Protein AF-A0A2T4WYD7-F1 (afdb_monomer_lite)

Foldseek 3Di:
DDPPPPPDPPVVLVVVLVVVVVPDPDPPPPQPFWFFPFKAAPNHTDQWFFKWKDAFLDDIDTDIDGHDRPDGGGAQIKIAGARMWTWTAAPNKIKIAHHGWIWHWHDDPPGIDTDTQAAKMKIQDADPPDLQQWDQQFDPFKTKRDDHFIWMWGDHHPDRKIKIATAAAKIKMKGKEFEEELDAFPDDDFLDPVDDTQIAIDIDMDHHPDMDMNVPPHDYHYDHHLVVVLVVLVVVLVVCVVVVNDRLQRLLSSLLSNLVSCVSHLNLVVSQVSLVSNLVSVCVNPVPDLVSLVSLLSNLRSQCSDPDVVSVVVSLVSLVVNLVVLVVVLVVLVVVLVVSVVSVVLVVNLVSLVVLLVSLSSQLRSCVSVVNNVRSVVSNVSSVVSVVSD

pLDDT: mean 79.81, std 18.14, range [24.78, 97.5]

Secondary structure (DSSP, 8-state):
--SS----SHHHHHHHHHHHHTS--------PPB-EEEEEETTEE-SEEEEEEE-TTS--EEEEEEP-TT--B-TT-EEEESSSEEEEEETTEEEEE-TT-EEEEEEETTEEEEEEEEEEEEEE-----STT-EE--SSSSEEEEESS-EEEEEE-TT-S-EEEEE-SSEEEEEEEEEEEESS--SS--TT--TTPPPEEEEEEEEETT-EEEGGGS-PPEEESSHHHHHHHHHHHHHHHHHHT-S-HHHHHHHHHHHHHHHHHTT-HHHHHHHHHHHHHHHHHH-TT-TTHHHHHHHHHHHHHTSS-HHHHHHHHHHHHHHHHHHHHHHHHHHHHHHHHHHTT-HHHHHHHHHHHHHHHHHHHHHHHHTT-HHHHHHHHHHHHHHHTT-

Structure (mmCIF, N/CA/C/O backbone):
data_AF-A0A2T4WYD7-F1
#
_entry.id   AF-A0A2T4WYD7-F1
#
loop_
_atom_site.group_PDB
_atom_site.id
_atom_site.type_symbol
_atom_site.label_atom_id
_atom_site.label_alt_id
_atom_site.label_comp_id
_atom_site.label_asym_id
_atom_site.label_entity_id
_atom_site.label_seq_id
_atom_site.pdbx_PDB_ins_code
_atom_site.Cartn_x
_atom_site.Cartn_y
_atom_site.Cartn_z
_atom_site.occupancy
_atom_site.B_iso_or_equiv
_atom_site.auth_seq_id
_atom_site.auth_comp_id
_atom_site.auth_asym_id
_atom_site.auth_atom_id
_atom_site.pdbx_PDB_model_num
ATOM 1 N N . MET A 1 1 ? -11.708 13.599 31.851 1.00 35.06 1 MET A N 1
ATOM 2 C CA . MET A 1 1 ? -10.814 14.604 31.240 1.00 35.06 1 MET A CA 1
ATOM 3 C C . MET A 1 1 ? -11.685 15.697 30.650 1.00 35.06 1 MET A C 1
ATOM 5 O O . MET A 1 1 ? -12.683 15.379 30.022 1.00 35.06 1 MET A O 1
ATOM 9 N N . THR A 1 2 ? -11.395 16.962 30.942 1.00 24.78 2 THR A N 1
ATOM 10 C CA . THR A 1 2 ? -12.148 18.116 30.429 1.00 24.78 2 THR A CA 1
ATOM 11 C C . THR A 1 2 ? -11.813 18.347 28.956 1.00 24.78 2 THR A C 1
ATOM 13 O O . THR A 1 2 ? -10.643 18.497 28.618 1.00 24.78 2 THR A O 1
ATOM 16 N N . THR A 1 3 ? -12.841 18.417 28.112 1.00 31.62 3 THR A N 1
ATOM 17 C CA . THR A 1 3 ? -12.883 18.520 26.635 1.00 31.62 3 THR A CA 1
ATOM 18 C C . THR A 1 3 ? -12.175 19.731 25.996 1.00 31.62 3 THR A C 1
ATOM 20 O O . THR A 1 3 ? -12.328 19.977 24.807 1.00 31.62 3 THR A O 1
ATOM 23 N N . ASN A 1 4 ? -11.354 20.478 26.738 1.00 29.77 4 ASN A N 1
ATOM 24 C CA . ASN A 1 4 ? -10.758 21.748 26.297 1.00 29.77 4 ASN A CA 1
ATOM 25 C C . ASN A 1 4 ? -9.264 21.673 25.922 1.00 29.77 4 ASN A C 1
ATOM 27 O O . ASN A 1 4 ? -8.609 22.710 25.849 1.00 29.77 4 ASN A O 1
ATOM 31 N N . GLN A 1 5 ? -8.704 20.482 25.685 1.00 30.00 5 GLN A N 1
ATOM 32 C CA . GLN A 1 5 ? -7.306 20.328 25.237 1.00 30.00 5 GLN A CA 1
ATOM 33 C C . GLN A 1 5 ? -7.130 19.570 23.919 1.00 30.00 5 GLN A C 1
ATOM 35 O O . GLN A 1 5 ? -5.998 19.333 23.505 1.00 30.00 5 GLN A O 1
ATOM 40 N N . ILE A 1 6 ? -8.216 19.277 23.204 1.00 39.59 6 ILE A N 1
ATOM 41 C CA . ILE A 1 6 ? -8.113 18.816 21.820 1.00 39.59 6 ILE A CA 1
ATOM 42 C C . ILE A 1 6 ? -7.904 20.064 20.957 1.00 39.59 6 ILE A C 1
ATOM 44 O O . ILE A 1 6 ? -8.835 20.628 20.381 1.00 39.59 6 ILE A O 1
ATOM 48 N N . ASN A 1 7 ? -6.657 20.551 20.922 1.00 34.44 7 ASN A N 1
ATOM 49 C CA . ASN A 1 7 ? -6.187 21.333 19.782 1.00 34.44 7 ASN A CA 1
ATOM 50 C C . ASN A 1 7 ? -6.609 20.558 18.530 1.00 34.44 7 ASN A C 1
ATOM 52 O O . ASN A 1 7 ? -6.462 19.345 18.513 1.00 34.44 7 ASN A O 1
ATOM 56 N N . LYS A 1 8 ? -7.205 21.234 17.546 1.00 41.12 8 LYS A N 1
ATOM 57 C CA . LYS A 1 8 ? -7.775 20.631 16.334 1.00 41.12 8 LYS A CA 1
ATOM 58 C C . LYS A 1 8 ? -6.714 20.557 15.215 1.00 41.12 8 LYS A C 1
ATOM 60 O O . LYS A 1 8 ? -6.640 21.514 14.443 1.00 41.12 8 LYS A O 1
ATOM 65 N N . PRO A 1 9 ? -5.888 19.497 15.087 1.00 41.06 9 PRO A N 1
ATOM 66 C CA . PRO A 1 9 ? -5.064 19.292 13.895 1.00 41.06 9 PRO A CA 1
ATOM 67 C C . PRO A 1 9 ? -5.911 18.793 12.711 1.00 41.06 9 PRO A C 1
ATOM 69 O O . PRO A 1 9 ? -5.714 19.245 11.586 1.00 41.06 9 PRO A O 1
ATOM 72 N N . TYR A 1 10 ? -6.950 17.989 12.968 1.00 41.88 10 TYR A N 1
ATOM 73 C CA . TYR A 1 10 ? -7.740 17.307 11.931 1.00 41.88 10 TYR A CA 1
ATOM 74 C C . TYR A 1 10 ? -8.531 18.238 10.997 1.00 41.88 10 TYR A C 1
ATOM 76 O O . TYR A 1 10 ? -8.686 17.947 9.816 1.00 41.88 10 TYR A O 1
ATOM 84 N N . SER A 1 11 ? -8.981 19.411 11.468 1.00 39.94 11 SER A N 1
ATOM 85 C CA . SER A 1 11 ? -9.705 20.355 10.595 1.00 39.94 11 SER A CA 1
ATOM 86 C C . SER A 1 11 ? -8.786 21.140 9.651 1.00 39.94 11 SER A C 1
ATOM 88 O O . SER A 1 11 ? -9.276 21.748 8.702 1.00 39.94 11 SER A O 1
ATOM 90 N N . LYS A 1 12 ? -7.474 21.186 9.923 1.00 43.38 12 LYS A N 1
ATOM 91 C CA . LYS A 1 12 ? -6.492 21.827 9.035 1.00 43.38 12 LYS A CA 1
ATOM 92 C C . LYS A 1 12 ? -6.005 20.876 7.945 1.00 43.38 12 LYS A C 1
ATOM 94 O O . LYS A 1 12 ? -5.726 21.353 6.850 1.00 43.38 12 LYS A O 1
ATOM 99 N N . PHE A 1 13 ? -5.962 19.576 8.244 1.00 48.19 13 PHE A N 1
ATOM 100 C CA . PHE A 1 13 ? -5.669 18.498 7.299 1.00 48.19 13 PHE A CA 1
ATOM 101 C C . PHE A 1 13 ? -6.647 18.520 6.115 1.00 48.19 13 PHE A C 1
ATOM 103 O O . PHE A 1 13 ? -6.228 18.736 4.984 1.00 48.19 13 PHE A O 1
ATOM 110 N N . LEU A 1 14 ? -7.956 18.485 6.384 1.00 48.06 14 LEU A N 1
ATOM 111 C CA . LEU A 1 14 ? -8.991 18.530 5.343 1.00 48.06 14 LEU A CA 1
ATOM 112 C C . LEU A 1 14 ? -9.033 19.850 4.565 1.00 48.06 14 LEU A C 1
ATOM 114 O O . LEU A 1 14 ? -9.235 19.855 3.356 1.00 48.06 14 LEU A O 1
ATOM 118 N N . GLN A 1 15 ? -8.770 20.984 5.224 1.00 45.50 15 GLN A N 1
ATOM 119 C CA . GLN A 1 15 ? -8.662 22.268 4.523 1.00 45.50 15 GLN A CA 1
ATOM 120 C C . GLN A 1 15 ? -7.433 22.353 3.605 1.00 45.50 15 GLN A C 1
ATOM 122 O O . GLN A 1 15 ? -7.495 23.082 2.620 1.00 45.50 15 GLN A O 1
ATOM 127 N N . HIS A 1 16 ? -6.338 21.640 3.904 1.00 45.00 16 HIS A N 1
ATOM 128 C CA . HIS A 1 16 ? -5.180 21.526 3.007 1.00 45.00 16 HIS A CA 1
ATOM 129 C C . HIS A 1 16 ? -5.425 20.513 1.882 1.00 45.00 16 HIS A C 1
ATOM 131 O O . HIS A 1 16 ? -5.149 20.836 0.730 1.00 45.00 16 HIS A O 1
ATOM 137 N N . TYR A 1 17 ? -6.021 19.356 2.185 1.00 47.31 17 TYR A N 1
ATOM 138 C CA . TYR A 1 17 ? -6.368 18.323 1.200 1.00 47.31 17 TYR A CA 1
ATOM 139 C C . TYR A 1 17 ? -7.349 18.863 0.138 1.00 47.31 17 TYR A C 1
ATOM 141 O O . TYR A 1 17 ? -7.132 18.721 -1.065 1.00 47.31 17 TYR A O 1
ATOM 149 N N . PHE A 1 18 ? -8.359 19.631 0.566 1.00 44.94 18 PHE A N 1
ATOM 150 C CA . PHE A 1 18 ? -9.321 20.290 -0.327 1.00 44.94 18 PHE A CA 1
ATOM 151 C C . PHE A 1 18 ? -8.700 21.427 -1.162 1.00 44.94 18 PHE A C 1
ATOM 153 O O . PHE A 1 18 ? -9.163 21.715 -2.265 1.00 44.94 18 PHE A O 1
ATOM 160 N N . PHE A 1 19 ? -7.648 22.090 -0.663 1.00 38.50 19 PHE A N 1
ATOM 161 C CA . PHE A 1 19 ? -6.956 23.149 -1.410 1.00 38.50 19 PHE A CA 1
ATOM 162 C C . PHE A 1 19 ? -6.007 22.601 -2.483 1.00 38.50 19 PHE A C 1
ATOM 164 O O . PHE A 1 19 ? -5.831 23.268 -3.502 1.00 38.50 19 PHE A O 1
ATOM 171 N N . CYS A 1 20 ? -5.443 21.404 -2.289 1.00 40.16 20 CYS A N 1
ATOM 172 C CA . CYS A 1 20 ? -4.647 20.728 -3.316 1.00 40.16 20 CYS A CA 1
ATOM 173 C C . CYS A 1 20 ? -5.525 20.205 -4.465 1.00 40.16 20 CYS A C 1
ATOM 175 O O . CYS A 1 20 ? -5.182 20.412 -5.624 1.00 40.16 20 CYS A O 1
ATOM 177 N N . PHE A 1 21 ? -6.717 19.670 -4.173 1.00 42.28 21 PHE A N 1
ATOM 178 C CA . PHE A 1 21 ? -7.639 19.183 -5.212 1.00 42.28 21 PHE A CA 1
ATOM 179 C C . PHE A 1 21 ? -8.283 20.291 -6.069 1.00 42.28 21 PHE A C 1
ATOM 181 O O . PHE A 1 21 ? -8.697 20.045 -7.202 1.00 42.28 21 PHE A O 1
ATOM 188 N N . LEU A 1 22 ? -8.366 21.537 -5.578 1.00 34.12 22 LEU A N 1
ATOM 189 C CA . LEU A 1 22 ? -9.031 22.625 -6.315 1.00 34.12 22 LEU A CA 1
ATOM 190 C C . LEU A 1 22 ? -8.178 23.244 -7.440 1.00 34.12 22 LEU A C 1
ATOM 192 O O . LEU A 1 22 ? -8.671 24.070 -8.212 1.00 34.12 22 LEU A O 1
ATOM 196 N N . PHE A 1 23 ? -6.910 22.856 -7.557 1.00 37.31 23 PHE A N 1
ATOM 197 C CA . PHE A 1 23 ? -6.020 23.279 -8.630 1.00 37.31 23 PHE A CA 1
ATOM 198 C C . PHE A 1 23 ? -5.421 22.041 -9.276 1.00 37.31 23 PHE A C 1
ATOM 200 O O . PHE A 1 23 ? -4.379 21.614 -8.818 1.00 37.31 23 PHE A O 1
ATOM 207 N N . LEU A 1 24 ? -6.053 21.500 -10.326 1.00 39.12 24 LEU A N 1
ATOM 208 C CA . LEU A 1 24 ? -5.391 20.851 -11.477 1.00 39.12 24 LEU A CA 1
ATOM 209 C C . LEU A 1 24 ? -6.410 20.337 -12.522 1.00 39.12 24 LEU A C 1
ATOM 211 O O . LEU A 1 24 ? -6.278 19.258 -13.080 1.00 39.12 24 LEU A O 1
ATOM 215 N N . PHE A 1 25 ? -7.398 21.155 -12.905 1.00 37.50 25 PHE A N 1
ATOM 216 C CA . PHE A 1 25 ? -8.106 20.939 -14.179 1.00 37.50 25 PHE A CA 1
ATOM 217 C C . PHE A 1 25 ? -7.337 21.592 -15.330 1.00 37.50 25 PHE A C 1
ATOM 219 O O . PHE A 1 25 ? -7.762 22.586 -15.917 1.00 37.50 25 PHE A O 1
ATOM 226 N N . PHE A 1 26 ? -6.188 21.010 -15.660 1.00 31.66 26 PHE A N 1
ATOM 227 C CA . PHE A 1 26 ? -5.626 21.102 -17.001 1.00 31.66 26 PHE A CA 1
ATOM 228 C C . PHE A 1 26 ? -5.263 19.692 -17.444 1.00 31.66 26 PHE A C 1
ATOM 230 O O . PHE A 1 26 ? -4.178 19.197 -17.160 1.00 31.66 26 PHE A O 1
ATOM 237 N N . SER A 1 27 ? -6.167 19.063 -18.194 1.00 33.62 27 SER A N 1
ATOM 238 C CA . SER A 1 27 ? -5.876 17.881 -19.000 1.00 33.62 27 SER A CA 1
ATOM 239 C C . SER A 1 27 ? -4.940 18.275 -20.152 1.00 33.62 27 SER A C 1
ATOM 241 O O . SER A 1 27 ? -5.323 18.305 -21.323 1.00 33.62 27 SER A O 1
ATOM 243 N N . SER A 1 28 ? -3.700 18.640 -19.839 1.00 31.83 28 SER A N 1
ATOM 244 C CA . SER A 1 28 ? -2.623 18.414 -20.784 1.00 31.83 28 SER A CA 1
ATOM 245 C C . SER A 1 28 ? -2.354 16.922 -20.734 1.00 31.83 28 SER A C 1
ATOM 247 O O . SER A 1 28 ? -1.935 16.417 -19.696 1.00 31.83 28 SER A O 1
ATOM 249 N N . ILE A 1 29 ? -2.606 16.223 -21.841 1.00 38.25 29 ILE A N 1
ATOM 250 C CA . ILE A 1 29 ? -2.041 14.896 -22.091 1.00 38.25 29 ILE A CA 1
ATOM 251 C C . ILE A 1 29 ? -0.523 15.094 -22.104 1.00 38.25 29 ILE A C 1
ATOM 253 O O . ILE A 1 29 ? 0.097 15.342 -23.140 1.00 38.25 29 ILE A O 1
ATOM 257 N N . SER A 1 30 ? 0.068 15.109 -20.917 1.00 38.62 30 SER A N 1
ATOM 258 C CA . SER A 1 30 ? 1.500 15.108 -20.730 1.00 38.62 30 SER A CA 1
ATOM 259 C C . SER A 1 30 ? 1.920 13.687 -21.039 1.00 38.62 30 SER A C 1
ATOM 261 O O . SER A 1 30 ? 1.856 12.804 -20.191 1.00 38.62 30 SER A O 1
ATOM 263 N N . TYR A 1 31 ? 2.305 13.447 -22.290 1.00 42.88 31 TYR A N 1
ATOM 264 C CA . TYR A 1 31 ? 3.100 12.278 -22.627 1.00 42.88 31 TYR A CA 1
ATOM 265 C C . TYR A 1 31 ? 4.393 12.403 -21.820 1.00 42.88 31 TYR A C 1
ATOM 267 O O . TYR A 1 31 ? 5.325 13.086 -22.246 1.00 42.88 31 TYR A O 1
ATOM 275 N N . ALA A 1 32 ? 4.448 11.827 -20.622 1.00 47.44 32 ALA A N 1
ATOM 276 C CA . ALA A 1 32 ? 5.722 11.651 -19.958 1.00 47.44 32 ALA A CA 1
ATOM 277 C C . ALA A 1 32 ? 6.476 10.594 -20.773 1.00 47.44 32 ALA A C 1
ATOM 279 O O . ALA A 1 32 ? 6.005 9.478 -20.978 1.00 47.44 32 ALA A O 1
ATOM 280 N N . GLN A 1 33 ? 7.597 11.005 -21.357 1.00 60.31 33 GLN A N 1
ATOM 281 C CA . GLN A 1 33 ? 8.353 10.208 -22.314 1.00 60.31 33 GLN A CA 1
ATOM 282 C C . GLN A 1 33 ? 9.563 9.610 -21.609 1.00 60.31 33 GLN A C 1
ATOM 284 O O . GLN A 1 33 ? 10.421 10.331 -21.096 1.00 60.31 33 GLN A O 1
ATOM 289 N N . PHE A 1 34 ? 9.645 8.284 -21.598 1.00 70.81 34 PHE A N 1
ATOM 290 C CA . PHE A 1 34 ? 10.849 7.581 -21.187 1.00 70.81 34 PHE A CA 1
ATOM 291 C C . PHE A 1 34 ? 11.908 7.677 -22.285 1.00 70.81 34 PHE A C 1
ATOM 293 O O . PHE A 1 34 ? 11.610 7.455 -23.458 1.00 70.81 34 PHE A O 1
ATOM 300 N N . ASN A 1 35 ? 13.152 7.959 -21.892 1.00 80.56 35 ASN A N 1
ATOM 301 C CA . ASN A 1 35 ? 14.286 8.036 -22.805 1.00 80.56 35 ASN A CA 1
ATOM 302 C C . ASN A 1 35 ? 15.418 7.118 -22.341 1.00 80.56 35 ASN A C 1
ATOM 304 O O . ASN A 1 35 ? 15.822 7.130 -21.174 1.00 80.56 35 ASN A O 1
ATOM 308 N N . ILE A 1 36 ? 16.000 6.390 -23.293 1.00 87.75 36 ILE A N 1
ATOM 309 C CA . ILE A 1 36 ? 17.295 5.740 -23.096 1.00 87.75 36 ILE A CA 1
ATOM 310 C C . ILE A 1 36 ? 18.360 6.839 -23.123 1.00 87.75 36 ILE A C 1
ATOM 312 O O . ILE A 1 36 ? 18.511 7.547 -24.118 1.00 87.75 36 ILE A O 1
ATOM 316 N N . VAL A 1 37 ? 19.110 6.985 -22.032 1.00 89.38 37 VAL A N 1
ATOM 317 C CA . VAL A 1 37 ? 20.160 8.010 -21.883 1.00 89.38 37 VAL A CA 1
ATOM 318 C C . VAL A 1 37 ? 21.572 7.464 -22.077 1.00 89.38 37 VAL A C 1
ATOM 320 O O . VAL A 1 37 ? 22.526 8.235 -22.145 1.00 89.38 37 VAL A O 1
ATOM 323 N N . GLY A 1 38 ? 21.720 6.145 -22.201 1.00 92.88 38 GLY A N 1
ATOM 324 C CA . GLY A 1 38 ? 22.988 5.517 -22.554 1.00 92.88 38 GLY A CA 1
ATOM 325 C C . GLY A 1 38 ? 22.830 4.047 -22.921 1.00 92.88 38 GLY A C 1
ATOM 326 O O . GLY A 1 38 ? 21.839 3.415 -22.567 1.00 92.88 38 GLY A O 1
ATOM 327 N N . MET A 1 39 ? 23.821 3.506 -23.623 1.00 95.25 39 MET A N 1
ATOM 328 C CA . MET A 1 39 ? 23.920 2.087 -23.967 1.00 95.25 39 MET A CA 1
ATOM 329 C C . MET A 1 39 ? 25.365 1.631 -23.763 1.00 95.25 39 MET A C 1
ATOM 331 O O . MET A 1 39 ? 26.302 2.373 -24.077 1.00 95.25 39 MET A O 1
ATOM 335 N N . GLN A 1 40 ? 25.557 0.438 -23.204 1.00 93.69 40 GLN A N 1
ATOM 336 C CA . GLN A 1 40 ? 26.876 -0.110 -22.899 1.00 93.69 40 GLN A CA 1
ATOM 337 C C . GLN A 1 40 ? 26.949 -1.609 -23.191 1.00 93.69 40 GLN A C 1
ATOM 339 O O . GLN A 1 40 ? 26.076 -2.360 -22.777 1.00 93.69 40 GLN A O 1
ATOM 344 N N . ASN A 1 41 ? 28.024 -2.069 -23.828 1.00 93.25 41 ASN A N 1
ATOM 345 C CA . ASN A 1 41 ? 28.333 -3.491 -23.984 1.00 93.25 41 ASN A CA 1
ATOM 346 C C . ASN A 1 41 ? 29.700 -3.761 -23.344 1.00 93.25 41 ASN A C 1
ATOM 348 O O . ASN A 1 41 ? 30.686 -3.109 -23.689 1.00 93.25 41 ASN A O 1
ATOM 352 N N . ASN A 1 42 ? 29.754 -4.669 -22.364 1.00 87.56 42 ASN A N 1
ATOM 353 C CA . ASN A 1 42 ? 30.959 -4.952 -21.571 1.00 87.56 42 ASN A CA 1
ATOM 354 C C . ASN A 1 42 ? 31.622 -3.681 -20.992 1.00 87.56 42 ASN A C 1
ATOM 356 O O . ASN A 1 42 ? 32.842 -3.518 -21.031 1.00 87.56 42 ASN A O 1
ATOM 360 N N . GLY A 1 43 ? 30.805 -2.740 -20.506 1.00 83.56 43 GLY A N 1
ATOM 361 C CA . GLY A 1 43 ? 31.254 -1.462 -19.937 1.00 83.56 43 GLY A CA 1
ATOM 362 C C . GLY A 1 43 ? 31.709 -0.407 -20.955 1.00 83.56 43 GLY A C 1
ATOM 363 O O . GLY A 1 43 ? 31.987 0.725 -20.564 1.00 83.56 43 GLY A O 1
ATOM 364 N N . GLN A 1 44 ? 31.761 -0.728 -22.251 1.00 91.88 44 GLN A N 1
ATOM 365 C CA . GLN A 1 44 ? 32.077 0.230 -23.314 1.00 91.88 44 GLN A CA 1
ATOM 366 C C . GLN A 1 44 ? 30.803 0.876 -23.852 1.00 91.88 44 GLN A C 1
ATOM 368 O O . GLN A 1 44 ? 29.809 0.187 -24.071 1.00 91.88 44 GLN A O 1
ATOM 373 N N . VAL A 1 45 ? 30.833 2.190 -24.089 1.00 94.00 45 VAL A N 1
ATOM 374 C CA . VAL A 1 45 ? 29.708 2.907 -24.708 1.00 94.00 45 VAL A CA 1
ATOM 375 C C . VAL A 1 45 ? 29.488 2.380 -26.123 1.00 94.00 45 VAL A C 1
ATOM 377 O O . VAL A 1 45 ? 30.425 2.321 -26.919 1.00 94.00 45 VAL A O 1
ATOM 380 N N . VAL A 1 46 ? 28.243 2.034 -26.436 1.00 95.31 46 VAL A N 1
ATOM 381 C CA . VAL A 1 46 ? 27.812 1.637 -27.780 1.00 95.31 46 VAL A CA 1
ATOM 382 C C . VAL A 1 46 ? 26.708 2.567 -28.273 1.00 95.31 46 VAL A C 1
ATOM 384 O O . VAL A 1 46 ? 26.030 3.219 -27.482 1.00 95.31 46 VAL A O 1
ATOM 387 N N . TYR A 1 47 ? 26.541 2.645 -29.591 1.00 94.88 47 TYR A N 1
ATOM 388 C CA . TYR A 1 47 ? 25.528 3.492 -30.235 1.00 94.88 47 TYR A CA 1
ATOM 389 C C . TYR A 1 47 ? 24.358 2.691 -30.804 1.00 94.88 47 TYR A C 1
ATOM 391 O O . TYR A 1 47 ? 23.488 3.260 -31.454 1.00 94.88 47 TYR A O 1
ATOM 399 N N . GLU A 1 48 ? 24.335 1.385 -30.561 1.00 95.31 48 GLU A N 1
ATOM 400 C CA . GLU A 1 48 ? 23.241 0.489 -30.901 1.00 95.31 48 GLU A CA 1
ATOM 401 C C . GLU A 1 48 ? 23.136 -0.613 -29.846 1.00 95.31 48 GLU A C 1
ATOM 403 O O . GLU A 1 48 ? 24.147 -1.045 -29.290 1.00 95.31 48 GLU A O 1
ATOM 408 N N . ALA A 1 49 ? 21.913 -1.053 -29.567 1.00 94.12 49 ALA A N 1
ATOM 409 C CA . ALA A 1 49 ? 21.633 -2.153 -28.655 1.00 94.12 49 ALA A CA 1
ATOM 410 C C . ALA A 1 49 ? 20.612 -3.091 -29.293 1.00 94.12 49 ALA A C 1
ATOM 412 O O . ALA A 1 49 ? 19.596 -2.635 -29.823 1.00 94.12 49 ALA A O 1
ATOM 413 N N . LYS A 1 50 ? 20.842 -4.404 -29.218 1.00 95.19 50 LYS A N 1
ATOM 414 C CA . LYS A 1 50 ? 19.796 -5.373 -29.548 1.00 95.19 50 LYS A CA 1
ATOM 415 C C . LYS A 1 50 ? 18.788 -5.392 -28.404 1.00 95.19 50 LYS A C 1
ATOM 417 O O . LYS A 1 50 ? 19.150 -5.752 -27.286 1.00 95.19 50 LYS A O 1
ATOM 422 N N . LEU A 1 51 ? 17.546 -5.011 -28.690 1.00 94.56 51 LEU A N 1
ATOM 423 C CA . LEU A 1 51 ? 16.461 -4.909 -27.713 1.00 94.56 51 LEU A CA 1
ATOM 424 C C . LEU A 1 51 ? 15.220 -5.638 -28.231 1.00 94.56 51 LEU A C 1
ATOM 426 O O . LEU A 1 51 ? 14.970 -5.643 -29.439 1.00 94.56 51 LEU A O 1
ATOM 430 N N . THR A 1 52 ? 14.436 -6.218 -27.323 1.00 94.81 52 THR A N 1
ATOM 431 C CA . THR A 1 52 ? 13.030 -6.548 -27.588 1.00 94.81 52 THR A CA 1
ATOM 432 C C . THR A 1 52 ? 12.176 -5.434 -27.009 1.00 94.81 52 THR A C 1
ATOM 434 O O . THR A 1 52 ? 12.296 -5.133 -25.822 1.00 94.81 52 THR A O 1
ATOM 437 N N . ILE A 1 53 ? 11.334 -4.833 -27.842 1.00 92.25 53 ILE A N 1
ATOM 438 C CA . ILE A 1 53 ? 10.371 -3.812 -27.438 1.00 92.25 53 ILE A CA 1
ATOM 439 C C . ILE A 1 53 ? 8.979 -4.414 -27.582 1.00 92.25 53 ILE A C 1
ATOM 441 O O . ILE A 1 53 ? 8.628 -4.900 -28.658 1.00 92.25 53 ILE A O 1
ATOM 445 N N . SER A 1 54 ? 8.215 -4.385 -26.497 1.00 89.81 54 SER A N 1
ATOM 446 C CA . SER A 1 54 ? 6.795 -4.730 -26.475 1.00 89.81 54 SER A CA 1
ATOM 447 C C . SER A 1 54 ? 6.024 -3.466 -26.128 1.00 89.81 54 SER A C 1
ATOM 449 O O . SER A 1 54 ? 6.047 -3.053 -24.973 1.00 89.81 54 SER A O 1
ATOM 451 N N . GLU A 1 55 ? 5.438 -2.807 -27.128 1.00 87.75 55 GLU A N 1
ATOM 452 C CA . GLU A 1 55 ? 4.573 -1.636 -26.921 1.00 87.75 55 GLU A CA 1
ATOM 453 C C . GLU A 1 55 ? 3.111 -2.095 -26.806 1.00 87.75 55 GLU A C 1
ATOM 455 O O . GLU A 1 55 ? 2.748 -3.064 -27.482 1.00 87.75 55 GLU A O 1
ATOM 460 N N . PRO A 1 56 ? 2.252 -1.391 -26.046 1.00 76.12 56 PRO A N 1
ATOM 461 C CA . PRO A 1 56 ? 0.836 -1.743 -25.953 1.00 76.12 56 PRO A CA 1
ATOM 462 C C . PRO A 1 56 ? 0.154 -1.807 -27.319 1.00 76.12 56 PRO A C 1
ATOM 464 O O . PRO A 1 56 ? 0.350 -0.930 -28.172 1.00 76.12 56 PRO A O 1
ATOM 467 N N . GLY A 1 57 ? -0.640 -2.856 -27.538 1.00 77.62 57 GLY A N 1
ATOM 468 C CA . GLY A 1 57 ? -1.376 -3.075 -28.784 1.00 77.62 57 GLY A CA 1
ATOM 469 C C . GLY A 1 57 ? -0.521 -3.328 -30.021 1.00 77.62 57 GLY A C 1
ATOM 470 O O . GLY A 1 57 ? -1.021 -3.220 -31.145 1.00 77.62 57 GLY A O 1
ATOM 471 N N . LYS A 1 58 ? 0.770 -3.644 -29.858 1.00 82.75 58 LYS A N 1
ATOM 472 C CA . LYS A 1 58 ? 1.657 -3.996 -30.970 1.00 82.75 58 LYS A CA 1
ATOM 473 C C . LYS A 1 58 ? 2.388 -5.307 -30.696 1.00 82.75 58 LYS A C 1
ATOM 475 O O . LYS A 1 58 ? 2.839 -5.535 -29.578 1.00 82.75 58 LYS A O 1
ATOM 480 N N . PRO A 1 59 ? 2.606 -6.146 -31.725 1.00 84.75 59 PRO A N 1
ATOM 481 C CA . PRO A 1 59 ? 3.460 -7.314 -31.581 1.00 84.75 59 PRO A CA 1
ATOM 482 C C . PRO A 1 59 ? 4.862 -6.912 -31.126 1.00 84.75 59 PRO A C 1
ATOM 484 O O . PRO A 1 59 ? 5.479 -6.014 -31.712 1.00 84.75 59 PRO A O 1
ATOM 487 N N . ALA A 1 60 ? 5.381 -7.616 -30.121 1.00 90.62 60 ALA A N 1
ATOM 488 C CA . ALA A 1 60 ? 6.751 -7.430 -29.682 1.00 90.62 60 ALA A CA 1
ATOM 489 C C . ALA A 1 60 ? 7.723 -7.659 -30.849 1.00 90.62 60 ALA A C 1
ATOM 491 O O . ALA A 1 60 ? 7.607 -8.628 -31.606 1.00 90.62 60 ALA A O 1
ATOM 492 N N . TYR A 1 61 ? 8.717 -6.786 -30.983 1.00 93.12 61 TYR A N 1
ATOM 493 C CA . TYR A 1 61 ? 9.740 -6.903 -32.019 1.00 93.12 61 TYR A CA 1
ATOM 494 C C . TYR A 1 61 ? 11.135 -6.874 -31.410 1.00 93.12 61 TYR A C 1
ATOM 496 O O . TYR A 1 61 ? 11.380 -6.230 -30.394 1.00 93.12 61 TYR A O 1
ATOM 504 N N . THR A 1 62 ? 12.070 -7.584 -32.043 1.00 95.88 62 THR A N 1
ATOM 505 C CA . THR A 1 62 ? 13.471 -7.648 -31.609 1.00 95.88 62 THR A CA 1
ATOM 506 C C . THR A 1 62 ? 14.383 -7.144 -32.713 1.00 95.88 62 THR A C 1
ATOM 508 O O . THR A 1 62 ? 14.435 -7.746 -33.784 1.00 95.88 62 THR A O 1
ATOM 511 N N . GLN A 1 63 ? 15.123 -6.066 -32.457 1.00 94.94 63 GLN A N 1
ATOM 512 C CA . GLN A 1 63 ? 16.039 -5.478 -33.438 1.00 94.94 63 GLN A CA 1
ATOM 513 C C . GLN A 1 63 ? 17.185 -4.705 -32.777 1.00 94.94 63 GLN A C 1
ATOM 515 O O . GLN A 1 63 ? 17.140 -4.414 -31.582 1.00 94.94 63 GLN A O 1
ATOM 520 N N . SER A 1 64 ? 18.205 -4.358 -33.565 1.00 94.75 64 SER A N 1
ATOM 521 C CA . SER A 1 64 ? 19.220 -3.382 -33.155 1.00 94.75 64 SER A CA 1
ATOM 522 C C . SER A 1 64 ? 18.625 -1.979 -33.221 1.00 94.75 64 SER A C 1
ATOM 524 O O . SER A 1 64 ? 18.250 -1.509 -34.294 1.00 94.75 64 SER A O 1
ATOM 526 N N . ILE A 1 65 ? 18.514 -1.324 -32.069 1.00 92.12 65 ILE A N 1
ATOM 527 C CA . ILE A 1 65 ? 17.975 0.028 -31.935 1.00 92.12 65 ILE A CA 1
ATOM 528 C C . ILE A 1 65 ? 19.148 0.998 -31.763 1.00 92.12 65 ILE A C 1
ATOM 530 O O . ILE A 1 65 ? 19.923 0.829 -30.816 1.00 92.12 65 ILE A O 1
ATOM 534 N N . PRO A 1 66 ? 19.303 2.004 -32.644 1.00 94.12 66 PRO A N 1
ATOM 535 C CA . PRO A 1 66 ? 20.333 3.017 -32.482 1.00 94.12 66 PRO A CA 1
ATOM 536 C C . PRO A 1 66 ? 20.034 3.899 -31.267 1.00 94.12 66 PRO A C 1
ATOM 538 O O . PRO A 1 66 ? 18.878 4.183 -30.946 1.00 94.12 66 PRO A O 1
ATOM 541 N N . PHE A 1 67 ? 21.084 4.377 -30.608 1.00 92.75 67 PHE A N 1
ATOM 542 C CA . PHE A 1 67 ? 20.961 5.303 -29.497 1.00 92.75 67 PHE A CA 1
ATOM 543 C C . PHE A 1 67 ? 20.288 6.602 -29.951 1.00 92.75 67 PHE A C 1
ATOM 545 O O . PHE A 1 67 ? 20.815 7.343 -30.783 1.00 92.75 67 PHE A O 1
ATOM 552 N N . ASN A 1 68 ? 19.129 6.892 -29.365 1.00 89.06 68 ASN A N 1
ATOM 553 C CA . ASN A 1 68 ? 18.400 8.131 -29.574 1.00 89.06 68 ASN A CA 1
ATOM 554 C C . ASN A 1 68 ? 17.764 8.569 -28.251 1.00 89.06 68 ASN A C 1
ATOM 556 O O . ASN A 1 68 ? 16.715 8.065 -27.858 1.00 89.06 68 ASN A O 1
ATOM 560 N N . ASN A 1 69 ? 18.382 9.544 -27.586 1.00 83.94 69 ASN A N 1
ATOM 561 C CA . ASN A 1 69 ? 17.883 10.103 -26.326 1.00 83.94 69 ASN A CA 1
ATOM 562 C C . ASN A 1 69 ? 16.637 10.993 -26.481 1.00 83.94 69 ASN A C 1
ATOM 564 O O . ASN A 1 69 ? 16.182 11.570 -25.497 1.00 83.94 69 ASN A O 1
ATOM 568 N N . LYS A 1 70 ? 16.128 11.140 -27.709 1.00 84.31 70 LYS A N 1
ATOM 569 C CA . LYS A 1 70 ? 14.880 11.837 -28.031 1.00 84.31 70 LYS A CA 1
ATOM 570 C C . LYS A 1 70 ? 13.788 10.886 -28.512 1.00 84.31 70 LYS A C 1
ATOM 572 O O . LYS A 1 70 ? 12.747 11.375 -28.930 1.00 84.31 70 LYS A O 1
ATOM 577 N N . GLN A 1 71 ? 14.042 9.575 -28.561 1.00 85.75 71 GLN A N 1
ATOM 578 C CA . GLN A 1 71 ? 13.034 8.590 -28.945 1.00 85.75 71 GLN A CA 1
ATOM 579 C C . GLN A 1 71 ? 12.116 8.347 -27.744 1.00 85.75 71 GLN A C 1
ATOM 581 O O . GLN A 1 71 ? 12.566 7.714 -26.787 1.00 85.75 71 GLN A O 1
ATOM 586 N N . PRO A 1 72 ? 10.851 8.794 -27.790 1.00 81.31 72 PRO A N 1
ATOM 587 C CA . PRO A 1 72 ? 9.915 8.466 -26.737 1.00 81.31 72 PRO A CA 1
ATOM 588 C C . PRO A 1 72 ? 9.436 7.024 -26.890 1.00 81.31 72 PRO A C 1
ATOM 590 O O . PRO A 1 72 ? 9.219 6.551 -28.009 1.00 81.31 72 PRO A O 1
ATOM 593 N N . TYR A 1 73 ? 9.212 6.363 -25.761 1.00 83.06 73 TYR A N 1
ATOM 594 C CA . TYR A 1 73 ? 8.476 5.103 -25.696 1.00 83.06 73 TYR A CA 1
ATOM 595 C C . TYR A 1 73 ? 7.140 5.346 -24.986 1.00 83.06 73 TYR A C 1
ATOM 597 O O . TYR A 1 73 ? 7.128 6.085 -23.993 1.00 83.06 73 TYR A O 1
ATOM 605 N N . PRO A 1 74 ? 6.022 4.790 -25.489 1.00 79.38 74 PRO A N 1
ATOM 606 C CA . PRO A 1 74 ? 4.732 4.931 -24.827 1.00 79.38 74 PRO A CA 1
ATOM 607 C C . PRO A 1 74 ? 4.735 4.217 -23.468 1.00 79.38 74 PRO A C 1
ATOM 609 O O . PRO A 1 74 ? 5.501 3.275 -23.246 1.00 79.38 74 PRO A O 1
ATOM 612 N N . PHE A 1 75 ? 3.856 4.642 -22.563 1.00 77.25 75 PHE A N 1
ATOM 613 C CA . PHE A 1 75 ? 3.547 3.874 -21.355 1.00 77.25 75 PHE A CA 1
ATOM 614 C C . PHE A 1 75 ? 3.073 2.461 -21.704 1.00 77.25 75 PHE A C 1
ATOM 616 O O . PHE A 1 75 ? 2.655 2.225 -22.831 1.00 77.25 75 PHE A O 1
ATOM 623 N N . GLY A 1 76 ? 3.224 1.521 -20.775 1.00 75.25 76 GLY A N 1
ATOM 624 C CA . GLY A 1 76 ? 3.042 0.082 -20.980 1.00 75.25 76 GLY A CA 1
ATOM 625 C C . GLY A 1 76 ? 4.209 -0.597 -21.710 1.00 75.25 76 GLY A C 1
ATOM 626 O O . GLY A 1 76 ? 4.311 -1.822 -21.709 1.00 75.25 76 GLY A O 1
ATOM 627 N N . THR A 1 77 ? 5.148 0.166 -22.292 1.00 86.00 77 THR A N 1
ATOM 628 C CA . THR A 1 77 ? 6.271 -0.431 -23.027 1.00 86.00 77 THR A CA 1
ATOM 629 C C . THR A 1 77 ? 7.174 -1.248 -22.109 1.00 86.00 77 THR A C 1
ATOM 631 O O . THR A 1 77 ? 7.727 -0.731 -21.135 1.00 86.00 77 THR A O 1
ATOM 634 N N . THR A 1 78 ? 7.408 -2.503 -22.487 1.00 88.12 78 THR A N 1
ATOM 635 C CA . THR A 1 78 ? 8.444 -3.352 -21.895 1.00 88.12 78 THR A CA 1
ATOM 636 C C . THR A 1 78 ? 9.673 -3.387 -22.795 1.00 88.12 78 THR A C 1
ATOM 638 O O . THR A 1 78 ? 9.589 -3.724 -23.979 1.00 88.12 78 THR A O 1
ATOM 641 N N . ILE A 1 79 ? 10.836 -3.073 -22.223 1.00 90.88 79 ILE A N 1
ATOM 642 C CA . ILE A 1 79 ? 12.138 -3.117 -22.896 1.00 90.88 79 ILE A CA 1
ATOM 643 C C . ILE A 1 79 ? 12.953 -4.260 -22.306 1.00 90.88 79 ILE A C 1
ATOM 645 O O . ILE A 1 79 ? 13.320 -4.222 -21.133 1.00 90.88 79 ILE A O 1
ATOM 649 N N . THR A 1 80 ? 13.262 -5.265 -23.127 1.00 92.50 80 THR A N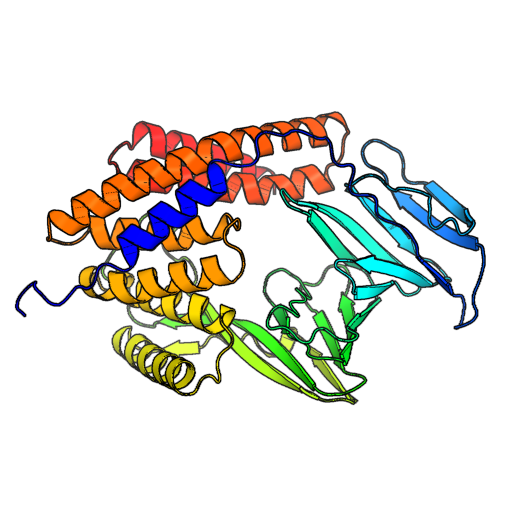 1
ATOM 650 C CA . THR A 1 80 ? 14.151 -6.377 -22.761 1.00 92.50 80 THR A CA 1
ATOM 651 C C . THR A 1 80 ? 15.507 -6.225 -23.438 1.00 92.50 80 THR A C 1
ATOM 653 O O . THR A 1 80 ? 15.599 -6.081 -24.660 1.00 92.50 80 THR A O 1
ATOM 656 N N . THR A 1 81 ? 16.568 -6.283 -22.642 1.00 93.81 81 THR A N 1
ATOM 657 C CA . THR A 1 81 ? 17.961 -6.247 -23.091 1.00 93.81 81 THR A CA 1
ATOM 658 C C . THR A 1 81 ? 18.491 -7.653 -23.378 1.00 93.81 81 THR A C 1
ATOM 660 O O . THR A 1 81 ? 18.008 -8.646 -22.834 1.00 93.81 81 THR A O 1
ATOM 663 N N . PHE A 1 82 ? 19.526 -7.743 -24.218 1.00 91.69 82 PHE A N 1
ATOM 664 C CA . PHE A 1 82 ? 20.232 -8.996 -24.506 1.00 91.69 82 PHE A CA 1
ATOM 665 C C . PHE A 1 82 ? 21.668 -8.943 -23.999 1.00 91.69 82 PHE A C 1
ATOM 667 O O . PHE A 1 82 ? 21.902 -9.249 -22.843 1.00 91.69 82 PHE A O 1
ATOM 674 N N . ASP A 1 83 ? 22.616 -8.538 -24.839 1.00 92.19 83 ASP A N 1
ATOM 675 C CA . ASP A 1 83 ? 24.054 -8.444 -24.555 1.00 92.19 83 ASP A CA 1
ATOM 676 C C . ASP A 1 83 ? 24.500 -7.034 -24.139 1.00 92.19 83 ASP A C 1
ATOM 678 O O . ASP A 1 83 ? 25.630 -6.826 -23.702 1.00 92.19 83 ASP A O 1
ATOM 682 N N . THR A 1 84 ? 23.602 -6.063 -24.277 1.00 92.19 84 THR A N 1
ATOM 683 C CA . THR A 1 84 ? 23.865 -4.643 -24.072 1.00 92.19 84 THR A CA 1
ATOM 684 C C . THR A 1 84 ? 23.063 -4.153 -22.873 1.00 92.19 84 THR A C 1
ATOM 686 O O . THR A 1 84 ? 21.854 -4.367 -22.806 1.00 92.19 84 THR A O 1
ATOM 689 N N . ALA A 1 85 ? 23.723 -3.479 -21.937 1.00 93.38 85 ALA A N 1
ATOM 690 C CA . ALA A 1 85 ? 23.066 -2.722 -20.885 1.00 93.38 85 ALA A CA 1
ATOM 691 C C . ALA A 1 85 ? 22.520 -1.405 -21.445 1.00 93.38 85 ALA A C 1
ATOM 693 O O . ALA A 1 85 ? 23.174 -0.749 -22.260 1.00 93.38 85 ALA A O 1
ATOM 694 N N . ILE A 1 86 ? 21.363 -0.966 -20.963 1.00 93.44 86 ILE A N 1
ATOM 695 C CA . ILE A 1 86 ? 20.835 0.366 -21.273 1.00 93.44 86 ILE A CA 1
ATOM 696 C C . ILE A 1 86 ? 20.709 1.182 -19.994 1.00 93.44 86 ILE A C 1
ATOM 698 O O . ILE A 1 86 ? 20.450 0.649 -18.921 1.00 93.44 86 ILE A O 1
ATOM 702 N N . SER A 1 87 ? 20.928 2.486 -20.094 1.00 90.50 87 SER A N 1
ATOM 703 C CA . SER A 1 87 ? 20.739 3.422 -18.992 1.00 90.50 87 SER A CA 1
ATOM 704 C C . SER A 1 87 ? 19.513 4.284 -19.222 1.00 90.50 87 SER A C 1
ATOM 706 O O . SER A 1 87 ? 19.286 4.760 -20.335 1.00 90.50 87 SER A O 1
ATOM 708 N N . THR A 1 88 ? 18.772 4.538 -18.156 1.00 84.62 88 THR A N 1
ATOM 709 C CA . THR A 1 88 ? 17.549 5.341 -18.144 1.00 84.62 88 THR A CA 1
ATOM 710 C C . THR A 1 88 ? 17.678 6.415 -17.065 1.00 84.62 88 THR A C 1
ATOM 712 O O . THR A 1 88 ? 18.501 6.285 -16.153 1.00 84.62 88 THR A O 1
ATOM 715 N N . MET A 1 89 ? 16.910 7.498 -17.188 1.00 76.00 89 MET A N 1
ATOM 716 C CA . MET A 1 89 ? 16.753 8.482 -16.114 1.00 76.00 89 MET A CA 1
ATOM 717 C C . MET A 1 89 ? 15.323 8.424 -15.597 1.00 76.00 89 MET A C 1
ATOM 719 O O . MET A 1 89 ? 14.383 8.563 -16.377 1.00 76.00 89 MET A O 1
ATOM 723 N N . TYR A 1 90 ? 15.173 8.263 -14.288 1.00 70.06 90 TYR A N 1
ATOM 724 C CA . TYR A 1 90 ? 13.893 8.178 -13.600 1.00 70.06 90 TYR A CA 1
ATOM 725 C C . TYR A 1 90 ? 13.926 9.031 -12.328 1.00 70.06 90 TYR A C 1
ATOM 727 O O . TYR A 1 90 ? 14.808 8.838 -11.500 1.00 70.06 90 TYR A O 1
ATOM 735 N N . LYS A 1 91 ? 13.018 10.011 -12.187 1.00 66.19 91 LYS A N 1
ATOM 736 C CA . LYS A 1 91 ? 12.974 10.961 -11.047 1.00 66.19 91 LYS A CA 1
ATOM 737 C C . LYS A 1 91 ? 14.361 11.538 -10.669 1.00 66.19 91 LYS A C 1
ATOM 739 O O . LYS A 1 91 ? 14.711 11.664 -9.503 1.00 66.19 91 LYS A O 1
ATOM 744 N N . GLY A 1 92 ? 15.186 11.860 -11.674 1.00 66.12 92 GLY A N 1
ATOM 745 C CA . GLY A 1 92 ? 16.551 12.382 -11.484 1.00 66.12 92 GLY A CA 1
ATOM 746 C C . GLY A 1 92 ? 17.621 11.332 -11.144 1.00 66.12 92 GLY A C 1
ATOM 747 O O . GLY A 1 92 ? 18.803 11.662 -11.101 1.00 66.12 92 GLY A O 1
ATOM 748 N N . GLN A 1 93 ? 17.236 10.069 -10.978 1.00 72.38 93 GLN A N 1
ATOM 749 C CA . GLN A 1 93 ? 18.111 8.934 -10.701 1.00 72.38 93 GLN A CA 1
ATOM 750 C C . GLN A 1 93 ? 18.456 8.197 -11.995 1.00 72.38 93 GLN A C 1
ATOM 752 O O . GLN A 1 93 ? 17.629 8.095 -12.904 1.00 72.38 93 GLN A O 1
ATOM 757 N N . ARG A 1 94 ? 19.672 7.654 -12.085 1.00 81.00 94 ARG A N 1
ATOM 758 C CA . ARG A 1 94 ? 20.074 6.828 -13.228 1.00 81.00 94 ARG A CA 1
ATOM 759 C C . ARG A 1 94 ? 19.841 5.361 -12.892 1.00 81.00 94 ARG A C 1
ATOM 761 O O . ARG A 1 94 ? 20.343 4.888 -11.878 1.00 81.00 94 ARG A O 1
ATOM 768 N N . GLN A 1 95 ? 19.155 4.642 -13.772 1.00 83.94 95 GLN A N 1
ATOM 769 C CA . GLN A 1 95 ? 19.031 3.188 -13.686 1.00 83.94 95 GLN A CA 1
ATOM 770 C C . GLN A 1 95 ? 19.814 2.542 -14.828 1.00 83.94 95 GLN A C 1
ATOM 772 O O . GLN A 1 95 ? 19.801 3.053 -15.950 1.00 83.94 95 GLN A O 1
ATOM 777 N N . VAL A 1 96 ? 20.515 1.444 -14.561 1.00 89.25 96 VAL A N 1
ATOM 778 C CA . VAL A 1 96 ? 21.248 0.665 -15.566 1.00 89.25 96 VAL A CA 1
ATOM 779 C C . VAL A 1 96 ? 20.641 -0.725 -15.637 1.00 89.25 96 VAL A C 1
ATOM 781 O O . VAL A 1 96 ? 20.830 -1.545 -14.748 1.00 89.25 96 VAL A O 1
ATOM 784 N N . ILE A 1 97 ? 19.912 -0.986 -16.714 1.00 90.75 97 ILE A N 1
ATOM 785 C CA . ILE A 1 97 ? 19.289 -2.274 -16.996 1.00 90.75 97 ILE A CA 1
ATOM 786 C C . ILE A 1 97 ? 20.356 -3.161 -17.630 1.00 90.75 97 ILE A C 1
ATOM 788 O O . ILE A 1 97 ? 20.803 -2.885 -18.746 1.00 90.75 97 ILE A O 1
ATOM 792 N N . HIS A 1 98 ? 20.790 -4.201 -16.919 1.00 92.56 98 HIS A N 1
ATOM 793 C CA . HIS A 1 98 ? 21.855 -5.104 -17.366 1.00 92.56 98 HIS A CA 1
ATOM 794 C C . HIS A 1 98 ? 21.413 -6.018 -18.507 1.00 92.56 98 HIS A C 1
ATOM 796 O O . HIS A 1 98 ? 20.212 -6.176 -18.722 1.00 92.56 98 HIS A O 1
ATOM 802 N N . PRO A 1 99 ? 22.354 -6.667 -19.214 1.00 93.06 99 PRO A N 1
ATOM 803 C CA . PRO A 1 99 ? 22.078 -7.771 -20.132 1.00 93.06 99 PRO A CA 1
ATOM 804 C C . PRO A 1 99 ? 21.044 -8.777 -19.594 1.00 93.06 99 PRO A C 1
ATOM 806 O O . PRO A 1 99 ? 21.069 -9.127 -18.414 1.00 93.06 99 PRO A O 1
ATOM 809 N N . ASN A 1 100 ? 20.165 -9.272 -20.469 1.00 91.38 100 ASN A N 1
ATOM 810 C CA . ASN A 1 100 ? 19.097 -10.239 -20.168 1.00 91.38 100 ASN A CA 1
ATOM 811 C C . ASN A 1 100 ? 18.086 -9.789 -19.096 1.00 91.38 100 ASN A C 1
ATOM 813 O O . ASN A 1 100 ? 17.503 -10.624 -18.399 1.00 91.38 100 ASN A O 1
ATOM 817 N N . SER A 1 101 ? 17.857 -8.483 -18.979 1.00 90.56 101 SER A N 1
ATOM 818 C CA . SER A 1 101 ? 16.909 -7.896 -18.028 1.00 90.56 101 SER A CA 1
ATOM 819 C C . SER A 1 101 ? 15.734 -7.261 -18.764 1.00 90.56 101 SER A C 1
ATOM 821 O O . SER A 1 101 ? 15.834 -6.960 -19.952 1.00 90.56 101 SER A O 1
ATOM 823 N N . ALA A 1 102 ? 14.607 -7.077 -18.083 1.00 87.44 102 ALA A N 1
ATOM 824 C CA . ALA A 1 102 ? 13.448 -6.397 -18.648 1.00 87.44 102 ALA A CA 1
ATOM 825 C C . ALA A 1 102 ? 12.891 -5.351 -17.684 1.00 87.44 102 ALA A C 1
ATOM 827 O O . ALA A 1 102 ? 12.734 -5.625 -16.493 1.00 87.44 102 ALA A O 1
ATOM 828 N N . LEU A 1 103 ? 12.578 -4.177 -18.230 1.00 85.19 103 LEU A N 1
ATOM 829 C CA . LEU A 1 103 ? 11.941 -3.073 -17.522 1.00 85.19 103 LEU A CA 1
ATOM 830 C C . LEU A 1 103 ? 10.612 -2.733 -18.212 1.00 85.19 103 LEU A C 1
ATOM 832 O O . LEU A 1 103 ? 10.615 -2.466 -19.416 1.00 85.19 103 LEU A O 1
ATOM 836 N N . LYS A 1 104 ? 9.510 -2.736 -17.457 1.00 83.19 104 LYS A N 1
ATOM 837 C CA . LYS A 1 104 ? 8.189 -2.254 -17.886 1.00 83.19 104 LYS A CA 1
ATOM 838 C C . LYS A 1 104 ? 7.985 -0.831 -17.379 1.00 83.19 104 LYS A C 1
ATOM 840 O O . LYS A 1 104 ? 8.374 -0.497 -16.257 1.00 83.19 104 LYS A O 1
ATOM 845 N N . LEU A 1 105 ? 7.405 0.009 -18.226 1.00 76.31 105 LEU A N 1
ATOM 846 C CA . LEU A 1 105 ? 7.051 1.385 -17.901 1.00 76.31 105 LEU A CA 1
ATOM 847 C C . LEU A 1 105 ? 5.553 1.461 -17.678 1.00 76.31 105 LEU A C 1
ATOM 849 O O . LEU A 1 105 ? 4.791 1.147 -18.582 1.00 76.31 105 LEU A O 1
ATOM 853 N N . ILE A 1 106 ? 5.136 1.903 -16.507 1.00 70.69 106 ILE A N 1
ATOM 854 C CA . ILE A 1 106 ? 3.729 2.015 -16.134 1.00 70.69 106 ILE A CA 1
ATOM 855 C C . ILE A 1 106 ? 3.426 3.500 -15.933 1.00 70.69 106 ILE A C 1
ATOM 857 O O . ILE A 1 106 ? 4.273 4.247 -15.433 1.00 70.69 106 ILE A O 1
ATOM 861 N N . LYS A 1 107 ? 2.265 3.951 -16.408 1.00 66.88 107 LYS A N 1
ATOM 862 C CA . LYS A 1 107 ? 1.762 5.295 -16.117 1.00 66.88 107 LYS A CA 1
ATOM 863 C C . LYS A 1 107 ? 1.143 5.263 -14.725 1.00 66.88 107 LYS A C 1
ATOM 865 O O . LYS A 1 107 ? 0.387 4.351 -14.434 1.00 66.88 107 LYS A O 1
ATOM 870 N N . GLU A 1 108 ? 1.446 6.260 -13.911 1.00 60.69 108 GLU A N 1
ATOM 871 C CA . GLU A 1 108 ? 0.704 6.541 -12.678 1.00 60.69 108 GLU A CA 1
ATOM 872 C C . GLU A 1 108 ? 0.103 7.946 -12.800 1.00 60.69 108 GLU A C 1
ATOM 874 O O . GLU A 1 108 ? 0.603 8.759 -13.588 1.00 60.69 108 GLU A O 1
ATOM 879 N N . GLN A 1 109 ? -0.949 8.239 -12.031 1.00 46.59 109 GLN A N 1
ATOM 880 C CA . GLN A 1 109 ? -1.701 9.504 -12.067 1.00 46.59 109 GLN A CA 1
ATOM 881 C C . GLN A 1 109 ? -0.785 10.747 -12.063 1.00 46.59 109 GLN A C 1
ATOM 883 O O . GLN A 1 109 ? -1.012 11.700 -12.811 1.00 46.59 109 GLN A O 1
ATOM 888 N N . TYR A 1 110 ? 0.338 10.678 -11.338 1.00 50.91 110 TYR A N 1
ATOM 889 C CA . TYR A 1 110 ? 1.304 11.774 -11.193 1.00 50.91 110 TYR A CA 1
ATOM 890 C C . TYR A 1 110 ? 2.727 11.427 -11.650 1.00 50.91 110 TYR A C 1
ATOM 892 O O . TYR A 1 110 ? 3.691 12.131 -11.327 1.00 50.91 110 TYR A O 1
ATOM 900 N N . GLY A 1 111 ? 2.912 10.355 -12.430 1.00 58.50 111 GLY A N 1
ATOM 901 C CA . GLY A 1 111 ? 4.263 9.963 -12.810 1.00 58.50 111 GLY A CA 1
ATOM 902 C C . GLY A 1 111 ? 4.423 8.754 -13.719 1.00 58.50 111 GLY A C 1
ATOM 903 O O . GLY A 1 111 ? 3.576 8.389 -14.530 1.00 58.50 111 GLY A O 1
ATOM 904 N N . ILE A 1 112 ? 5.621 8.187 -13.624 1.00 64.94 112 ILE A N 1
ATOM 905 C CA . ILE A 1 112 ? 6.042 6.984 -14.333 1.00 64.94 112 ILE A CA 1
ATOM 906 C C . ILE A 1 112 ? 6.466 5.997 -13.252 1.00 64.94 112 ILE A C 1
ATOM 908 O O . ILE A 1 112 ? 7.215 6.381 -12.364 1.00 64.94 112 ILE A O 1
ATOM 912 N N . LYS A 1 113 ? 6.086 4.733 -13.355 1.00 72.00 113 LYS A N 1
ATOM 913 C CA . LYS A 1 113 ? 6.663 3.645 -12.568 1.00 72.00 113 LYS A CA 1
ATOM 914 C C . LYS A 1 113 ? 7.532 2.787 -13.470 1.00 72.00 113 LYS A C 1
ATOM 916 O O . LYS A 1 113 ? 7.120 2.359 -14.545 1.00 72.00 113 LYS A O 1
ATOM 921 N N . ALA A 1 114 ? 8.774 2.578 -13.050 1.00 73.31 114 ALA A N 1
ATOM 922 C CA . ALA A 1 114 ? 9.728 1.714 -13.732 1.00 73.31 114 ALA A CA 1
ATOM 923 C C . ALA A 1 114 ? 9.812 0.393 -12.962 1.00 73.31 114 ALA A C 1
ATOM 925 O O . ALA A 1 114 ? 10.374 0.347 -11.869 1.00 73.31 114 ALA A O 1
ATOM 926 N N . GLN A 1 115 ? 9.233 -0.667 -13.520 1.00 76.69 115 GLN A N 1
ATOM 927 C CA . GLN A 1 115 ? 9.162 -1.977 -12.883 1.00 76.69 115 GLN A CA 1
ATOM 928 C C . GLN A 1 115 ? 10.173 -2.934 -13.514 1.00 76.69 115 GLN A C 1
ATOM 930 O O . GLN A 1 115 ? 10.119 -3.224 -14.711 1.00 76.69 115 GLN A O 1
ATOM 935 N N . THR A 1 116 ? 11.084 -3.471 -12.705 1.00 77.44 116 THR A N 1
ATOM 936 C CA . THR A 1 116 ? 11.990 -4.544 -13.134 1.00 77.44 116 THR A CA 1
ATOM 937 C C . THR A 1 116 ? 11.226 -5.863 -13.187 1.00 77.44 116 THR A C 1
ATOM 939 O O . THR A 1 116 ? 10.968 -6.475 -12.155 1.00 77.44 116 THR A O 1
ATOM 942 N N . VAL A 1 117 ? 10.883 -6.318 -14.393 1.00 76.38 117 VAL A N 1
ATOM 943 C CA . VAL A 1 117 ? 10.125 -7.563 -14.621 1.00 76.38 117 VAL A CA 1
ATOM 944 C C . VAL A 1 117 ? 11.016 -8.793 -14.420 1.00 76.38 117 VAL A C 1
ATOM 946 O O . VAL A 1 117 ? 10.591 -9.811 -13.878 1.00 76.38 117 VAL A O 1
ATOM 949 N N . LYS A 1 118 ? 12.278 -8.718 -14.861 1.00 80.25 118 LYS A N 1
ATOM 950 C CA . LYS A 1 118 ? 13.286 -9.771 -14.656 1.00 80.25 118 LYS A CA 1
ATOM 951 C C . LYS A 1 118 ? 14.703 -9.228 -14.787 1.00 80.25 118 LYS A C 1
ATOM 953 O O . LYS A 1 118 ? 14.932 -8.264 -15.516 1.00 80.25 118 LYS A O 1
ATOM 958 N N . GLY A 1 119 ? 15.655 -9.930 -14.181 1.00 84.56 119 GLY A N 1
ATOM 959 C CA . GLY A 1 119 ? 17.082 -9.679 -14.359 1.00 84.56 119 GLY A CA 1
ATOM 960 C C . GLY A 1 119 ? 17.636 -8.708 -13.323 1.00 84.56 119 GLY A C 1
ATOM 961 O O . GLY A 1 119 ? 17.229 -8.729 -12.162 1.00 84.56 119 GLY A O 1
ATOM 962 N N . THR A 1 120 ? 18.598 -7.894 -13.740 1.00 85.50 120 THR A N 1
ATOM 963 C CA . THR A 1 120 ? 19.401 -7.052 -12.855 1.00 85.50 120 THR A CA 1
ATOM 964 C C . THR A 1 120 ? 19.313 -5.597 -13.292 1.00 85.50 120 THR A C 1
ATOM 966 O O . THR A 1 120 ? 19.535 -5.270 -14.461 1.00 85.50 120 THR A O 1
ATOM 969 N N . VAL A 1 121 ? 19.033 -4.711 -12.342 1.00 84.06 121 VAL A N 1
ATOM 970 C CA . VAL A 1 121 ? 19.046 -3.264 -12.559 1.00 84.06 121 VAL A CA 1
ATOM 971 C C . VAL A 1 121 ? 19.901 -2.611 -11.478 1.00 84.06 121 VAL A C 1
ATOM 973 O O . VAL A 1 121 ? 19.697 -2.852 -10.288 1.00 84.06 121 VAL A O 1
ATOM 976 N N . ASP A 1 122 ? 20.870 -1.794 -11.892 1.00 84.75 122 ASP A N 1
ATOM 977 C CA . ASP A 1 122 ? 21.627 -0.951 -10.963 1.00 84.75 122 ASP A CA 1
ATOM 978 C C . ASP A 1 122 ? 20.920 0.385 -10.808 1.00 84.75 122 ASP A C 1
ATOM 980 O O . ASP A 1 122 ? 20.547 1.025 -11.794 1.00 84.75 122 ASP A O 1
ATOM 984 N N . HIS A 1 123 ? 20.780 0.822 -9.566 1.00 77.12 123 HIS A N 1
ATOM 985 C CA . HIS A 1 123 ? 20.194 2.094 -9.188 1.00 77.12 123 HIS A CA 1
ATOM 986 C C . HIS A 1 123 ? 21.310 2.989 -8.669 1.00 77.12 123 HIS A C 1
ATOM 988 O O . HIS A 1 123 ? 21.930 2.726 -7.638 1.00 77.12 123 HIS A O 1
ATOM 994 N N . ILE A 1 124 ? 21.577 4.054 -9.419 1.00 75.81 124 ILE A N 1
ATOM 995 C CA . ILE A 1 124 ? 22.637 5.010 -9.125 1.00 75.81 124 ILE A CA 1
ATOM 996 C C . ILE A 1 124 ? 21.974 6.265 -8.558 1.00 75.81 124 ILE A C 1
ATOM 998 O O . ILE A 1 124 ? 21.473 7.119 -9.301 1.00 75.81 124 ILE A O 1
ATOM 1002 N N . LEU A 1 125 ? 21.974 6.369 -7.229 1.00 69.12 125 LEU A N 1
ATOM 1003 C CA . LEU A 1 125 ? 21.331 7.444 -6.477 1.00 69.12 125 LEU A CA 1
ATOM 1004 C C . LEU A 1 125 ? 22.377 8.504 -6.113 1.00 69.12 125 LEU A C 1
ATOM 1006 O O . LEU A 1 125 ? 22.978 8.470 -5.041 1.00 69.12 125 LEU A O 1
ATOM 1010 N N . LYS A 1 126 ? 22.643 9.444 -7.027 1.00 55.47 126 LYS A N 1
ATOM 1011 C CA . LYS A 1 126 ? 23.565 10.562 -6.764 1.00 55.47 126 LYS A CA 1
ATOM 1012 C C . LYS A 1 126 ? 22.804 11.764 -6.202 1.00 55.47 126 LYS A C 1
ATOM 1014 O O . LYS A 1 126 ? 21.853 12.223 -6.821 1.00 55.47 126 LYS A O 1
ATOM 1019 N N . ASP A 1 127 ? 23.266 12.284 -5.063 1.00 48.72 127 ASP A N 1
ATOM 1020 C CA . ASP A 1 127 ? 22.862 13.577 -4.483 1.00 48.72 127 ASP A CA 1
ATOM 1021 C C . ASP A 1 127 ? 21.370 13.763 -4.132 1.00 48.72 127 ASP A C 1
ATOM 1023 O O . ASP A 1 127 ? 20.830 14.866 -4.253 1.00 48.72 127 ASP A O 1
ATOM 1027 N N . VAL A 1 128 ? 20.693 12.744 -3.593 1.00 48.94 128 VAL A N 1
ATOM 1028 C CA . VAL A 1 128 ? 19.381 12.965 -2.957 1.00 48.94 128 VAL A CA 1
ATOM 1029 C C . VAL A 1 128 ? 19.603 13.497 -1.535 1.00 48.94 128 VAL A C 1
ATOM 1031 O O . VAL A 1 128 ? 19.607 12.757 -0.563 1.00 48.94 128 VAL A O 1
ATOM 1034 N N . LYS A 1 129 ? 19.856 14.807 -1.408 1.00 41.00 129 LYS A N 1
ATOM 1035 C CA . LYS A 1 129 ? 20.039 15.516 -0.120 1.00 41.00 129 LYS A CA 1
ATOM 1036 C C . LYS A 1 129 ? 18.737 15.733 0.671 1.00 41.00 129 LYS A C 1
ATOM 1038 O O . LYS A 1 129 ? 18.699 16.587 1.555 1.00 41.00 129 LYS A O 1
ATOM 1043 N N . GLN A 1 130 ? 17.656 15.049 0.322 1.00 37.50 130 GLN A N 1
ATOM 1044 C CA . GLN A 1 130 ? 16.343 15.270 0.919 1.00 37.50 130 GLN A CA 1
ATOM 1045 C C . GLN A 1 130 ? 15.686 13.943 1.272 1.00 37.50 130 GLN A C 1
ATOM 1047 O O . GLN A 1 130 ? 15.934 12.941 0.608 1.00 37.50 130 GLN A O 1
ATOM 1052 N N . ASN A 1 131 ? 14.849 13.998 2.307 1.00 40.12 131 ASN A N 1
ATOM 1053 C CA . ASN A 1 131 ? 14.047 12.947 2.943 1.00 40.12 131 ASN A CA 1
ATOM 1054 C C . ASN A 1 131 ? 13.045 12.233 2.000 1.00 40.12 131 ASN A C 1
ATOM 1056 O O . ASN A 1 131 ? 11.918 11.971 2.391 1.00 40.12 131 ASN A O 1
ATOM 1060 N N . VAL A 1 132 ? 13.408 11.986 0.741 1.00 40.66 132 VAL A N 1
ATOM 1061 C CA . VAL A 1 132 ? 12.537 11.444 -0.316 1.00 40.66 132 VAL A CA 1
ATOM 1062 C C . VAL A 1 132 ? 13.317 10.526 -1.275 1.00 40.66 132 VAL A C 1
ATOM 1064 O O . VAL A 1 132 ? 12.926 10.302 -2.420 1.00 40.66 132 VAL A O 1
ATOM 1067 N N . GLY A 1 133 ? 14.453 9.979 -0.820 1.00 43.50 133 GLY A N 1
ATOM 1068 C CA . GLY A 1 133 ? 15.244 8.958 -1.520 1.00 43.50 133 GLY A CA 1
ATOM 1069 C C . GLY A 1 133 ? 14.582 7.580 -1.485 1.00 43.50 133 GLY A C 1
ATOM 1070 O O . GLY A 1 133 ? 15.194 6.606 -1.055 1.00 43.50 133 GLY A O 1
ATOM 1071 N N . PHE A 1 134 ? 13.318 7.506 -1.896 1.00 52.84 134 PHE A N 1
ATOM 1072 C CA . PHE A 1 134 ? 12.541 6.277 -1.899 1.00 52.84 134 PHE A CA 1
ATOM 1073 C C . PHE A 1 134 ? 12.858 5.448 -3.146 1.00 52.84 134 PHE A C 1
ATOM 1075 O O . PHE A 1 134 ? 12.745 5.928 -4.280 1.00 52.84 134 PHE A O 1
ATOM 1082 N N . TYR A 1 135 ? 13.240 4.187 -2.943 1.00 56.00 135 TYR A N 1
ATOM 1083 C CA . TYR A 1 135 ? 13.294 3.197 -4.007 1.00 56.00 135 TYR A CA 1
ATOM 1084 C C . TYR A 1 135 ? 12.525 1.932 -3.594 1.00 56.00 135 TYR A C 1
ATOM 1086 O O . TYR A 1 135 ? 12.970 1.139 -2.758 1.00 56.00 135 TYR A O 1
ATOM 1094 N N . LYS A 1 136 ? 11.350 1.726 -4.207 1.00 54.16 136 LYS A N 1
ATOM 1095 C CA . LYS A 1 136 ? 10.567 0.493 -4.048 1.00 54.16 136 LYS A CA 1
ATOM 1096 C C . LYS A 1 136 ? 11.232 -0.619 -4.856 1.00 54.16 136 LYS A C 1
ATOM 1098 O O . LYS A 1 136 ? 11.110 -0.689 -6.077 1.00 54.16 136 LYS A O 1
ATOM 1103 N N . ALA A 1 137 ? 11.972 -1.467 -4.156 1.00 50.53 137 ALA A N 1
ATOM 1104 C CA . ALA A 1 137 ? 12.755 -2.556 -4.713 1.00 50.53 137 ALA A CA 1
ATOM 1105 C C . ALA A 1 137 ? 12.059 -3.904 -4.487 1.00 50.53 137 ALA A C 1
ATOM 1107 O O . ALA A 1 137 ? 12.537 -4.693 -3.677 1.00 50.53 137 ALA A O 1
ATOM 1108 N N . GLY A 1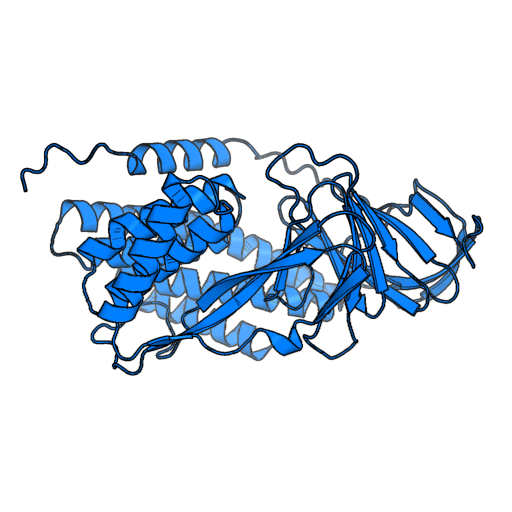 138 ? 10.959 -4.210 -5.181 1.00 46.31 138 GLY A N 1
ATOM 1109 C CA . GLY A 1 138 ? 10.429 -5.575 -5.119 1.00 46.31 138 GLY A CA 1
ATOM 1110 C C . GLY A 1 138 ? 8.935 -5.788 -5.250 1.00 46.31 138 GLY A C 1
ATOM 1111 O O . GLY A 1 138 ? 8.163 -4.874 -5.509 1.00 46.31 138 GLY A O 1
ATOM 1112 N N . ASN A 1 139 ? 8.601 -7.063 -5.050 1.00 51.59 139 ASN A N 1
ATOM 1113 C CA . ASN A 1 139 ? 7.328 -7.800 -5.012 1.00 51.59 139 ASN A CA 1
ATOM 1114 C C . ASN A 1 139 ? 6.110 -7.180 -4.278 1.00 51.59 139 ASN A C 1
ATOM 1116 O O . ASN A 1 139 ? 5.171 -7.923 -4.000 1.00 51.59 139 ASN A O 1
ATOM 1120 N N . GLY A 1 140 ? 6.149 -5.901 -3.902 1.00 54.19 140 GLY A N 1
ATOM 1121 C CA . GLY A 1 140 ? 5.159 -5.230 -3.054 1.00 54.19 140 GLY A CA 1
ATOM 1122 C C . GLY A 1 140 ? 5.587 -5.057 -1.590 1.00 54.19 140 GLY A C 1
ATOM 1123 O O . GLY A 1 140 ? 5.235 -4.042 -1.000 1.00 54.19 140 GLY A O 1
ATOM 1124 N N . TYR A 1 141 ? 6.432 -5.944 -1.045 1.00 56.69 141 TYR A N 1
ATOM 1125 C CA . TYR A 1 141 ? 6.630 -6.129 0.408 1.00 56.69 141 TYR A CA 1
ATOM 1126 C C . TYR A 1 141 ? 8.026 -5.760 0.954 1.00 56.69 141 TYR A C 1
ATOM 1128 O O . TYR A 1 141 ? 8.210 -5.715 2.167 1.00 56.69 141 TYR A O 1
ATOM 1136 N N . THR A 1 142 ? 9.020 -5.521 0.089 1.00 59.28 142 THR A N 1
ATOM 1137 C CA . THR A 1 142 ? 10.379 -5.095 0.487 1.00 59.28 142 THR A CA 1
ATOM 1138 C C . THR A 1 142 ? 10.761 -3.813 -0.240 1.00 59.28 142 THR A C 1
ATOM 1140 O O . THR A 1 142 ? 10.616 -3.716 -1.464 1.00 59.28 142 THR A O 1
ATOM 1143 N N . TRP A 1 143 ? 11.294 -2.837 0.495 1.00 68.75 143 TRP A N 1
ATOM 1144 C CA . TRP A 1 143 ? 11.708 -1.540 -0.041 1.00 68.75 143 TRP A CA 1
ATOM 1145 C C . TRP A 1 143 ? 13.094 -1.156 0.485 1.00 68.75 143 TRP A C 1
ATOM 1147 O O . TRP A 1 143 ? 13.533 -1.631 1.530 1.00 68.75 143 TRP A O 1
ATOM 1157 N N . ALA A 1 144 ? 13.819 -0.309 -0.245 1.00 59.91 144 ALA A N 1
ATOM 1158 C CA . ALA A 1 144 ? 15.136 0.156 0.174 1.00 59.91 144 ALA A CA 1
ATOM 1159 C C . ALA A 1 144 ? 15.179 1.683 0.186 1.00 59.91 144 ALA A C 1
ATOM 1161 O O . ALA A 1 144 ? 14.973 2.337 -0.836 1.00 59.91 144 ALA A O 1
ATOM 1162 N N . HIS A 1 145 ? 15.493 2.242 1.350 1.00 63.59 145 HIS A N 1
ATOM 1163 C CA . HIS A 1 145 ? 15.832 3.644 1.510 1.00 63.59 145 HIS A CA 1
ATOM 1164 C C . HIS A 1 145 ? 17.350 3.794 1.412 1.00 63.59 145 HIS A C 1
ATOM 1166 O O . HIS A 1 145 ? 18.106 3.168 2.162 1.00 63.59 145 HIS A O 1
ATOM 1172 N N . ALA A 1 146 ? 17.810 4.607 0.468 1.00 57.59 146 ALA A N 1
ATOM 1173 C CA . ALA A 1 146 ? 19.227 4.745 0.179 1.00 57.59 146 ALA A CA 1
ATOM 1174 C C . ALA A 1 146 ? 19.615 6.219 0.073 1.00 57.59 146 ALA A C 1
ATOM 1176 O O . ALA A 1 146 ? 19.111 6.961 -0.768 1.00 57.59 146 ALA A O 1
ATOM 1177 N N . GLU A 1 147 ? 20.563 6.627 0.913 1.00 53.69 147 GLU A N 1
ATOM 1178 C CA . GLU A 1 147 ? 21.140 7.966 0.890 1.00 53.69 147 GLU A CA 1
ATOM 1179 C C . GLU A 1 147 ? 22.488 7.914 0.156 1.00 53.69 147 GLU A C 1
ATOM 1181 O O . GLU A 1 147 ? 23.428 7.251 0.596 1.00 53.69 147 GLU A O 1
ATOM 1186 N N . GLY A 1 148 ? 22.582 8.587 -0.998 1.00 50.56 148 GLY A N 1
ATOM 1187 C CA . GLY A 1 148 ? 23.848 8.823 -1.710 1.00 50.56 148 GLY A CA 1
ATOM 1188 C C . GLY A 1 148 ? 24.664 7.568 -2.047 1.00 50.56 148 GLY A C 1
ATOM 1189 O O . GLY A 1 148 ? 25.859 7.535 -1.768 1.00 50.56 148 GLY A O 1
ATOM 1190 N N . THR A 1 149 ? 24.028 6.540 -2.613 1.00 62.72 149 THR A N 1
ATOM 1191 C CA . THR A 1 149 ? 24.598 5.189 -2.733 1.00 62.72 149 THR A CA 1
ATOM 1192 C C . THR A 1 149 ? 24.293 4.552 -4.100 1.00 62.72 149 THR A C 1
ATOM 1194 O O . THR A 1 149 ? 23.247 4.800 -4.700 1.00 62.72 149 THR A O 1
ATOM 1197 N N . GLU A 1 150 ? 25.209 3.719 -4.604 1.00 70.25 150 GLU A N 1
ATOM 1198 C CA . GLU A 1 150 ? 24.958 2.792 -5.714 1.00 70.25 150 GLU A CA 1
ATOM 1199 C C . GLU A 1 150 ? 24.533 1.424 -5.162 1.00 70.25 150 GLU A C 1
ATOM 1201 O O . GLU A 1 150 ? 25.252 0.809 -4.367 1.00 70.25 150 GLU A O 1
ATOM 1206 N N . LEU A 1 151 ? 23.360 0.951 -5.588 1.00 73.69 151 LEU A N 1
ATOM 1207 C CA . LEU A 1 151 ? 22.832 -0.360 -5.217 1.00 73.69 151 LEU A CA 1
ATOM 1208 C C . LEU A 1 151 ? 22.413 -1.145 -6.457 1.00 73.69 151 LEU A C 1
ATOM 1210 O O . LEU A 1 151 ? 21.945 -0.576 -7.443 1.00 73.69 151 LEU A O 1
ATOM 1214 N N . ARG A 1 152 ? 22.549 -2.467 -6.396 1.00 78.31 152 ARG A N 1
ATOM 1215 C CA . ARG A 1 152 ? 22.056 -3.386 -7.421 1.00 78.31 152 ARG A CA 1
ATOM 1216 C C . ARG A 1 152 ? 20.879 -4.164 -6.898 1.00 78.31 152 ARG A C 1
ATOM 1218 O O . ARG A 1 152 ? 20.943 -4.768 -5.830 1.00 78.31 152 ARG A O 1
ATOM 1225 N N . VAL A 1 153 ? 19.827 -4.179 -7.702 1.00 73.38 153 VAL A N 1
ATOM 1226 C CA . VAL A 1 153 ? 18.621 -4.946 -7.432 1.00 73.38 153 VAL A CA 1
ATOM 1227 C C . VAL A 1 153 ? 18.521 -6.046 -8.461 1.00 73.38 153 VAL A C 1
ATOM 1229 O O . VAL A 1 153 ? 18.520 -5.805 -9.670 1.00 73.38 153 VAL A O 1
ATOM 1232 N N . GLN A 1 154 ? 18.448 -7.272 -7.966 1.00 74.56 154 GLN A N 1
ATOM 1233 C CA . GLN A 1 154 ? 18.248 -8.445 -8.792 1.00 74.56 154 GLN A CA 1
ATOM 1234 C C . GLN A 1 154 ? 16.880 -9.049 -8.489 1.00 74.56 154 GLN A C 1
ATOM 1236 O O . GLN A 1 154 ? 16.626 -9.512 -7.375 1.00 74.56 154 GLN A O 1
ATOM 1241 N N . ALA A 1 155 ? 16.025 -9.066 -9.511 1.00 67.06 155 ALA A N 1
ATOM 1242 C CA . ALA A 1 155 ? 14.737 -9.739 -9.488 1.00 67.06 155 ALA A CA 1
ATOM 1243 C C . ALA A 1 155 ? 14.872 -11.103 -10.176 1.00 67.06 155 ALA A C 1
ATOM 1245 O O . ALA A 1 155 ? 15.201 -11.208 -11.365 1.00 67.06 155 ALA A O 1
ATOM 1246 N N . THR A 1 156 ? 14.618 -12.174 -9.430 1.00 61.72 156 THR A N 1
ATOM 1247 C CA . THR A 1 156 ? 14.552 -13.524 -9.995 1.00 61.72 156 THR A CA 1
ATOM 1248 C C . THR A 1 156 ? 13.191 -13.721 -10.650 1.00 61.72 156 THR A C 1
ATOM 1250 O O . THR A 1 156 ? 12.177 -13.699 -9.958 1.00 61.72 156 THR A O 1
ATOM 1253 N N . GLY A 1 157 ? 13.153 -13.914 -11.972 1.00 49.72 157 GLY A N 1
ATOM 1254 C CA . GLY A 1 157 ? 11.890 -14.130 -12.683 1.00 49.72 157 GLY A CA 1
ATOM 1255 C C . GLY A 1 157 ? 11.097 -15.279 -12.054 1.00 49.72 157 GLY A C 1
ATOM 1256 O O . GLY A 1 157 ? 11.653 -16.362 -11.869 1.00 49.72 157 GLY A O 1
ATOM 1257 N N . HIS A 1 158 ? 9.812 -15.036 -11.772 1.00 52.84 158 HIS A N 1
ATOM 1258 C CA . HIS A 1 158 ? 8.846 -15.932 -11.103 1.00 52.84 158 HIS A CA 1
ATOM 1259 C C . HIS A 1 158 ? 8.957 -16.055 -9.573 1.00 52.84 158 HIS A C 1
ATOM 1261 O O . HIS A 1 158 ? 8.260 -16.876 -8.982 1.00 52.84 158 HIS A O 1
ATOM 1267 N N . SER A 1 159 ? 9.798 -15.264 -8.906 1.00 55.16 159 SER A N 1
ATOM 1268 C CA . SER A 1 159 ? 9.908 -15.281 -7.447 1.00 55.16 159 SER A CA 1
ATOM 1269 C C . SER A 1 159 ? 9.720 -13.879 -6.878 1.00 55.16 159 SER A C 1
ATOM 1271 O O . SER A 1 159 ? 10.283 -12.912 -7.384 1.00 55.16 159 SER A O 1
ATOM 1273 N N . LYS A 1 160 ? 8.959 -13.789 -5.780 1.00 60.47 160 LYS A N 1
ATOM 1274 C CA . LYS A 1 160 ? 8.820 -12.576 -4.963 1.00 60.47 160 LYS A CA 1
ATOM 1275 C C . LYS A 1 160 ? 10.144 -12.198 -4.257 1.00 60.47 160 LYS A C 1
ATOM 1277 O O . LYS A 1 160 ? 10.202 -11.179 -3.582 1.00 60.47 160 LYS A O 1
ATOM 1282 N N . ALA A 1 161 ? 11.203 -12.996 -4.388 1.00 67.31 161 ALA A N 1
ATOM 1283 C CA . ALA A 1 161 ? 12.511 -12.716 -3.810 1.00 67.31 161 ALA A CA 1
ATOM 1284 C C . ALA A 1 161 ? 13.232 -11.570 -4.525 1.00 67.31 161 ALA A C 1
ATOM 1286 O O . ALA A 1 161 ? 13.321 -11.545 -5.756 1.00 67.31 161 ALA A O 1
ATOM 1287 N N . VAL A 1 162 ? 13.843 -10.695 -3.736 1.00 72.44 162 VAL A N 1
ATOM 1288 C CA . VAL A 1 162 ? 14.728 -9.637 -4.212 1.00 72.44 162 VAL A CA 1
ATOM 1289 C C . VAL A 1 162 ? 16.062 -9.766 -3.506 1.00 72.44 162 VAL A C 1
ATOM 1291 O O . VAL A 1 162 ? 16.111 -9.928 -2.285 1.00 72.44 162 VAL A O 1
ATOM 1294 N N . ASN A 1 163 ? 17.139 -9.683 -4.287 1.00 79.44 163 ASN A N 1
ATOM 1295 C CA . ASN A 1 163 ? 18.478 -9.505 -3.748 1.00 79.44 163 ASN A CA 1
ATOM 1296 C C . ASN A 1 163 ? 18.907 -8.056 -3.942 1.00 79.44 163 ASN A C 1
ATOM 1298 O O . ASN A 1 163 ? 18.830 -7.533 -5.058 1.00 79.44 163 ASN A O 1
ATOM 1302 N N . ILE A 1 164 ? 19.365 -7.435 -2.859 1.00 80.62 164 ILE A N 1
ATOM 1303 C CA . ILE A 1 164 ? 19.858 -6.061 -2.854 1.00 80.62 164 ILE A CA 1
ATOM 1304 C C . ILE A 1 164 ? 21.324 -6.085 -2.435 1.00 80.62 164 ILE A C 1
ATOM 1306 O O . ILE A 1 164 ? 21.657 -6.431 -1.301 1.00 80.62 164 ILE A O 1
ATOM 1310 N N . GLU A 1 165 ? 22.203 -5.737 -3.366 1.00 84.44 165 GLU A N 1
ATOM 1311 C CA . GLU A 1 165 ? 23.640 -5.604 -3.134 1.00 84.44 165 GLU A CA 1
ATOM 1312 C C . GLU A 1 165 ? 23.998 -4.121 -3.008 1.00 84.44 165 GLU A C 1
ATOM 1314 O O . GLU A 1 165 ? 23.658 -3.315 -3.878 1.00 84.44 165 GLU A O 1
ATOM 1319 N N . THR A 1 166 ? 24.686 -3.765 -1.924 1.00 82.25 166 THR A N 1
ATOM 1320 C CA . THR A 1 166 ? 25.155 -2.396 -1.677 1.00 82.25 166 THR A CA 1
ATOM 1321 C C . THR A 1 166 ? 26.625 -2.301 -2.069 1.00 82.25 166 THR A C 1
ATOM 1323 O O . THR A 1 166 ? 27.461 -2.967 -1.456 1.00 82.25 166 THR A O 1
ATOM 1326 N N . PHE A 1 167 ? 26.974 -1.476 -3.060 1.00 77.31 167 PHE A N 1
ATOM 1327 C CA . PHE A 1 167 ? 28.376 -1.341 -3.489 1.00 77.31 167 PHE A CA 1
ATOM 1328 C C . PHE A 1 167 ? 29.147 -0.293 -2.692 1.00 77.31 167 PHE A C 1
ATOM 1330 O O . PHE A 1 167 ? 30.319 -0.496 -2.381 1.00 77.31 167 PHE A O 1
ATOM 1337 N N . GLU A 1 168 ? 28.489 0.807 -2.334 1.00 74.19 168 GLU A N 1
ATOM 1338 C CA . GLU A 1 168 ? 29.083 1.918 -1.590 1.00 74.19 168 GLU A CA 1
ATOM 1339 C C . GLU A 1 168 ? 28.158 2.349 -0.448 1.00 74.19 168 GLU A C 1
ATOM 1341 O O . GLU A 1 168 ? 26.963 2.092 -0.485 1.00 74.19 168 GLU A O 1
ATOM 1346 N N . GLY A 1 169 ? 28.696 2.985 0.592 1.00 76.31 169 GLY A N 1
ATOM 1347 C CA . GLY A 1 169 ? 27.875 3.544 1.669 1.00 76.31 169 GLY A CA 1
ATOM 1348 C C . GLY A 1 169 ? 27.038 2.518 2.447 1.00 76.31 169 GLY A C 1
ATOM 1349 O O . GLY A 1 169 ? 27.499 1.426 2.799 1.00 76.31 169 GLY A O 1
ATOM 1350 N N . GLN A 1 170 ? 25.816 2.927 2.779 1.00 75.69 170 GLN A N 1
ATOM 1351 C CA . GLN A 1 170 ? 24.848 2.172 3.563 1.00 75.69 170 GLN A CA 1
ATOM 1352 C C . GLN A 1 170 ? 23.447 2.443 3.015 1.00 75.69 170 GLN A C 1
ATOM 1354 O O . GLN A 1 170 ? 23.105 3.583 2.707 1.00 75.69 170 GLN A O 1
ATOM 1359 N N . ILE A 1 171 ? 22.622 1.402 2.969 1.00 76.25 171 ILE A N 1
ATOM 1360 C CA . ILE A 1 171 ? 21.185 1.506 2.714 1.00 76.25 171 ILE A CA 1
ATOM 1361 C C . ILE A 1 171 ? 20.418 0.934 3.906 1.00 76.25 171 ILE A C 1
ATOM 1363 O O . ILE A 1 171 ? 20.911 0.054 4.617 1.00 76.25 171 ILE A O 1
ATOM 1367 N N . ASN A 1 172 ? 19.205 1.422 4.123 1.00 77.38 172 ASN A N 1
ATOM 1368 C CA . ASN A 1 172 ? 18.272 0.856 5.084 1.00 77.38 172 ASN A CA 1
ATOM 1369 C C . ASN A 1 172 ? 17.153 0.168 4.304 1.00 77.38 172 ASN A C 1
ATOM 1371 O O . ASN A 1 172 ? 16.439 0.793 3.528 1.00 77.38 172 ASN A O 1
ATOM 1375 N N . ILE A 1 173 ? 17.040 -1.137 4.486 1.00 78.06 173 ILE A N 1
ATOM 1376 C CA . ILE A 1 173 ? 16.031 -1.982 3.858 1.00 78.06 173 ILE A CA 1
ATOM 1377 C C . ILE A 1 173 ? 14.862 -2.081 4.823 1.00 78.06 173 ILE A C 1
ATOM 1379 O O . ILE A 1 173 ? 15.074 -2.266 6.017 1.00 78.06 173 ILE A O 1
ATOM 1383 N N . ILE A 1 174 ? 13.652 -1.914 4.318 1.00 77.50 174 ILE A N 1
ATOM 1384 C CA . ILE A 1 174 ? 12.417 -1.947 5.084 1.00 77.50 174 ILE A CA 1
ATOM 1385 C C . ILE A 1 174 ? 11.595 -3.113 4.542 1.00 77.50 174 ILE A C 1
ATOM 1387 O O . ILE A 1 174 ? 11.284 -3.150 3.352 1.00 77.50 174 ILE A O 1
ATOM 1391 N N . ASP A 1 175 ? 11.286 -4.072 5.407 1.00 78.62 175 ASP A N 1
ATOM 1392 C CA . ASP A 1 175 ? 10.447 -5.219 5.073 1.00 78.62 175 ASP A CA 1
ATOM 1393 C C . ASP A 1 175 ? 9.130 -5.152 5.810 1.00 78.62 175 ASP A C 1
ATOM 1395 O O . ASP A 1 175 ? 9.121 -4.996 7.031 1.00 78.62 175 ASP A O 1
ATOM 1399 N N . GLN A 1 176 ? 8.041 -5.378 5.088 1.00 79.62 176 GLN A N 1
ATOM 1400 C CA . GLN A 1 176 ? 6.751 -5.640 5.696 1.00 79.62 176 GLN A CA 1
ATOM 1401 C C . GLN A 1 176 ? 6.740 -7.066 6.263 1.00 79.62 176 GLN A C 1
ATOM 1403 O O . GLN A 1 176 ? 6.969 -8.047 5.548 1.00 79.62 176 GLN A O 1
ATOM 1408 N N . VAL A 1 177 ? 6.477 -7.194 7.561 1.00 85.06 177 VAL A N 1
ATOM 1409 C CA . VAL A 1 177 ? 6.409 -8.473 8.272 1.00 85.06 177 VAL A CA 1
ATOM 1410 C C . VAL A 1 177 ? 5.031 -8.669 8.905 1.00 85.06 177 VAL A C 1
ATOM 1412 O O . VAL A 1 177 ? 4.462 -7.715 9.441 1.00 85.06 177 VAL A O 1
ATOM 1415 N N . PRO A 1 178 ? 4.484 -9.899 8.901 1.00 88.44 178 PRO A N 1
ATOM 1416 C CA . PRO A 1 178 ? 3.220 -10.174 9.572 1.00 88.44 178 PRO A CA 1
ATOM 1417 C C . PRO A 1 178 ? 3.324 -10.008 11.091 1.00 88.44 178 PRO A C 1
ATOM 1419 O O . PRO A 1 178 ? 4.305 -10.425 11.712 1.00 88.44 178 PRO A O 1
ATOM 1422 N N . VAL A 1 179 ? 2.266 -9.493 11.704 1.00 90.94 179 VAL A N 1
ATOM 1423 C CA . VAL A 1 179 ? 2.068 -9.424 13.151 1.00 90.94 179 VAL A CA 1
ATOM 1424 C C . VAL A 1 179 ? 0.951 -10.393 13.519 1.00 90.94 179 VAL A C 1
ATOM 1426 O O . VAL A 1 179 ? -0.174 -10.284 13.046 1.00 90.94 179 VAL A O 1
ATOM 1429 N N . LYS A 1 180 ? 1.256 -11.381 14.363 1.00 91.94 180 LYS A N 1
ATOM 1430 C CA . LYS A 1 180 ? 0.294 -12.398 14.803 1.00 91.94 180 LYS A CA 1
ATOM 1431 C C . LYS A 1 180 ? -0.023 -12.233 16.275 1.00 91.94 180 LYS A C 1
ATOM 1433 O O . LYS A 1 180 ? 0.878 -12.238 17.114 1.00 91.94 180 LYS A O 1
ATOM 1438 N N . ILE A 1 181 ? -1.312 -12.165 16.583 1.00 92.69 181 ILE A N 1
ATOM 1439 C CA . ILE A 1 181 ? -1.819 -12.090 17.949 1.00 92.69 181 ILE A CA 1
ATOM 1440 C C . ILE A 1 181 ? -2.524 -13.411 18.275 1.00 92.69 181 ILE A C 1
ATOM 1442 O O . ILE A 1 181 ? -3.473 -13.795 17.600 1.00 92.69 181 ILE A O 1
ATOM 1446 N N . ASN A 1 182 ? -2.080 -14.126 19.313 1.00 93.12 182 ASN A N 1
ATOM 1447 C CA . ASN A 1 182 ? -2.697 -15.400 19.730 1.00 93.12 182 ASN A CA 1
ATOM 1448 C C . ASN A 1 182 ? -3.979 -15.224 20.574 1.00 93.12 182 ASN A C 1
ATOM 1450 O O . ASN A 1 182 ? -4.442 -16.166 21.220 1.00 93.12 182 ASN A O 1
ATOM 1454 N N . GLN A 1 183 ? -4.548 -14.023 20.576 1.00 91.81 183 GLN A N 1
ATOM 1455 C CA . GLN A 1 183 ? -5.820 -13.675 21.193 1.00 91.81 183 GLN A CA 1
ATOM 1456 C C . GLN A 1 183 ? -6.820 -13.401 20.074 1.00 91.81 183 GLN A C 1
ATOM 1458 O O . GLN A 1 183 ? -6.485 -12.739 19.099 1.00 91.81 183 GLN A O 1
ATOM 1463 N N . ALA A 1 184 ? -8.044 -13.905 20.212 1.00 89.19 184 ALA A N 1
ATOM 1464 C CA . ALA A 1 184 ? -9.101 -13.595 19.260 1.00 89.19 184 ALA A CA 1
ATOM 1465 C C . ALA A 1 184 ? -9.512 -12.121 19.378 1.00 89.19 184 ALA A C 1
ATOM 1467 O O . ALA A 1 184 ? -9.661 -11.614 20.496 1.00 89.19 184 ALA A O 1
ATOM 1468 N N . ALA A 1 185 ? -9.732 -11.476 18.234 1.00 89.00 185 ALA A N 1
ATOM 1469 C CA . ALA A 1 185 ? -10.366 -10.169 18.152 1.00 89.00 185 ALA A CA 1
ATOM 1470 C C . ALA A 1 185 ? -11.724 -10.175 18.869 1.00 89.00 185 ALA A C 1
ATOM 1472 O O . ALA A 1 185 ? -12.431 -11.190 18.890 1.00 89.00 185 ALA A O 1
ATOM 1473 N N . THR A 1 186 ? -12.097 -9.042 19.460 1.00 89.50 186 THR A N 1
ATOM 1474 C CA . THR A 1 186 ? -13.400 -8.871 20.123 1.00 89.50 186 THR A CA 1
ATOM 1475 C C . THR A 1 186 ? -14.344 -7.954 19.359 1.00 89.50 186 THR A C 1
ATOM 1477 O O . THR A 1 186 ? -15.523 -7.893 19.704 1.00 89.50 186 THR A O 1
ATOM 1480 N N . ALA A 1 187 ? -13.843 -7.242 18.352 1.00 86.00 187 ALA A N 1
ATOM 1481 C CA . ALA A 1 187 ? -14.631 -6.419 17.450 1.00 86.00 187 ALA A CA 1
ATOM 1482 C C . ALA A 1 187 ? -14.512 -6.937 16.012 1.00 86.00 187 ALA A C 1
ATOM 1484 O O . ALA A 1 187 ? -13.504 -7.534 15.641 1.00 86.00 187 ALA A O 1
ATOM 1485 N N . SER A 1 188 ? -15.559 -6.706 15.223 1.00 80.06 188 SER A N 1
ATOM 1486 C CA . SER A 1 188 ? -15.478 -6.788 13.767 1.00 80.06 188 SER A CA 1
ATOM 1487 C C . SER A 1 188 ? -15.152 -5.394 13.264 1.00 80.06 188 SER A C 1
ATOM 1489 O O . SER A 1 188 ? -15.777 -4.443 13.728 1.00 80.06 188 SER A O 1
ATOM 1491 N N . ILE A 1 189 ? -14.192 -5.300 12.353 1.00 81.19 189 ILE A N 1
ATOM 1492 C CA . ILE A 1 189 ? -13.846 -4.059 11.667 1.00 81.19 189 ILE A CA 1
ATOM 1493 C C . ILE A 1 189 ? -14.389 -4.177 10.239 1.00 81.19 189 ILE A C 1
ATOM 1495 O O . ILE A 1 189 ? -14.234 -5.240 9.631 1.00 81.19 189 ILE A O 1
ATOM 1499 N N . GLY A 1 190 ? -15.077 -3.148 9.749 1.00 68.25 190 GLY A N 1
ATOM 1500 C CA . GLY A 1 190 ? -15.608 -3.072 8.388 1.00 68.25 190 GLY A CA 1
ATOM 1501 C C . GLY A 1 190 ? -14.498 -3.147 7.339 1.00 68.25 190 GLY A C 1
ATOM 1502 O O . GLY A 1 190 ? -13.324 -2.932 7.635 1.00 68.25 190 GLY A O 1
ATOM 1503 N N . GLY A 1 191 ? -14.843 -3.553 6.115 1.00 61.56 191 GLY A N 1
ATOM 1504 C CA . GLY A 1 191 ? -13.887 -3.683 5.001 1.00 61.56 191 GLY A CA 1
ATOM 1505 C C . GLY A 1 191 ? -12.871 -4.832 5.112 1.00 61.56 191 GLY A C 1
ATOM 1506 O O . GLY A 1 191 ? -12.389 -5.326 4.095 1.00 61.56 191 GLY A O 1
ATOM 1507 N N . LYS A 1 192 ? -12.586 -5.352 6.309 1.00 61.12 192 LYS A N 1
ATOM 1508 C CA . LYS A 1 192 ? -11.726 -6.527 6.482 1.00 61.12 192 LYS A CA 1
ATOM 1509 C C . LYS A 1 192 ? -12.505 -7.812 6.191 1.00 61.12 192 LYS A C 1
ATOM 1511 O O . LYS A 1 192 ? -13.424 -8.184 6.924 1.00 61.12 192 LYS A O 1
ATOM 1516 N N . LYS A 1 193 ? -12.055 -8.599 5.202 1.00 50.38 193 LYS A N 1
ATOM 1517 C CA . LYS A 1 193 ? -12.306 -10.053 5.215 1.00 50.38 193 LYS A CA 1
ATOM 1518 C C . LYS A 1 193 ? -11.827 -10.559 6.581 1.00 50.38 193 LYS A C 1
ATOM 1520 O O . LYS A 1 193 ? -10.682 -10.309 6.952 1.00 50.38 193 LYS A O 1
ATOM 1525 N N . VAL A 1 194 ? -12.689 -11.230 7.350 1.00 37.81 194 VAL A N 1
ATOM 1526 C CA . VAL A 1 194 ? -12.330 -11.822 8.653 1.00 37.81 194 VAL A CA 1
ATOM 1527 C C . VAL A 1 194 ? -10.986 -12.557 8.525 1.00 37.81 194 VAL A C 1
ATOM 1529 O O . VAL A 1 194 ? -10.913 -13.580 7.846 1.00 37.81 194 VAL A O 1
ATOM 1532 N N . GLY A 1 195 ? -9.932 -12.029 9.161 1.00 40.84 195 GLY A N 1
ATOM 1533 C CA . GLY A 1 195 ? -8.565 -12.554 9.052 1.00 40.84 195 GLY A CA 1
ATOM 1534 C C . GLY A 1 195 ? -7.583 -11.761 8.175 1.00 40.84 195 GLY A C 1
ATOM 1535 O O . GLY A 1 195 ? -6.568 -12.337 7.794 1.00 40.84 195 GLY A O 1
ATOM 1536 N N . SER A 1 196 ? -7.836 -10.485 7.861 1.00 55.53 196 SER A N 1
ATOM 1537 C CA . SER A 1 196 ? -6.827 -9.579 7.283 1.00 55.53 196 SER A CA 1
ATOM 1538 C C . SER A 1 196 ? -5.536 -9.591 8.115 1.00 55.53 196 SER A C 1
ATOM 1540 O O . SER A 1 196 ? -5.579 -9.400 9.336 1.00 55.53 196 SER A O 1
ATOM 1542 N N . ASP A 1 197 ? -4.397 -9.820 7.466 1.00 72.81 197 ASP A N 1
ATOM 1543 C CA . ASP A 1 197 ? -3.111 -9.932 8.148 1.00 72.81 197 ASP A CA 1
ATOM 1544 C C . ASP A 1 197 ? -2.656 -8.558 8.666 1.00 72.81 197 ASP A C 1
ATOM 1546 O O . ASP A 1 197 ? -2.371 -7.653 7.886 1.00 72.81 197 ASP A O 1
ATOM 1550 N N . LEU A 1 198 ? -2.530 -8.410 9.989 1.00 86.75 198 LEU A N 1
ATOM 1551 C CA . LEU A 1 198 ? -1.825 -7.271 10.576 1.00 86.75 198 LEU A CA 1
ATOM 1552 C C . LEU A 1 198 ? -0.362 -7.326 10.134 1.00 86.75 198 LEU A C 1
ATOM 1554 O O . LEU A 1 198 ? 0.263 -8.391 10.159 1.00 86.75 198 LEU A O 1
ATOM 1558 N N . THR A 1 199 ? 0.212 -6.186 9.773 1.00 87.25 199 THR A N 1
ATOM 1559 C CA . THR A 1 199 ? 1.618 -6.104 9.372 1.00 87.25 199 THR A CA 1
ATOM 1560 C C . THR A 1 199 ? 2.300 -4.898 10.002 1.00 87.25 199 THR A C 1
ATOM 1562 O O . THR A 1 199 ? 1.655 -3.954 10.441 1.00 87.25 199 THR A O 1
ATOM 1565 N N . THR A 1 200 ? 3.622 -4.957 10.091 1.00 87.50 200 THR A N 1
ATOM 1566 C CA . THR A 1 200 ? 4.486 -3.841 10.493 1.00 87.50 200 THR A CA 1
ATOM 1567 C C . THR A 1 200 ? 5.723 -3.853 9.616 1.00 87.50 200 THR A C 1
ATOM 1569 O O . THR A 1 200 ? 5.936 -4.807 8.865 1.00 87.50 200 THR A O 1
ATOM 1572 N N . THR A 1 201 ? 6.583 -2.854 9.760 1.00 82.69 201 THR A N 1
ATOM 1573 C CA . THR A 1 201 ? 7.869 -2.826 9.088 1.00 82.69 201 THR A CA 1
ATOM 1574 C C . THR A 1 201 ? 9.061 -3.057 9.989 1.00 82.69 201 THR A C 1
ATOM 1576 O O . THR A 1 201 ? 9.173 -2.559 11.108 1.00 82.69 201 THR A O 1
ATOM 1579 N N . VAL A 1 202 ? 10.013 -3.817 9.454 1.00 80.56 202 VAL A N 1
ATOM 1580 C CA . VAL A 1 202 ? 11.310 -4.070 10.071 1.00 80.56 202 VAL A CA 1
ATOM 1581 C C . VAL A 1 202 ? 12.393 -3.446 9.215 1.00 80.56 202 VAL A C 1
ATOM 1583 O O . VAL A 1 202 ? 12.540 -3.747 8.032 1.00 80.56 202 VAL A O 1
ATOM 1586 N N . ARG A 1 203 ? 13.194 -2.592 9.850 1.00 81.88 203 ARG A N 1
ATOM 1587 C CA . ARG A 1 203 ? 14.344 -1.949 9.225 1.00 81.88 203 ARG A CA 1
ATOM 1588 C C . ARG A 1 203 ? 15.611 -2.780 9.423 1.00 81.88 203 ARG A C 1
ATOM 1590 O O . ARG A 1 203 ? 16.030 -3.032 10.551 1.00 81.88 203 ARG A O 1
ATOM 1597 N N . THR A 1 204 ? 16.279 -3.106 8.324 1.00 82.38 204 THR A N 1
ATOM 1598 C CA . THR A 1 204 ? 17.590 -3.758 8.281 1.00 82.38 204 THR A CA 1
ATOM 1599 C C . THR A 1 204 ? 18.617 -2.843 7.623 1.00 82.38 204 THR A C 1
ATOM 1601 O O . THR A 1 204 ? 18.482 -2.452 6.468 1.00 82.38 204 THR A O 1
ATOM 1604 N N . THR A 1 205 ? 19.694 -2.525 8.333 1.00 83.69 205 THR A N 1
ATOM 1605 C CA . THR A 1 205 ? 20.840 -1.820 7.749 1.00 83.69 205 THR A CA 1
ATOM 1606 C C . THR A 1 205 ? 21.673 -2.764 6.879 1.00 83.69 205 THR A C 1
ATOM 1608 O O . THR A 1 205 ? 22.169 -3.777 7.370 1.00 83.69 205 THR A O 1
ATOM 1611 N N . ASN A 1 206 ? 21.897 -2.396 5.615 1.00 82.06 206 ASN A N 1
ATOM 1612 C CA . ASN A 1 206 ? 22.773 -3.110 4.691 1.00 82.06 206 ASN A CA 1
ATOM 1613 C C . ASN A 1 206 ? 23.936 -2.213 4.225 1.00 82.06 206 ASN A C 1
ATOM 1615 O O . ASN A 1 206 ? 23.728 -1.161 3.622 1.00 82.06 206 ASN A O 1
ATOM 1619 N N . THR A 1 207 ? 25.175 -2.610 4.516 1.00 84.50 207 THR A N 1
ATOM 1620 C CA . THR A 1 207 ? 26.392 -1.819 4.247 1.00 84.50 207 THR A CA 1
ATOM 1621 C C . THR A 1 207 ? 27.131 -2.290 2.998 1.00 84.50 207 THR A C 1
ATOM 1623 O O . THR A 1 207 ? 26.934 -3.414 2.547 1.00 84.50 207 THR A O 1
ATOM 1626 N N . ALA A 1 208 ? 28.028 -1.455 2.471 1.00 83.94 208 ALA A N 1
ATOM 1627 C CA . ALA A 1 208 ? 28.879 -1.788 1.331 1.00 83.94 208 ALA A CA 1
ATOM 1628 C C . ALA A 1 208 ? 29.521 -3.190 1.428 1.00 83.94 208 ALA A C 1
ATOM 1630 O O . ALA A 1 208 ? 30.114 -3.547 2.449 1.00 83.94 208 ALA A O 1
ATOM 1631 N N . GLY A 1 209 ? 29.413 -3.965 0.347 1.00 81.75 209 GLY A N 1
ATOM 1632 C CA . GLY A 1 209 ? 29.928 -5.332 0.233 1.00 81.75 209 GLY A CA 1
ATOM 1633 C C . GLY A 1 209 ? 28.992 -6.427 0.755 1.00 81.75 209 GLY A C 1
ATOM 1634 O O . GLY A 1 209 ? 29.318 -7.604 0.609 1.00 81.75 209 GLY A O 1
ATOM 1635 N N . ASN A 1 210 ? 27.841 -6.068 1.330 1.00 83.81 210 ASN A N 1
ATOM 1636 C CA . ASN A 1 210 ? 26.840 -7.028 1.783 1.00 83.81 210 ASN A CA 1
ATOM 1637 C C . ASN A 1 210 ? 25.705 -7.189 0.762 1.00 83.81 210 ASN A C 1
ATOM 1639 O O . ASN A 1 210 ? 25.313 -6.257 0.051 1.00 83.81 210 ASN A O 1
ATOM 1643 N N . THR A 1 211 ? 25.130 -8.389 0.745 1.00 84.06 211 THR A N 1
ATOM 1644 C CA . THR A 1 211 ? 23.920 -8.715 -0.009 1.00 84.06 211 THR A CA 1
ATOM 1645 C C . THR A 1 211 ? 22.800 -9.031 0.968 1.00 84.06 211 THR A C 1
ATOM 1647 O O . THR A 1 211 ? 22.956 -9.873 1.850 1.00 84.0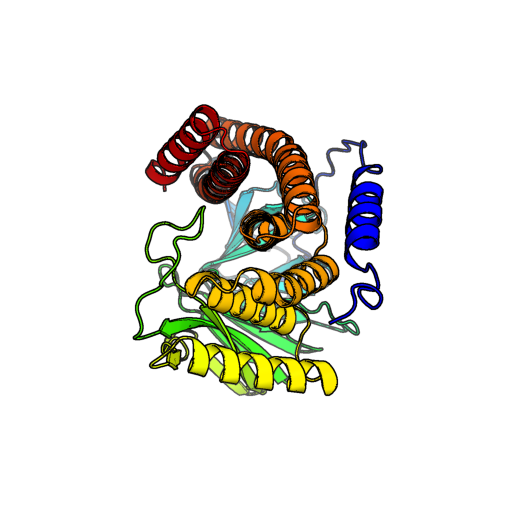6 211 THR A O 1
ATOM 1650 N N . TYR A 1 212 ? 21.667 -8.369 0.785 1.00 82.25 212 TYR A N 1
ATOM 1651 C CA . TYR A 1 212 ? 20.421 -8.670 1.467 1.00 82.25 212 TYR A CA 1
ATOM 1652 C C . TYR A 1 212 ? 19.520 -9.514 0.558 1.00 82.25 212 TYR A C 1
ATOM 1654 O O . TYR A 1 212 ? 19.475 -9.275 -0.649 1.00 82.25 212 TYR A O 1
ATOM 1662 N N . SER A 1 213 ? 18.773 -10.458 1.136 1.00 79.62 213 SER A N 1
ATOM 1663 C CA . SER A 1 213 ? 17.797 -11.290 0.423 1.00 79.62 213 SER A CA 1
ATOM 1664 C C . SER A 1 213 ? 16.460 -11.302 1.164 1.00 79.62 213 SER A C 1
ATOM 1666 O O . SER A 1 213 ? 16.401 -11.776 2.299 1.00 79.62 213 SER A O 1
ATOM 1668 N N . SER A 1 214 ? 15.375 -10.888 0.499 1.00 71.88 214 SER A N 1
ATOM 1669 C CA . SER A 1 214 ? 14.037 -10.778 1.121 1.00 71.88 214 SER A CA 1
ATOM 1670 C C . SER A 1 214 ? 13.430 -12.109 1.582 1.00 71.88 214 SER A C 1
ATOM 1672 O O . SER A 1 214 ? 12.517 -12.148 2.400 1.00 71.88 214 SER A O 1
ATOM 1674 N N . ASN A 1 215 ? 13.992 -13.236 1.140 1.00 62.38 215 ASN A N 1
ATOM 1675 C CA . ASN A 1 215 ? 13.592 -14.570 1.595 1.00 62.38 215 ASN A CA 1
ATOM 1676 C C . ASN A 1 215 ? 14.010 -14.886 3.044 1.00 62.38 215 ASN A C 1
ATOM 1678 O O . ASN A 1 215 ? 13.713 -15.981 3.522 1.00 62.38 215 ASN A O 1
ATOM 1682 N N . GLN A 1 216 ? 14.745 -13.996 3.722 1.00 53.94 216 GLN A N 1
ATOM 1683 C CA . GLN A 1 216 ? 15.282 -14.251 5.063 1.00 53.94 216 GLN A CA 1
ATOM 1684 C C . GLN A 1 216 ? 14.604 -13.467 6.199 1.00 53.94 216 GLN A C 1
ATOM 1686 O O . GLN A 1 216 ? 14.820 -13.836 7.352 1.00 53.94 216 GLN A O 1
ATOM 1691 N N . SER A 1 217 ? 13.776 -12.449 5.930 1.00 52.75 217 SER A N 1
ATOM 1692 C CA . SER A 1 217 ? 13.272 -11.539 6.980 1.00 52.75 217 SER A CA 1
ATOM 1693 C C . SER A 1 217 ? 11.803 -11.716 7.395 1.00 52.75 217 SER A C 1
ATOM 1695 O O . SER A 1 217 ? 11.390 -11.145 8.399 1.00 52.75 217 SER A O 1
ATOM 1697 N N . SER A 1 218 ? 11.007 -12.547 6.720 1.00 62.50 218 SER A N 1
ATOM 1698 C CA . SER A 1 218 ? 9.547 -12.598 6.917 1.00 62.50 218 SER A CA 1
ATOM 1699 C C . SER A 1 218 ? 9.064 -13.533 8.040 1.00 62.50 218 SER A C 1
ATOM 1701 O O . SER A 1 218 ? 8.041 -14.209 7.906 1.00 62.50 218 SER A O 1
ATOM 1703 N N . GLN A 1 219 ? 9.783 -13.605 9.167 1.00 73.94 219 GLN A N 1
ATOM 1704 C CA . GLN A 1 219 ? 9.236 -14.291 10.343 1.00 73.94 219 GLN A CA 1
ATOM 1705 C C . GLN A 1 219 ? 8.166 -13.411 10.997 1.00 73.94 219 GLN A C 1
ATOM 1707 O O . GLN A 1 219 ? 8.457 -12.258 11.312 1.00 73.94 219 GLN A O 1
ATOM 1712 N N . PRO A 1 220 ? 6.950 -13.936 11.238 1.00 86.06 220 PRO A N 1
ATOM 1713 C CA . PRO A 1 220 ? 5.924 -13.172 11.923 1.00 86.06 220 PRO A CA 1
ATOM 1714 C C . PRO A 1 220 ? 6.383 -12.733 13.314 1.00 86.06 220 PRO A C 1
ATOM 1716 O O . PRO A 1 220 ? 6.948 -13.536 14.065 1.00 86.06 220 PRO A O 1
ATOM 1719 N N . ILE A 1 221 ? 6.076 -11.495 13.689 1.00 90.56 221 ILE A N 1
ATOM 1720 C CA . ILE A 1 221 ? 6.206 -11.042 15.074 1.00 90.56 221 ILE A CA 1
ATOM 1721 C C . ILE A 1 221 ? 4.983 -11.553 15.833 1.00 90.56 221 ILE A C 1
ATOM 1723 O O . ILE A 1 221 ? 3.849 -11.252 15.467 1.00 90.56 221 ILE A O 1
ATOM 1727 N N . VAL A 1 222 ? 5.202 -12.362 16.871 1.00 93.50 222 VAL A N 1
ATOM 1728 C CA . VAL A 1 222 ? 4.118 -13.036 17.600 1.00 93.50 222 VAL A CA 1
ATOM 1729 C C . VAL A 1 222 ? 3.951 -12.444 18.994 1.00 93.50 222 VAL A C 1
ATOM 1731 O O . VAL A 1 222 ? 4.876 -12.488 19.805 1.00 93.50 222 VAL A O 1
ATOM 1734 N N . TYR A 1 223 ? 2.739 -11.990 19.301 1.00 95.44 223 TYR A N 1
ATOM 1735 C CA . TYR A 1 223 ? 2.317 -11.572 20.638 1.00 95.44 223 TYR A CA 1
ATOM 1736 C C . TYR A 1 223 ? 1.232 -12.509 21.172 1.00 95.44 223 TYR A C 1
ATOM 1738 O O . TYR A 1 223 ? 0.458 -13.090 20.409 1.00 95.44 223 TYR A O 1
ATOM 1746 N N . GLN A 1 224 ? 1.157 -12.679 22.496 1.00 96.00 224 GLN A N 1
ATOM 1747 C CA . GLN A 1 224 ? 0.106 -13.522 23.082 1.00 96.00 224 GLN A CA 1
ATOM 1748 C C . GLN A 1 224 ? -1.233 -12.792 23.186 1.00 96.00 224 GLN A C 1
ATOM 1750 O O . GLN A 1 224 ? -2.277 -13.431 23.115 1.00 96.00 224 GLN A O 1
ATOM 1755 N N . THR A 1 225 ? -1.197 -11.472 23.352 1.00 96.19 225 THR A N 1
ATOM 1756 C CA . THR A 1 225 ? -2.375 -10.624 23.578 1.00 96.19 225 THR A CA 1
ATOM 1757 C C . THR A 1 225 ? -2.237 -9.307 22.826 1.00 96.19 225 THR A C 1
ATOM 1759 O O . THR A 1 225 ? -1.109 -8.836 22.648 1.00 96.19 225 THR A O 1
ATOM 1762 N N . TYR A 1 226 ? -3.354 -8.672 22.481 1.00 95.12 226 TYR A N 1
ATOM 1763 C CA . TYR A 1 226 ? -3.365 -7.346 21.863 1.00 95.12 226 TYR A CA 1
ATOM 1764 C C . TYR A 1 226 ? -2.711 -6.298 22.763 1.00 95.12 226 TYR A C 1
ATOM 1766 O O . TYR A 1 226 ? -1.924 -5.500 22.272 1.00 95.12 226 TYR A O 1
ATOM 1774 N N . GLU A 1 227 ? -2.923 -6.343 24.081 1.00 96.62 227 GLU A N 1
ATOM 1775 C CA . GLU A 1 227 ? -2.310 -5.387 25.013 1.00 96.62 227 GLU A CA 1
ATOM 1776 C C . GLU A 1 227 ? -0.777 -5.445 24.976 1.00 96.62 227 GLU A C 1
ATOM 1778 O O . GLU A 1 227 ? -0.121 -4.411 24.954 1.00 96.62 227 GLU A O 1
ATOM 1783 N N . GLN A 1 228 ? -0.195 -6.646 24.893 1.00 97.38 228 GLN A N 1
ATOM 1784 C CA . GLN A 1 228 ? 1.256 -6.815 24.732 1.00 97.38 228 GLN A CA 1
ATOM 1785 C C . GLN A 1 228 ? 1.773 -6.215 23.421 1.00 97.38 228 GLN A C 1
ATOM 1787 O O . GLN A 1 228 ? 2.848 -5.616 23.416 1.00 97.38 228 GLN A O 1
ATOM 1792 N N . ALA A 1 229 ? 1.041 -6.404 22.320 1.00 96.25 229 ALA A N 1
ATOM 1793 C CA . ALA A 1 229 ? 1.412 -5.831 21.031 1.00 96.25 229 ALA A CA 1
ATOM 1794 C C . ALA A 1 229 ? 1.319 -4.302 21.074 1.00 96.25 229 ALA A C 1
ATOM 1796 O O . ALA A 1 229 ? 2.285 -3.623 20.739 1.00 96.25 229 ALA A O 1
ATOM 1797 N N . ILE A 1 230 ? 0.200 -3.768 21.569 1.00 97.50 230 ILE A N 1
ATOM 1798 C CA . ILE A 1 230 ? -0.034 -2.332 21.743 1.00 97.50 230 ILE A CA 1
ATOM 1799 C C . ILE A 1 230 ? 1.072 -1.713 22.598 1.00 97.50 230 ILE A C 1
ATOM 1801 O O . ILE A 1 230 ? 1.693 -0.745 22.170 1.00 97.50 230 ILE A O 1
ATOM 1805 N N . ASP A 1 231 ? 1.376 -2.284 23.766 1.00 97.06 231 ASP A N 1
ATOM 1806 C CA . ASP A 1 231 ? 2.426 -1.772 24.649 1.00 97.06 231 ASP A CA 1
ATOM 1807 C C . ASP A 1 231 ? 3.796 -1.769 23.955 1.00 97.06 231 ASP A C 1
ATOM 1809 O O . ASP A 1 231 ? 4.568 -0.820 24.110 1.00 97.06 231 ASP A O 1
ATOM 1813 N N . ALA A 1 232 ? 4.115 -2.808 23.180 1.00 95.94 232 ALA A N 1
ATOM 1814 C CA . ALA A 1 232 ? 5.371 -2.876 22.442 1.00 95.94 232 ALA A CA 1
ATOM 1815 C C . ALA A 1 232 ? 5.452 -1.792 21.355 1.00 95.94 232 ALA A C 1
ATOM 1817 O O . ALA A 1 232 ? 6.414 -1.021 21.340 1.00 95.94 232 ALA A O 1
ATOM 1818 N N . PHE A 1 233 ? 4.437 -1.695 20.491 1.00 95.94 233 PHE A N 1
ATOM 1819 C CA . PHE A 1 233 ? 4.434 -0.754 19.370 1.00 95.94 233 PHE A CA 1
ATOM 1820 C C . PHE A 1 233 ? 4.292 0.700 19.820 1.00 95.94 233 PHE A C 1
ATOM 1822 O O . PHE A 1 233 ? 5.012 1.553 19.309 1.00 95.94 233 PHE A O 1
ATOM 1829 N N . VAL A 1 234 ? 3.439 1.005 20.804 1.00 96.19 234 VAL A N 1
ATOM 1830 C CA . VAL A 1 234 ? 3.279 2.373 21.330 1.00 96.19 234 VAL A CA 1
ATOM 1831 C C . VAL A 1 234 ? 4.593 2.879 21.916 1.00 96.19 234 VAL A C 1
ATOM 1833 O O . VAL A 1 234 ? 5.023 3.986 21.591 1.00 96.19 234 VAL A O 1
ATOM 1836 N N . ASN A 1 235 ? 5.258 2.073 22.751 1.00 94.00 235 ASN A N 1
ATOM 1837 C CA . ASN A 1 235 ? 6.521 2.477 23.365 1.00 94.00 235 ASN A CA 1
ATOM 1838 C C . ASN A 1 235 ? 7.630 2.660 22.321 1.00 94.00 235 ASN A C 1
ATOM 1840 O O . ASN A 1 235 ? 8.360 3.650 22.372 1.00 94.00 235 ASN A O 1
ATOM 1844 N N . ASP A 1 236 ? 7.771 1.722 21.383 1.00 92.88 236 ASP A N 1
ATOM 1845 C CA . ASP A 1 236 ? 8.797 1.786 20.339 1.00 92.88 236 ASP A CA 1
ATOM 1846 C C . ASP A 1 236 ? 8.581 2.980 19.395 1.00 92.88 236 ASP A C 1
ATOM 1848 O O . ASP A 1 236 ? 9.475 3.815 19.234 1.00 92.88 236 ASP A O 1
ATOM 1852 N N . THR A 1 237 ? 7.367 3.130 18.860 1.00 93.81 237 THR A N 1
ATOM 1853 C CA . THR A 1 237 ? 7.008 4.195 17.908 1.00 93.81 237 THR A CA 1
ATOM 1854 C C . THR A 1 237 ? 7.162 5.576 18.528 1.00 93.81 237 THR A C 1
ATOM 1856 O O . THR A 1 237 ? 7.778 6.457 17.930 1.00 93.81 237 THR A O 1
ATOM 1859 N N . TYR A 1 238 ? 6.685 5.764 19.763 1.00 91.69 238 TYR A N 1
ATOM 1860 C CA . TYR A 1 238 ? 6.833 7.036 20.467 1.00 91.69 238 TYR A CA 1
ATOM 1861 C C . TYR A 1 238 ? 8.307 7.392 20.698 1.00 91.69 238 TYR A C 1
ATOM 1863 O O . TYR A 1 238 ? 8.726 8.524 20.450 1.00 91.69 238 TYR A O 1
ATOM 1871 N N . ASN A 1 239 ? 9.129 6.429 21.132 1.00 92.31 239 ASN A N 1
ATOM 1872 C CA . ASN A 1 239 ? 10.562 6.662 21.326 1.00 92.31 239 ASN A CA 1
ATOM 1873 C C . ASN A 1 239 ? 11.265 7.017 20.007 1.00 92.31 239 ASN A C 1
ATOM 1875 O O . ASN A 1 239 ? 12.118 7.911 19.982 1.00 92.31 239 ASN A O 1
ATOM 1879 N N . LYS A 1 240 ? 10.904 6.351 18.907 1.00 89.75 240 LYS A N 1
ATOM 1880 C CA . LYS A 1 240 ? 11.445 6.624 17.572 1.00 89.75 240 LYS A CA 1
ATOM 1881 C C . LYS A 1 240 ? 11.054 8.003 17.042 1.00 89.75 240 LYS A C 1
ATOM 1883 O O . LYS A 1 240 ? 11.922 8.714 16.534 1.00 89.75 240 LYS A O 1
ATOM 1888 N N . GLU A 1 241 ? 9.795 8.406 17.216 1.00 90.69 241 GLU A N 1
ATOM 1889 C CA . GLU A 1 241 ? 9.297 9.739 16.853 1.00 90.69 241 GLU A CA 1
ATOM 1890 C C . GLU A 1 241 ? 10.034 10.831 17.645 1.00 90.69 241 GLU A C 1
ATOM 1892 O O . GLU A 1 241 ? 10.599 11.750 17.055 1.00 90.69 241 GLU A O 1
ATOM 1897 N N . GLN A 1 242 ? 10.117 10.706 18.976 1.00 90.19 242 GLN A N 1
ATOM 1898 C CA . GLN A 1 242 ? 10.767 11.711 19.833 1.00 90.19 242 GLN A CA 1
ATOM 1899 C C . GLN A 1 242 ? 12.276 11.828 19.595 1.00 90.19 242 GLN A C 1
ATOM 1901 O O . GLN A 1 242 ? 12.851 12.908 19.733 1.00 90.19 242 GLN A O 1
ATOM 1906 N N . SER A 1 243 ? 12.934 10.717 19.264 1.00 89.38 243 SER A N 1
ATOM 1907 C CA . SER A 1 243 ? 14.368 10.704 18.964 1.00 89.38 243 SER A CA 1
ATOM 1908 C C . SER A 1 243 ? 14.697 11.112 17.525 1.00 89.38 243 SER A C 1
ATOM 1910 O O . SER A 1 243 ? 15.869 11.345 17.232 1.00 89.38 243 SER A O 1
ATOM 1912 N N . GLY A 1 244 ? 13.700 11.201 16.636 1.00 84.50 244 GLY A N 1
ATOM 1913 C CA . GLY A 1 244 ? 13.899 11.478 15.211 1.00 84.50 244 GLY A CA 1
ATOM 1914 C C . GLY A 1 244 ? 14.667 10.372 14.481 1.00 84.50 244 GLY A C 1
ATOM 1915 O O . GLY A 1 244 ? 15.423 10.660 13.557 1.00 84.50 244 GLY A O 1
ATOM 1916 N N . THR A 1 245 ? 14.542 9.120 14.936 1.00 82.12 245 THR A N 1
ATOM 1917 C CA . THR A 1 245 ? 15.290 7.973 14.384 1.00 82.12 245 THR A CA 1
ATOM 1918 C C . THR A 1 245 ? 14.483 7.139 13.387 1.00 82.12 245 THR A C 1
ATOM 1920 O O . THR A 1 245 ? 15.072 6.423 12.568 1.00 82.12 245 THR A O 1
ATOM 1923 N N . ALA A 1 246 ? 13.150 7.246 13.422 1.00 83.00 246 ALA A N 1
ATOM 1924 C CA . ALA A 1 246 ? 12.281 6.636 12.423 1.00 83.00 246 ALA A CA 1
ATOM 1925 C C . ALA A 1 246 ? 12.177 7.484 11.152 1.00 83.00 246 ALA A C 1
ATOM 1927 O O . ALA A 1 246 ? 12.310 8.707 11.169 1.00 83.00 246 ALA A O 1
ATOM 1928 N N . TYR A 1 247 ? 11.925 6.783 10.051 1.00 82.56 247 TYR A N 1
ATOM 1929 C CA . TYR A 1 247 ? 11.492 7.385 8.802 1.00 82.56 247 TYR A CA 1
ATOM 1930 C C . TYR A 1 247 ? 10.001 7.691 8.897 1.00 82.56 247 TYR A C 1
ATOM 1932 O O . TYR A 1 247 ? 9.298 7.087 9.709 1.00 82.56 247 TYR A O 1
ATOM 1940 N N . VAL A 1 248 ? 9.525 8.637 8.093 1.00 83.00 248 VAL A N 1
ATOM 1941 C CA . VAL A 1 248 ? 8.121 9.065 8.143 1.00 83.00 248 VAL A CA 1
ATOM 1942 C C . VAL A 1 248 ? 7.195 7.911 7.739 1.00 83.00 248 VAL A C 1
ATOM 1944 O O . VAL A 1 248 ? 6.166 7.723 8.372 1.00 83.00 248 VAL A O 1
ATOM 1947 N N . GLU A 1 249 ? 7.614 7.079 6.785 1.00 79.00 249 GLU A N 1
ATOM 1948 C CA . GLU A 1 249 ? 6.944 5.848 6.342 1.00 79.00 249 GLU A CA 1
ATOM 1949 C C . GLU A 1 249 ? 6.784 4.848 7.491 1.00 79.00 249 GLU A C 1
ATOM 1951 O O . GLU A 1 249 ? 5.700 4.333 7.744 1.00 79.00 249 GLU A O 1
ATOM 1956 N N . GLU A 1 250 ? 7.858 4.634 8.251 1.00 84.81 250 GLU A N 1
ATOM 1957 C CA . GLU A 1 250 ? 7.834 3.734 9.405 1.00 84.81 250 GLU A CA 1
ATOM 1958 C C . GLU A 1 250 ? 6.915 4.269 10.511 1.00 84.81 250 GLU A C 1
ATOM 1960 O O . GLU A 1 250 ? 6.238 3.496 11.186 1.00 84.81 250 GLU A O 1
ATOM 1965 N N . LEU A 1 251 ? 6.872 5.590 10.714 1.00 89.81 251 LEU A N 1
ATOM 1966 C CA . LEU A 1 251 ? 5.930 6.192 11.657 1.00 89.81 251 LEU A CA 1
ATOM 1967 C C . LEU A 1 251 ? 4.486 6.040 11.177 1.00 89.81 251 LEU A C 1
ATOM 1969 O O . LEU A 1 251 ? 3.639 5.672 11.985 1.00 89.81 251 LEU A O 1
ATOM 1973 N N . ALA A 1 252 ? 4.217 6.296 9.895 1.00 88.62 252 ALA A N 1
ATOM 1974 C CA . ALA A 1 252 ? 2.897 6.149 9.294 1.00 88.62 252 ALA A CA 1
ATOM 1975 C C . ALA A 1 252 ? 2.327 4.742 9.520 1.00 88.62 252 ALA A C 1
ATOM 1977 O O . ALA A 1 252 ? 1.255 4.597 10.105 1.00 88.62 252 ALA A O 1
ATOM 1978 N N . GLU A 1 253 ? 3.076 3.708 9.140 1.00 88.25 253 GLU A N 1
ATOM 1979 C CA . GLU A 1 253 ? 2.637 2.317 9.271 1.00 88.25 253 GLU A CA 1
ATOM 1980 C C . GLU A 1 253 ? 2.506 1.867 10.724 1.00 88.25 253 GLU A C 1
ATOM 1982 O O . GLU A 1 253 ? 1.518 1.234 11.090 1.00 88.25 253 GLU A O 1
ATOM 1987 N N . ASN A 1 254 ? 3.471 2.212 11.583 1.00 92.81 254 ASN A N 1
ATOM 1988 C CA . ASN A 1 254 ? 3.407 1.810 12.986 1.00 92.81 254 ASN A CA 1
ATOM 1989 C C . ASN A 1 254 ? 2.223 2.454 13.706 1.00 92.81 254 ASN A C 1
ATOM 1991 O O . ASN A 1 254 ? 1.558 1.799 14.509 1.00 92.81 254 ASN A O 1
ATOM 1995 N N . TYR A 1 255 ? 1.933 3.724 13.418 1.00 95.88 255 TYR A N 1
ATOM 1996 C CA . TYR A 1 255 ? 0.745 4.375 13.950 1.00 95.88 255 TYR A CA 1
ATOM 1997 C C . TYR A 1 255 ? -0.549 3.777 13.378 1.00 95.88 255 TYR A C 1
ATOM 1999 O O . TYR A 1 255 ? -1.498 3.602 14.144 1.00 95.88 255 TYR A O 1
ATOM 2007 N N . GLY A 1 256 ? -0.571 3.383 12.100 1.00 93.94 256 GLY A N 1
ATOM 2008 C CA . GLY A 1 256 ? -1.691 2.653 11.494 1.00 93.94 256 GLY A CA 1
ATOM 2009 C C . GLY A 1 256 ? -1.971 1.344 12.234 1.00 93.94 256 GLY A C 1
ATOM 2010 O O . GLY A 1 256 ? -3.062 1.155 12.774 1.00 93.94 256 GLY A O 1
ATOM 2011 N N . LEU A 1 257 ? -0.934 0.520 12.409 1.00 94.44 257 LEU A N 1
ATOM 2012 C CA . LEU A 1 257 ? -1.012 -0.746 13.137 1.00 94.44 257 LEU A CA 1
ATOM 2013 C C . LEU A 1 257 ? -1.468 -0.567 14.591 1.00 94.44 257 LEU A C 1
ATOM 2015 O O . LEU A 1 257 ? -2.286 -1.343 15.080 1.00 94.44 257 LEU A O 1
ATOM 2019 N N . ILE A 1 258 ? -0.950 0.433 15.314 1.00 96.81 258 ILE A N 1
ATOM 2020 C CA . ILE A 1 258 ? -1.399 0.718 16.688 1.00 96.81 258 ILE A CA 1
ATOM 2021 C C . ILE A 1 258 ? -2.905 1.013 16.700 1.00 96.81 258 ILE A C 1
ATOM 2023 O O . ILE A 1 258 ? -3.619 0.541 17.587 1.00 96.81 258 ILE A O 1
ATOM 2027 N N . GLY A 1 259 ? -3.378 1.786 15.722 1.00 95.69 259 GLY A N 1
ATOM 2028 C CA . GLY A 1 259 ? -4.790 2.065 15.501 1.00 95.69 259 GLY A CA 1
ATOM 2029 C C . GLY A 1 259 ? -5.624 0.804 15.324 1.00 95.69 259 GLY A C 1
ATOM 2030 O O . GLY A 1 259 ? -6.558 0.569 16.093 1.00 95.69 259 GLY A O 1
ATOM 2031 N N . GLU A 1 260 ? -5.240 -0.037 14.369 1.00 93.75 260 GLU A N 1
ATOM 2032 C CA . GLU A 1 260 ? -5.903 -1.312 14.100 1.00 93.75 260 GLU A CA 1
ATOM 2033 C C . GLU A 1 260 ? -5.913 -2.226 15.330 1.00 93.75 260 GLU A C 1
ATOM 2035 O O . GLU A 1 260 ? -6.962 -2.748 15.698 1.00 93.75 260 GLU A O 1
ATOM 2040 N N . LEU A 1 261 ? -4.786 -2.365 16.038 1.00 95.00 261 LEU A N 1
ATOM 2041 C CA . LEU A 1 261 ? -4.703 -3.177 17.256 1.00 95.00 261 LEU A CA 1
ATOM 2042 C C . LEU A 1 261 ? -5.703 -2.722 18.329 1.00 95.00 261 LEU A C 1
ATOM 2044 O O . LEU A 1 261 ? -6.269 -3.561 19.029 1.00 95.00 261 LEU A O 1
ATOM 2048 N N . TYR A 1 262 ? -5.936 -1.412 18.471 1.00 96.44 262 TYR A N 1
ATOM 2049 C CA . TYR A 1 262 ? -6.975 -0.900 19.366 1.00 96.44 262 TYR A CA 1
ATOM 2050 C C . TYR A 1 262 ? -8.386 -1.212 18.861 1.00 96.44 262 TYR A C 1
ATOM 2052 O O . TYR A 1 262 ? -9.247 -1.572 19.671 1.00 96.44 262 TYR A O 1
ATOM 2060 N N . MET A 1 263 ? -8.632 -1.089 17.555 1.00 94.31 263 MET A N 1
ATOM 2061 C CA . MET A 1 263 ? -9.930 -1.410 16.956 1.00 94.31 263 MET A CA 1
ATOM 2062 C C . MET A 1 263 ? -10.289 -2.887 17.132 1.00 94.31 263 MET A C 1
ATOM 2064 O O . MET A 1 263 ? -11.412 -3.185 17.523 1.00 94.31 263 MET A O 1
ATOM 2068 N N . GLU A 1 264 ? -9.330 -3.801 16.967 1.00 92.44 264 GLU A N 1
ATOM 2069 C CA . GLU A 1 264 ? -9.517 -5.256 17.105 1.00 92.44 264 GLU A CA 1
ATOM 2070 C C . GLU A 1 264 ? -10.042 -5.667 18.496 1.00 92.44 264 GLU A C 1
ATOM 2072 O O . GLU A 1 264 ? -10.755 -6.666 18.644 1.00 92.44 264 GLU A O 1
ATOM 2077 N N . ILE A 1 265 ? -9.743 -4.871 19.530 1.00 94.06 265 ILE A N 1
ATOM 2078 C CA . ILE A 1 265 ? -10.240 -5.062 20.903 1.00 94.06 265 ILE A CA 1
ATOM 2079 C C . ILE A 1 265 ? -11.365 -4.093 21.299 1.00 94.06 265 ILE A C 1
ATOM 2081 O O . ILE A 1 265 ? -11.654 -3.914 22.486 1.00 94.06 265 ILE A O 1
ATOM 2085 N N . GLY A 1 266 ? -12.001 -3.446 20.318 1.00 93.12 266 GLY A N 1
ATOM 2086 C CA . GLY A 1 266 ? -13.131 -2.533 20.510 1.00 93.12 266 GLY A CA 1
ATOM 2087 C C . GLY A 1 266 ? -12.786 -1.232 21.241 1.00 93.12 266 GLY A C 1
ATOM 2088 O O . GLY A 1 266 ? -13.676 -0.567 21.767 1.00 93.12 266 GLY A O 1
ATOM 2089 N N . GLN A 1 267 ? -11.505 -0.857 21.315 1.00 95.81 267 GLN A N 1
ATOM 2090 C CA . GLN A 1 267 ? -11.046 0.384 21.950 1.00 95.81 267 GLN A CA 1
ATOM 2091 C C . GLN A 1 267 ? -10.988 1.534 20.933 1.00 95.81 267 GLN A C 1
ATOM 2093 O O . GLN A 1 267 ? -9.959 2.194 20.782 1.00 95.81 267 GLN A O 1
ATOM 2098 N N . PHE A 1 268 ? -12.106 1.789 20.251 1.00 95.75 268 PHE A N 1
ATOM 2099 C CA . PHE A 1 268 ? -12.199 2.738 19.138 1.00 95.75 268 PHE A CA 1
ATOM 2100 C C . PHE A 1 268 ? -11.746 4.157 19.502 1.00 95.75 268 PHE A C 1
ATOM 2102 O O . PHE A 1 268 ? -10.980 4.764 18.760 1.00 95.75 268 PHE A O 1
ATOM 2109 N N . GLU A 1 269 ? -12.106 4.671 20.684 1.00 96.25 269 GLU A N 1
ATOM 2110 C CA . GLU A 1 269 ? -11.665 6.004 21.113 1.00 96.25 269 GLU A CA 1
ATOM 2111 C C . GLU A 1 269 ? -10.134 6.128 21.210 1.00 96.25 269 GLU A C 1
ATOM 2113 O O . GLU A 1 269 ? -9.594 7.212 20.993 1.00 96.25 269 GLU A O 1
ATOM 2118 N N . LYS A 1 270 ? -9.424 5.036 21.530 1.00 96.62 270 LYS A N 1
ATOM 2119 C CA . LYS A 1 270 ? -7.953 5.029 21.585 1.00 96.62 270 LYS A CA 1
ATOM 2120 C C . LYS A 1 270 ? -7.306 4.846 20.217 1.00 96.62 270 LYS A C 1
ATOM 2122 O O . LYS A 1 270 ? -6.144 5.209 20.075 1.00 96.62 270 LYS A O 1
ATOM 2127 N N . ALA A 1 271 ? -8.033 4.312 19.238 1.00 96.81 271 ALA A N 1
ATOM 2128 C CA . ALA A 1 271 ? -7.551 4.154 17.871 1.00 96.81 271 ALA A CA 1
ATOM 2129 C C . ALA A 1 271 ? -7.501 5.490 17.107 1.00 96.81 271 ALA A C 1
ATOM 2131 O O . ALA A 1 271 ? -6.665 5.658 16.227 1.00 96.81 271 ALA A O 1
ATOM 2132 N N . ILE A 1 272 ? -8.342 6.469 17.468 1.00 96.94 272 ILE A N 1
ATOM 2133 C CA . ILE A 1 272 ? -8.469 7.742 16.732 1.00 96.94 272 ILE A CA 1
ATOM 2134 C C . ILE A 1 272 ? -7.147 8.517 16.647 1.00 96.94 272 ILE A C 1
ATOM 2136 O O . ILE A 1 272 ? -6.787 8.992 15.576 1.00 96.94 272 ILE A O 1
ATOM 2140 N N . GLU A 1 273 ? -6.429 8.686 17.760 1.00 96.19 273 GLU A N 1
ATOM 2141 C CA . GLU A 1 273 ? -5.156 9.423 17.764 1.00 96.19 273 GLU A CA 1
ATOM 2142 C C . GLU A 1 273 ? -4.064 8.755 16.906 1.00 96.19 273 GLU A C 1
ATOM 2144 O O . GLU A 1 273 ? -3.509 9.441 16.047 1.00 96.19 273 GLU A O 1
ATOM 2149 N N . PRO A 1 274 ? -3.737 7.460 17.090 1.00 96.88 274 PRO A N 1
ATOM 2150 C CA . PRO A 1 274 ? -2.733 6.799 16.266 1.00 96.88 274 PRO A CA 1
ATOM 2151 C C . PRO A 1 274 ? -3.138 6.754 14.785 1.00 96.88 274 PRO A C 1
ATOM 2153 O O . PRO A 1 274 ? -2.332 7.147 13.950 1.00 96.88 274 PRO A O 1
ATOM 2156 N N . LEU A 1 275 ? -4.388 6.425 14.441 1.00 95.94 275 LEU A N 1
ATOM 2157 C CA . LEU A 1 275 ? -4.852 6.471 13.044 1.00 95.94 275 LEU A CA 1
ATOM 2158 C C . LEU A 1 275 ? -4.754 7.885 12.456 1.00 95.94 275 LEU A C 1
ATOM 2160 O O . LEU A 1 275 ? -4.312 8.074 11.328 1.00 95.94 275 LEU A O 1
ATOM 2164 N N . GLY A 1 276 ? -5.092 8.899 13.250 1.00 94.88 276 GLY A N 1
ATOM 2165 C CA . GLY A 1 276 ? -4.942 10.297 12.873 1.00 94.88 276 GLY A CA 1
ATOM 2166 C C . GLY A 1 276 ? -3.499 10.691 12.546 1.00 94.88 276 GLY A C 1
ATOM 2167 O O . GLY A 1 276 ? -3.259 11.369 11.548 1.00 94.88 276 GLY A O 1
ATOM 2168 N N . LYS A 1 277 ? -2.533 10.238 13.356 1.00 93.50 277 LYS A N 1
ATOM 2169 C CA . LYS A 1 277 ? -1.100 10.426 13.083 1.00 93.50 277 LYS A CA 1
ATOM 2170 C C . LYS A 1 277 ? -0.638 9.659 11.848 1.00 93.50 277 LYS A C 1
ATOM 2172 O O . LYS A 1 277 ? 0.174 10.182 11.091 1.00 93.50 277 LYS A O 1
ATOM 2177 N N . ALA A 1 278 ? -1.136 8.441 11.649 1.00 92.44 278 ALA A N 1
ATOM 2178 C CA . ALA A 1 278 ? -0.814 7.633 10.480 1.00 92.44 278 ALA A CA 1
ATOM 2179 C C . ALA A 1 278 ? -1.204 8.368 9.191 1.00 92.44 278 ALA A C 1
ATOM 2181 O O . ALA A 1 278 ? -0.344 8.611 8.349 1.00 92.44 278 ALA A O 1
ATOM 2182 N N . VAL A 1 279 ? -2.452 8.843 9.107 1.00 90.44 279 VAL A N 1
ATOM 2183 C CA . VAL A 1 279 ? -2.946 9.660 7.985 1.00 90.44 279 VAL A CA 1
ATOM 2184 C C . VAL A 1 279 ? -2.102 10.927 7.790 1.00 90.44 279 VAL A C 1
ATOM 2186 O O . VAL A 1 279 ? -1.746 11.265 6.661 1.00 90.44 279 VAL A O 1
ATOM 2189 N N . GLU A 1 280 ? -1.737 11.623 8.874 1.00 88.12 280 GLU A N 1
ATOM 2190 C CA . GLU A 1 280 ? -0.882 12.815 8.802 1.00 88.12 280 GLU A CA 1
ATOM 2191 C C . GLU A 1 280 ? 0.497 12.502 8.197 1.00 88.12 280 GLU A C 1
ATOM 2193 O O . GLU A 1 280 ? 0.942 13.218 7.299 1.00 88.12 280 GLU A O 1
ATOM 2198 N N . PHE A 1 281 ? 1.162 11.433 8.644 1.00 85.81 281 PHE A N 1
ATOM 2199 C CA . PHE A 1 281 ? 2.469 11.044 8.114 1.00 85.81 281 PHE A CA 1
ATOM 2200 C C . PHE A 1 281 ? 2.397 10.532 6.676 1.00 85.81 281 PHE A C 1
ATOM 2202 O O . PHE A 1 281 ? 3.259 10.895 5.878 1.00 85.81 281 PHE A O 1
ATOM 2209 N N . MET A 1 282 ? 1.369 9.759 6.311 1.00 83.31 282 MET A N 1
ATOM 2210 C CA . MET A 1 282 ? 1.199 9.319 4.923 1.00 83.31 282 MET A CA 1
ATOM 2211 C C . MET A 1 282 ? 1.005 10.508 3.980 1.00 83.31 282 MET A C 1
ATOM 2213 O O . MET A 1 282 ? 1.662 10.590 2.946 1.00 83.31 282 MET A O 1
ATOM 2217 N N . ALA A 1 283 ? 0.217 11.505 4.380 1.00 80.00 283 ALA A N 1
ATOM 2218 C CA . ALA A 1 283 ? 0.038 12.707 3.572 1.00 80.00 283 ALA A CA 1
ATOM 2219 C C . ALA A 1 283 ? 1.296 13.588 3.475 1.00 80.00 283 ALA A C 1
ATOM 2221 O O . ALA A 1 283 ? 1.423 14.376 2.539 1.00 80.00 283 ALA A O 1
ATOM 2222 N N . MET A 1 284 ? 2.234 13.489 4.427 1.00 79.44 284 MET A N 1
ATOM 2223 C CA . MET A 1 284 ? 3.548 14.132 4.293 1.00 79.44 284 MET A CA 1
ATOM 2224 C C . MET A 1 284 ? 4.429 13.445 3.245 1.00 79.44 284 MET A C 1
ATOM 2226 O O . MET A 1 284 ? 5.295 14.107 2.671 1.00 79.44 284 MET A O 1
ATOM 2230 N N . LEU A 1 285 ? 4.244 12.139 3.036 1.00 72.44 285 LEU A N 1
ATOM 2231 C CA . LEU A 1 285 ? 5.013 11.338 2.085 1.00 72.44 285 LEU A CA 1
ATOM 2232 C C . LEU A 1 285 ? 4.508 11.534 0.665 1.00 72.44 285 LEU A C 1
ATOM 2234 O O . LEU A 1 285 ? 5.283 11.907 -0.216 1.00 72.44 285 LEU A O 1
ATOM 2238 N N . ASP A 1 286 ? 3.215 11.300 0.475 1.00 70.00 286 ASP A N 1
ATOM 2239 C CA . ASP A 1 286 ? 2.549 11.439 -0.808 1.00 70.00 286 ASP A CA 1
ATOM 2240 C C . ASP A 1 286 ? 1.075 11.806 -0.581 1.00 70.00 286 ASP A C 1
ATOM 2242 O O . ASP A 1 286 ? 0.245 10.930 -0.358 1.00 70.00 286 ASP A O 1
ATOM 2246 N N . PRO A 1 287 ? 0.718 13.102 -0.586 1.00 70.38 287 PRO A N 1
ATOM 2247 C CA . PRO A 1 287 ? -0.645 13.535 -0.299 1.00 70.38 287 PRO A CA 1
ATOM 2248 C C . PRO A 1 287 ? -1.660 13.081 -1.349 1.00 70.38 287 PRO A C 1
ATOM 2250 O O . PRO A 1 287 ? -2.850 13.218 -1.095 1.00 70.38 287 PRO A O 1
ATOM 2253 N N . GLU A 1 288 ? -1.221 12.589 -2.506 1.00 67.44 288 GLU A N 1
ATOM 2254 C CA . GLU A 1 288 ? -2.092 12.132 -3.588 1.00 67.44 288 GLU A CA 1
ATOM 2255 C C . GLU A 1 288 ? -2.203 10.598 -3.630 1.00 67.44 288 GLU A C 1
ATOM 2257 O O . GLU A 1 288 ? -2.927 10.061 -4.464 1.00 67.44 288 GLU A O 1
ATOM 2262 N N . ASP A 1 289 ? -1.526 9.889 -2.719 1.00 73.00 289 ASP A N 1
ATOM 2263 C CA . ASP A 1 289 ? -1.590 8.434 -2.645 1.00 73.00 289 ASP A CA 1
ATOM 2264 C C . ASP A 1 289 ? -2.973 7.969 -2.163 1.00 73.00 289 ASP A C 1
ATOM 2266 O O . ASP A 1 289 ? -3.395 8.226 -1.029 1.00 73.00 289 ASP A O 1
ATOM 2270 N N . ILE A 1 290 ? -3.678 7.246 -3.033 1.00 75.25 290 ILE A N 1
ATOM 2271 C CA . ILE A 1 290 ? -4.993 6.675 -2.747 1.00 75.25 290 ILE A CA 1
ATOM 2272 C C . ILE A 1 290 ? -4.968 5.691 -1.573 1.00 75.25 290 ILE A C 1
ATOM 2274 O O . ILE A 1 290 ? -5.976 5.545 -0.881 1.00 75.25 290 ILE A O 1
ATOM 2278 N N . TYR A 1 291 ? -3.824 5.072 -1.273 1.00 75.94 291 TYR A N 1
ATOM 2279 C CA . TYR A 1 291 ? -3.689 4.161 -0.136 1.00 75.94 291 TYR A CA 1
ATOM 2280 C C . TYR A 1 291 ? -3.808 4.871 1.223 1.00 75.94 291 TYR A C 1
ATOM 2282 O O . TYR A 1 291 ? -4.088 4.228 2.234 1.00 75.94 291 TYR A O 1
ATOM 2290 N N . ILE A 1 292 ? -3.720 6.209 1.265 1.00 85.50 292 ILE A N 1
ATOM 2291 C CA . ILE A 1 292 ? -4.087 6.999 2.455 1.00 85.50 292 ILE A CA 1
ATOM 2292 C C . ILE A 1 292 ? -5.556 6.784 2.831 1.00 85.50 292 ILE A C 1
ATOM 2294 O O . ILE A 1 292 ? -5.921 6.874 4.011 1.00 85.50 292 ILE A O 1
ATOM 2298 N N . LEU A 1 293 ? -6.415 6.512 1.844 1.00 88.94 293 LEU A N 1
ATOM 2299 C CA . LEU A 1 293 ? -7.848 6.360 2.063 1.00 88.94 293 LEU A CA 1
ATOM 2300 C C . LEU A 1 293 ? -8.175 5.104 2.874 1.00 88.94 293 LEU A C 1
ATOM 2302 O O . LEU A 1 293 ? -9.096 5.171 3.680 1.00 88.94 293 LEU A O 1
ATOM 2306 N N . ASP A 1 294 ? -7.386 4.032 2.774 1.00 89.19 294 ASP A N 1
ATOM 2307 C CA . ASP A 1 294 ? -7.540 2.828 3.607 1.00 89.19 294 ASP A CA 1
ATOM 2308 C C . ASP A 1 294 ? -7.379 3.159 5.102 1.00 89.19 294 ASP A C 1
ATOM 2310 O O . ASP A 1 294 ? -8.288 2.991 5.917 1.00 89.19 294 ASP A O 1
ATOM 2314 N N . THR A 1 295 ? -6.260 3.797 5.462 1.00 90.50 295 THR A N 1
ATOM 2315 C CA . THR A 1 295 ? -6.025 4.257 6.845 1.00 90.50 295 THR A CA 1
ATOM 2316 C C . THR A 1 295 ? -7.069 5.291 7.286 1.00 90.50 295 THR A C 1
ATOM 2318 O O . THR A 1 295 ? -7.477 5.331 8.451 1.00 90.50 295 THR A O 1
ATOM 2321 N N . SER A 1 296 ? -7.553 6.114 6.352 1.00 94.00 296 SER A N 1
ATOM 2322 C CA . SER A 1 296 ? -8.623 7.078 6.617 1.00 94.00 296 SER A CA 1
ATOM 2323 C C . SER A 1 296 ? -9.977 6.404 6.864 1.00 94.00 296 SER A C 1
ATOM 2325 O O . SER A 1 296 ? -10.755 6.917 7.669 1.00 94.00 296 SER A O 1
ATOM 2327 N N . LEU A 1 297 ? -10.265 5.259 6.240 1.00 94.69 297 LEU A N 1
ATOM 2328 C CA . LEU A 1 297 ? -11.470 4.469 6.497 1.00 94.69 297 LEU A CA 1
ATOM 2329 C C . LEU A 1 297 ? -11.425 3.812 7.879 1.00 94.69 297 LEU A C 1
ATOM 2331 O O . LEU A 1 297 ? -12.402 3.944 8.619 1.00 94.69 297 LEU A O 1
ATOM 2335 N N . TYR A 1 298 ? -10.280 3.264 8.309 1.00 94.38 298 TYR A N 1
ATOM 2336 C CA . TYR A 1 298 ? -10.108 2.837 9.709 1.00 94.38 298 TYR A CA 1
ATOM 2337 C C . TYR A 1 298 ? -10.368 3.993 10.682 1.00 94.38 298 TYR A C 1
ATOM 2339 O O . TYR A 1 298 ? -11.043 3.821 11.700 1.00 94.38 298 TYR A O 1
ATOM 2347 N N . LEU A 1 299 ? -9.865 5.198 10.378 1.00 96.06 299 LEU A N 1
ATOM 2348 C CA . LEU A 1 299 ? -10.109 6.385 11.201 1.00 96.06 299 LEU A CA 1
ATOM 2349 C C . LEU A 1 299 ? -11.602 6.744 11.252 1.00 96.06 299 LEU A C 1
ATOM 2351 O O . LEU A 1 299 ? -12.121 7.029 12.335 1.00 96.06 299 LEU A O 1
ATOM 2355 N N . CYS A 1 300 ? -12.289 6.721 10.107 1.00 96.75 300 CYS A N 1
ATOM 2356 C CA . CYS A 1 300 ? -13.731 6.953 10.025 1.00 96.75 300 CYS A CA 1
ATOM 2357 C C . CYS A 1 300 ? -14.495 5.951 10.884 1.00 96.75 300 CYS A C 1
ATOM 2359 O O . CYS A 1 300 ? -15.314 6.350 11.712 1.00 96.75 300 CYS A O 1
ATOM 2361 N N . GLU A 1 301 ? -14.188 4.667 10.737 1.00 96.44 301 GLU A N 1
ATOM 2362 C CA . GLU A 1 301 ? -14.837 3.603 11.485 1.00 96.44 301 GLU A CA 1
ATOM 2363 C C . GLU A 1 301 ? -14.599 3.731 12.988 1.00 96.44 301 GLU A C 1
ATOM 2365 O O . GLU A 1 301 ? -15.548 3.643 13.771 1.00 96.44 301 GLU A O 1
ATOM 2370 N N . ALA A 1 302 ? -13.360 4.006 13.405 1.00 96.38 302 ALA A N 1
ATOM 2371 C CA . ALA A 1 302 ? -13.047 4.261 14.803 1.00 96.38 302 ALA A CA 1
ATOM 2372 C C . ALA A 1 302 ? -13.871 5.436 15.347 1.00 96.38 302 ALA A C 1
ATOM 2374 O O . ALA A 1 302 ? -14.432 5.337 16.435 1.00 96.38 302 ALA A O 1
ATOM 2375 N N . MET A 1 303 ? -14.003 6.531 14.591 1.00 97.38 303 MET A N 1
ATOM 2376 C CA . MET A 1 303 ? -14.806 7.693 14.985 1.00 97.38 303 MET A CA 1
ATOM 2377 C C . MET A 1 303 ? -16.312 7.387 15.081 1.00 97.38 303 MET A C 1
ATOM 2379 O O . MET A 1 303 ? -16.954 7.789 16.059 1.00 97.38 303 MET A O 1
ATOM 2383 N N . ILE A 1 304 ? -16.868 6.675 14.097 1.00 97.25 304 ILE A N 1
ATOM 2384 C CA . ILE A 1 304 ? -18.289 6.289 14.021 1.00 97.25 304 ILE A CA 1
ATOM 2385 C C . ILE A 1 304 ? -18.651 5.298 15.136 1.00 97.25 304 ILE A C 1
ATOM 2387 O O . ILE A 1 304 ? -19.709 5.418 15.758 1.00 97.25 304 ILE A O 1
ATOM 2391 N N . SER A 1 305 ? -17.737 4.383 15.457 1.00 95.50 305 SER A N 1
ATOM 2392 C CA . SER A 1 305 ? -17.927 3.340 16.471 1.00 95.50 305 SER A CA 1
ATOM 2393 C C . SER A 1 305 ? -17.782 3.837 17.915 1.00 95.50 305 SER A C 1
ATOM 2395 O O . SER A 1 305 ? -18.039 3.088 18.860 1.00 95.50 305 SER A O 1
ATOM 2397 N N . THR A 1 306 ? -17.394 5.101 18.124 1.00 93.81 306 THR A N 1
ATOM 2398 C CA . THR A 1 306 ? -17.380 5.703 19.467 1.00 93.81 306 THR A CA 1
ATOM 2399 C C . THR A 1 306 ? -18.784 6.011 19.983 1.00 93.81 306 THR 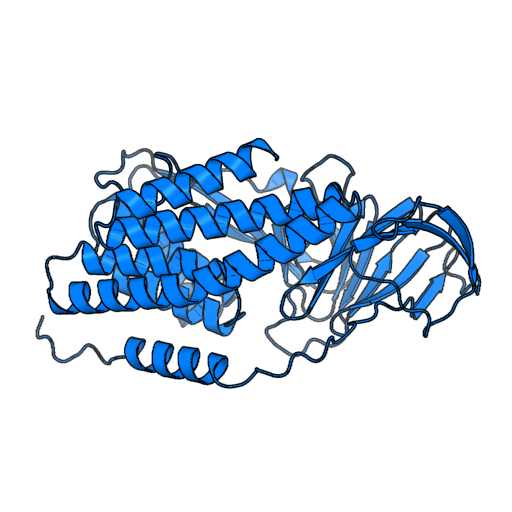A C 1
ATOM 2401 O O . THR A 1 306 ? -19.734 6.171 19.223 1.00 93.81 306 THR A O 1
ATOM 2404 N N . ASN A 1 307 ? -18.909 6.236 21.295 1.00 92.31 307 ASN A N 1
ATOM 2405 C CA . ASN A 1 307 ? -20.134 6.794 21.891 1.00 92.31 307 ASN A CA 1
ATOM 2406 C C . ASN A 1 307 ? -20.142 8.338 21.942 1.00 92.31 307 ASN A C 1
ATOM 2408 O O . ASN A 1 307 ? -20.861 8.932 22.752 1.00 92.31 307 ASN A O 1
ATOM 2412 N N . VAL A 1 308 ? -19.312 9.007 21.132 1.00 94.19 308 VAL A N 1
ATOM 2413 C CA . VAL A 1 308 ? -19.131 10.465 21.151 1.00 94.19 308 VAL A CA 1
ATOM 2414 C C . VAL A 1 308 ? -19.750 11.078 19.888 1.00 94.19 308 VAL A C 1
ATOM 2416 O O . VAL A 1 308 ? -19.133 11.018 18.826 1.00 94.19 308 VAL A O 1
ATOM 2419 N N . PRO A 1 309 ? -20.917 11.752 19.978 1.00 95.75 309 PRO A N 1
ATOM 2420 C CA . PRO A 1 309 ? -21.628 12.251 18.794 1.00 95.75 309 PRO A CA 1
ATOM 2421 C C . PRO A 1 309 ? -20.817 13.206 17.909 1.00 95.75 309 PRO A C 1
ATOM 2423 O O . PRO A 1 309 ? -21.037 13.282 16.705 1.00 95.75 309 PRO A O 1
ATOM 2426 N N . GLU A 1 310 ? -19.878 13.959 18.489 1.00 94.81 310 GLU A N 1
ATOM 2427 C CA . GLU A 1 310 ? -18.979 14.822 17.717 1.00 94.81 310 GLU A CA 1
ATOM 2428 C C . GLU A 1 310 ? -18.064 14.006 16.796 1.00 94.81 310 GLU A C 1
ATOM 2430 O O . GLU A 1 310 ? -17.957 14.339 15.618 1.00 94.81 310 GLU A O 1
ATOM 2435 N N . TYR A 1 311 ? -17.463 12.921 17.295 1.00 94.19 311 TYR A N 1
ATOM 2436 C CA . TYR A 1 311 ? -16.630 12.041 16.476 1.00 94.19 311 TYR A CA 1
ATOM 2437 C C . TYR A 1 311 ? -17.455 11.314 15.427 1.00 94.19 311 TYR A C 1
ATOM 2439 O O . TYR A 1 311 ? -17.063 11.320 14.268 1.00 94.19 311 TYR A O 1
ATOM 2447 N N . GLN A 1 312 ? -18.635 10.808 15.783 1.00 96.75 312 GLN A N 1
ATOM 2448 C CA . GLN A 1 312 ? -19.522 10.151 14.820 1.00 96.75 312 GLN A CA 1
ATOM 2449 C C . GLN A 1 312 ? -19.870 11.067 13.639 1.00 96.75 312 GLN A C 1
ATOM 2451 O O . GLN A 1 312 ? -19.784 10.662 12.484 1.00 96.75 312 GLN A O 1
ATOM 2456 N N . ASN A 1 313 ? -20.198 12.335 13.909 1.00 95.69 313 ASN A N 1
ATOM 2457 C CA . ASN A 1 313 ? -20.471 13.308 12.851 1.00 95.69 313 ASN A CA 1
ATOM 2458 C C . ASN A 1 313 ? -19.238 13.597 11.983 1.00 95.69 313 ASN A C 1
ATOM 2460 O O . ASN A 1 313 ? -19.375 13.758 10.773 1.00 95.69 313 ASN A O 1
ATOM 2464 N N . ILE A 1 314 ? -18.046 13.687 12.582 1.00 94.25 314 ILE A N 1
ATOM 2465 C CA . ILE A 1 314 ? -16.800 13.892 11.831 1.00 94.25 314 ILE A CA 1
ATOM 2466 C C . ILE A 1 314 ? -16.509 12.677 10.946 1.00 94.25 314 ILE A C 1
ATOM 2468 O O . ILE A 1 314 ? -16.278 12.863 9.756 1.00 94.25 314 ILE A O 1
ATOM 2472 N N . GLY A 1 315 ? -16.582 11.462 11.497 1.00 94.38 315 GLY A N 1
ATOM 2473 C CA . GLY A 1 315 ? -16.353 10.218 10.762 1.00 94.38 315 GLY A CA 1
ATOM 2474 C C . GLY A 1 315 ? -17.323 10.050 9.593 1.00 94.38 315 GLY A C 1
ATOM 2475 O O . GLY A 1 315 ? -16.888 9.790 8.477 1.00 94.38 315 GLY A O 1
ATOM 2476 N N . ASN A 1 316 ? -18.617 10.318 9.800 1.00 97.12 316 ASN A N 1
ATOM 2477 C CA . ASN A 1 316 ? -19.613 10.287 8.723 1.00 97.12 316 ASN A CA 1
ATOM 2478 C C . ASN A 1 316 ? -19.302 11.293 7.604 1.00 97.12 316 ASN A C 1
ATOM 2480 O O . ASN A 1 316 ? -19.369 10.952 6.425 1.00 97.12 316 ASN A O 1
ATOM 2484 N N . ASN A 1 317 ? -18.940 12.531 7.954 1.00 95.69 317 ASN A N 1
ATOM 2485 C CA . ASN A 1 317 ? -18.595 13.543 6.953 1.00 95.69 317 ASN A CA 1
ATOM 2486 C C . ASN A 1 317 ? -17.329 13.161 6.173 1.00 95.69 317 ASN A C 1
ATOM 2488 O O . ASN A 1 317 ? -17.321 13.278 4.951 1.00 95.69 317 ASN A O 1
ATOM 2492 N N . LEU A 1 318 ? -16.297 12.667 6.864 1.00 94.44 318 LEU A N 1
ATOM 2493 C CA . LEU A 1 318 ? -15.059 12.210 6.233 1.00 94.44 318 LEU A CA 1
ATOM 2494 C C . LEU A 1 318 ? -15.318 11.014 5.304 1.00 94.44 318 LEU A C 1
ATOM 2496 O O . LEU A 1 318 ? -14.801 10.976 4.196 1.00 94.44 318 LEU A O 1
ATOM 2500 N N . THR A 1 319 ? -16.194 10.091 5.699 1.00 97.00 319 THR A N 1
ATOM 2501 C CA . THR A 1 319 ? -16.592 8.949 4.860 1.00 97.00 319 THR A CA 1
ATOM 2502 C C . THR A 1 319 ? -17.243 9.412 3.552 1.00 97.00 319 THR A C 1
ATOM 2504 O O . THR A 1 319 ? -16.915 8.918 2.475 1.00 97.00 319 THR A O 1
ATOM 2507 N N . VAL A 1 320 ? -18.123 10.420 3.612 1.00 97.38 320 VAL A N 1
ATOM 2508 C CA . VAL A 1 320 ? -18.714 11.033 2.408 1.00 97.38 320 VAL A CA 1
ATOM 2509 C C . VAL A 1 320 ? -17.645 11.691 1.529 1.00 97.38 320 VAL A C 1
ATOM 2511 O O . VAL A 1 320 ? -17.724 11.615 0.304 1.00 97.38 320 VAL A O 1
ATOM 2514 N N . GLU A 1 321 ? -16.644 12.339 2.124 1.00 92.56 321 GLU A N 1
ATOM 2515 C CA . GLU A 1 321 ? -15.522 12.924 1.383 1.00 92.56 321 GLU A CA 1
ATOM 2516 C C . GLU A 1 321 ? -14.684 11.851 0.676 1.00 92.56 321 GLU A C 1
ATOM 2518 O O . GLU A 1 321 ? -14.396 12.014 -0.508 1.00 92.56 321 GLU A O 1
ATOM 2523 N N . ILE A 1 322 ? -14.388 10.729 1.342 1.00 93.62 322 ILE A N 1
ATOM 2524 C CA . ILE A 1 322 ? -13.689 9.579 0.746 1.00 93.62 322 ILE A CA 1
ATOM 2525 C C . ILE A 1 322 ? -14.464 9.042 -0.465 1.00 93.62 322 ILE A C 1
ATOM 2527 O O . ILE A 1 322 ? -13.885 8.878 -1.537 1.00 93.62 322 ILE A O 1
ATOM 2531 N N . ILE A 1 323 ? -15.787 8.864 -0.357 1.00 96.88 323 ILE A N 1
ATOM 2532 C CA . ILE A 1 323 ? -16.633 8.445 -1.493 1.00 96.88 323 ILE A CA 1
ATOM 2533 C C . ILE A 1 323 ? -16.524 9.431 -2.666 1.00 96.88 323 ILE A C 1
ATOM 2535 O O . ILE A 1 323 ? -16.436 9.019 -3.824 1.00 96.88 323 ILE A O 1
ATOM 2539 N N . ASN A 1 324 ? -16.515 10.737 -2.384 1.00 94.38 324 ASN A N 1
ATOM 2540 C CA . ASN A 1 324 ? -16.400 11.768 -3.417 1.00 94.38 324 ASN A CA 1
ATOM 2541 C C . ASN A 1 324 ? -15.025 11.793 -4.107 1.00 94.38 324 ASN A C 1
ATOM 2543 O O . ASN A 1 324 ? -14.940 12.315 -5.217 1.00 94.38 324 ASN A O 1
ATOM 2547 N N . ILE A 1 325 ? -13.981 11.246 -3.476 1.00 89.50 325 ILE A N 1
ATOM 2548 C CA . ILE A 1 325 ? -12.648 11.061 -4.069 1.00 89.50 325 ILE A CA 1
ATOM 2549 C C . ILE A 1 325 ? -12.610 9.766 -4.891 1.00 89.50 325 ILE A C 1
ATOM 2551 O O . ILE A 1 325 ? -12.211 9.784 -6.053 1.00 89.50 325 ILE A O 1
ATOM 2555 N N . LEU A 1 326 ? -13.086 8.659 -4.316 1.00 93.12 326 LEU A N 1
ATOM 2556 C CA . LEU A 1 326 ? -13.011 7.331 -4.927 1.00 93.12 326 LEU A CA 1
ATOM 2557 C C . LEU A 1 326 ? -13.882 7.188 -6.182 1.00 93.12 326 LEU A C 1
ATOM 2559 O O . LEU A 1 326 ? -13.490 6.506 -7.122 1.00 93.12 326 LEU A O 1
ATOM 2563 N N . LEU A 1 327 ? -15.063 7.814 -6.236 1.00 95.62 327 LEU A N 1
ATOM 2564 C CA . LEU A 1 327 ? -15.962 7.671 -7.389 1.00 95.62 327 LEU A CA 1
ATOM 2565 C C . LEU A 1 327 ? -15.371 8.232 -8.701 1.00 95.62 327 LEU A C 1
ATOM 2567 O O . LEU A 1 327 ? -15.454 7.548 -9.724 1.00 95.62 327 LEU A O 1
ATOM 2571 N N . PRO A 1 328 ? -14.811 9.457 -8.746 1.00 91.81 328 PRO A N 1
ATOM 2572 C CA . PRO A 1 328 ? -14.069 9.927 -9.914 1.00 91.81 328 PRO A CA 1
ATOM 2573 C C . PRO A 1 328 ? -12.902 9.012 -10.289 1.00 91.81 328 PRO A C 1
ATOM 2575 O O . PRO A 1 328 ? -12.782 8.671 -11.465 1.00 91.81 328 PRO A O 1
ATOM 2578 N N . GLU A 1 329 ? -12.112 8.579 -9.304 1.00 88.62 329 GLU A N 1
ATOM 2579 C CA . GLU A 1 329 ? -10.940 7.729 -9.529 1.00 88.62 329 GLU A CA 1
ATOM 2580 C C . GLU A 1 329 ? -11.335 6.383 -10.150 1.00 88.62 329 GLU A C 1
ATOM 2582 O O . GLU A 1 329 ? -10.799 5.984 -11.182 1.00 88.62 329 GLU A O 1
ATOM 2587 N N . LEU A 1 330 ? -12.380 5.739 -9.618 1.00 94.31 330 LEU A N 1
ATOM 2588 C CA . LEU A 1 330 ? -12.951 4.513 -10.175 1.00 94.31 330 LEU A CA 1
ATOM 2589 C C . LEU A 1 330 ? -13.292 4.672 -11.663 1.00 94.31 330 LEU A C 1
ATOM 2591 O O . LEU A 1 330 ? -13.012 3.787 -12.470 1.00 94.31 330 LEU A O 1
ATOM 2595 N N . ASN A 1 331 ? -13.897 5.798 -12.050 1.00 92.56 331 ASN A N 1
ATOM 2596 C CA . ASN A 1 331 ? -14.253 6.040 -13.448 1.00 92.56 331 ASN A CA 1
ATOM 2597 C C . ASN A 1 331 ? -13.015 6.193 -14.345 1.00 92.56 331 ASN A C 1
ATOM 2599 O O . ASN A 1 331 ? -13.050 5.762 -15.502 1.00 92.56 331 ASN A O 1
ATOM 2603 N N . GLU A 1 332 ? -11.936 6.791 -13.835 1.00 88.50 332 GLU A N 1
ATOM 2604 C CA . GLU A 1 332 ? -10.662 6.891 -14.549 1.00 88.50 332 GLU A CA 1
ATOM 2605 C C . GLU A 1 332 ? -10.031 5.506 -14.737 1.00 88.50 332 GLU A C 1
ATOM 2607 O O . GLU A 1 332 ? -9.781 5.117 -15.881 1.00 88.50 332 GLU A O 1
ATOM 2612 N N . TYR A 1 333 ? -9.906 4.707 -13.672 1.00 89.56 333 TYR A N 1
ATOM 2613 C CA . TYR A 1 333 ? -9.372 3.341 -13.754 1.00 89.56 333 TYR A CA 1
ATOM 2614 C C . TYR A 1 333 ? -10.209 2.427 -14.652 1.00 89.56 333 TYR A C 1
ATOM 2616 O O . TYR A 1 333 ? -9.653 1.671 -15.445 1.00 89.56 333 TYR A O 1
ATOM 2624 N N . ILE A 1 334 ? -11.544 2.528 -14.625 1.00 93.06 334 ILE A N 1
ATOM 2625 C CA . ILE A 1 334 ? -12.411 1.791 -15.559 1.00 93.06 334 ILE A CA 1
ATOM 2626 C C . ILE A 1 334 ? -12.128 2.213 -17.008 1.00 93.06 334 ILE A C 1
ATOM 2628 O O . ILE A 1 334 ? -12.120 1.376 -17.916 1.00 93.06 334 ILE A O 1
ATOM 2632 N N . SER A 1 335 ? -11.906 3.505 -17.262 1.00 89.00 335 SER A N 1
ATOM 2633 C CA . SER A 1 335 ? -11.560 3.991 -18.601 1.00 89.00 335 SER A CA 1
ATOM 2634 C C . SER A 1 335 ? -10.197 3.466 -19.057 1.00 89.00 335 SER A C 1
ATOM 2636 O O . SER A 1 335 ? -10.073 3.044 -20.210 1.00 89.00 335 SER A O 1
ATOM 2638 N N . GLU A 1 336 ? -9.186 3.475 -18.184 1.00 84.56 336 GLU A N 1
ATOM 2639 C CA . GLU A 1 336 ? -7.857 2.928 -18.487 1.00 84.56 336 GLU A CA 1
ATOM 2640 C C . GLU A 1 336 ? -7.908 1.410 -18.698 1.00 84.56 336 GLU A C 1
ATOM 2642 O O . GLU A 1 336 ? -7.332 0.906 -19.661 1.00 84.56 336 GLU A O 1
ATOM 2647 N N . TYR A 1 337 ? -8.688 0.688 -17.892 1.00 90.00 337 TYR A N 1
ATOM 2648 C CA . TYR A 1 337 ? -8.882 -0.755 -18.021 1.00 90.00 337 TYR A CA 1
ATOM 2649 C C . TYR A 1 337 ? -9.524 -1.120 -19.358 1.00 90.00 337 TYR A C 1
ATOM 2651 O O . TYR A 1 337 ? -9.020 -1.965 -20.097 1.00 90.00 337 TYR A O 1
ATOM 2659 N N . ASN A 1 338 ? -10.606 -0.431 -19.729 1.00 90.00 338 ASN A N 1
ATOM 2660 C CA . ASN A 1 338 ? -11.253 -0.640 -21.022 1.00 90.00 338 ASN A CA 1
ATOM 2661 C C . ASN A 1 338 ? -10.320 -0.309 -22.194 1.00 90.00 338 ASN A C 1
ATOM 2663 O O . ASN A 1 338 ? -10.369 -0.980 -23.226 1.00 90.00 338 ASN A O 1
ATOM 2667 N N . TYR A 1 339 ? -9.462 0.703 -22.037 1.00 82.88 339 TYR A N 1
ATOM 2668 C CA . TYR A 1 339 ? -8.427 1.011 -23.015 1.00 82.88 339 TYR A CA 1
ATOM 2669 C C . TYR A 1 339 ? -7.409 -0.135 -23.118 1.00 82.88 339 TYR A C 1
ATOM 2671 O O . TYR A 1 339 ? -7.168 -0.618 -24.220 1.00 82.88 339 TYR A O 1
ATOM 2679 N N . ALA A 1 340 ? -6.863 -0.630 -22.005 1.00 81.25 340 ALA A N 1
ATOM 2680 C CA . ALA A 1 340 ? -5.928 -1.758 -22.004 1.00 81.25 340 ALA A CA 1
ATOM 2681 C C . ALA A 1 340 ? -6.532 -2.996 -22.694 1.00 81.25 340 ALA A C 1
ATOM 2683 O O . ALA A 1 340 ? -5.926 -3.557 -23.609 1.00 81.25 340 ALA A O 1
ATOM 2684 N N . MET A 1 341 ? -7.783 -3.333 -22.361 1.00 87.69 341 MET A N 1
ATOM 2685 C CA . MET A 1 341 ? -8.530 -4.428 -22.989 1.00 87.69 341 MET A CA 1
ATOM 2686 C C . MET A 1 341 ? -8.746 -4.220 -24.496 1.00 87.69 341 MET A C 1
ATOM 2688 O O . MET A 1 341 ? -8.617 -5.162 -25.274 1.00 87.69 341 MET A O 1
ATOM 2692 N N . GLN A 1 342 ? -9.051 -2.994 -24.941 1.00 88.12 342 GLN A N 1
ATOM 2693 C CA . GLN A 1 342 ? -9.215 -2.673 -26.366 1.00 88.12 342 GLN A CA 1
ATOM 2694 C C . GLN A 1 342 ? -7.934 -2.936 -27.173 1.00 88.12 342 GLN A C 1
ATOM 2696 O O . GLN A 1 342 ? -8.011 -3.275 -28.357 1.00 88.12 342 GLN A O 1
ATOM 2701 N N . TYR A 1 343 ? -6.772 -2.740 -26.553 1.00 80.94 343 TYR A N 1
ATOM 2702 C CA . TYR A 1 343 ? -5.465 -2.929 -27.173 1.00 80.94 343 TYR A CA 1
ATOM 2703 C C . TYR A 1 343 ? -4.832 -4.287 -26.845 1.00 80.94 343 TYR A C 1
ATOM 2705 O O . TYR A 1 343 ? -3.661 -4.473 -27.165 1.00 80.94 343 TYR A O 1
ATOM 2713 N N . GLU A 1 344 ? -5.585 -5.229 -26.264 1.00 83.88 344 GLU A N 1
ATOM 2714 C CA . GLU A 1 344 ? -5.096 -6.571 -25.901 1.00 83.88 344 GLU A CA 1
ATOM 2715 C C . GLU A 1 344 ? -3.814 -6.511 -25.036 1.00 83.88 344 GLU A C 1
ATOM 2717 O O . GLU A 1 344 ? -2.907 -7.331 -25.175 1.00 83.88 344 GLU A O 1
ATOM 2722 N N . ASP A 1 345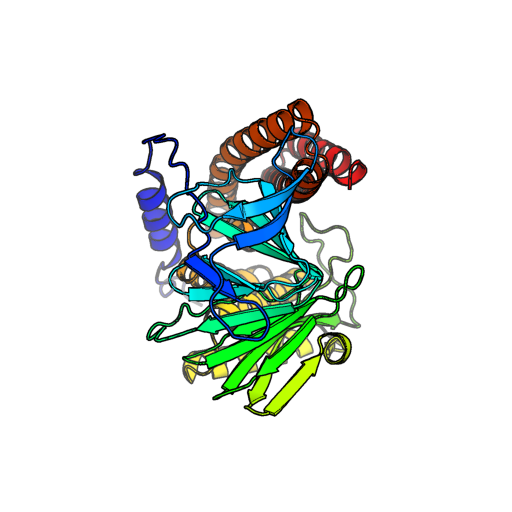 ? -3.706 -5.495 -24.169 1.00 76.81 345 ASP A N 1
ATOM 2723 C CA . ASP A 1 345 ? -2.618 -5.367 -23.195 1.00 76.81 345 ASP A CA 1
ATOM 2724 C C . ASP A 1 345 ? -3.019 -6.065 -21.890 1.00 76.81 345 ASP A C 1
ATOM 2726 O O . ASP A 1 345 ? -3.369 -5.421 -20.899 1.00 76.81 345 ASP A O 1
ATOM 2730 N N . ASP A 1 346 ? -3.019 -7.400 -21.927 1.00 80.25 346 ASP A N 1
ATOM 2731 C CA . ASP A 1 346 ? -3.459 -8.249 -20.812 1.00 80.25 346 ASP A CA 1
ATOM 2732 C C . ASP A 1 346 ? -2.650 -7.986 -19.531 1.00 80.25 346 ASP A C 1
ATOM 2734 O O . ASP A 1 346 ? -3.210 -8.000 -18.439 1.00 80.25 346 ASP A O 1
ATOM 2738 N N . ASP A 1 347 ? -1.349 -7.689 -19.651 1.00 73.94 347 ASP A N 1
ATOM 2739 C CA . ASP A 1 347 ? -0.490 -7.400 -18.499 1.00 73.94 347 ASP A CA 1
ATOM 2740 C C . ASP A 1 347 ? -0.893 -6.081 -17.821 1.00 73.94 347 ASP A C 1
ATOM 2742 O O . ASP A 1 347 ? -0.875 -5.983 -16.598 1.00 73.94 347 ASP A O 1
ATOM 2746 N N . TRP A 1 348 ? -1.204 -5.031 -18.591 1.00 78.44 348 TRP A N 1
ATOM 2747 C CA . TRP A 1 348 ? -1.678 -3.769 -18.015 1.00 78.44 348 TRP A CA 1
ATOM 2748 C C . TRP A 1 348 ? -3.111 -3.884 -17.491 1.00 78.44 348 TRP A C 1
ATOM 2750 O O . TRP A 1 348 ? -3.407 -3.368 -16.417 1.00 78.44 348 TRP A O 1
ATOM 2760 N N . ALA A 1 349 ? -3.985 -4.599 -18.200 1.00 81.12 349 ALA A N 1
ATOM 2761 C CA . ALA A 1 349 ? -5.339 -4.867 -17.729 1.00 81.12 349 ALA A CA 1
ATOM 2762 C C . ALA A 1 349 ? -5.333 -5.641 -16.399 1.00 81.12 349 ALA A C 1
ATOM 2764 O O . ALA A 1 349 ? -6.116 -5.318 -15.510 1.00 81.12 349 ALA A O 1
ATOM 2765 N N . TRP A 1 350 ? -4.431 -6.616 -16.247 1.00 84.06 350 TRP A N 1
A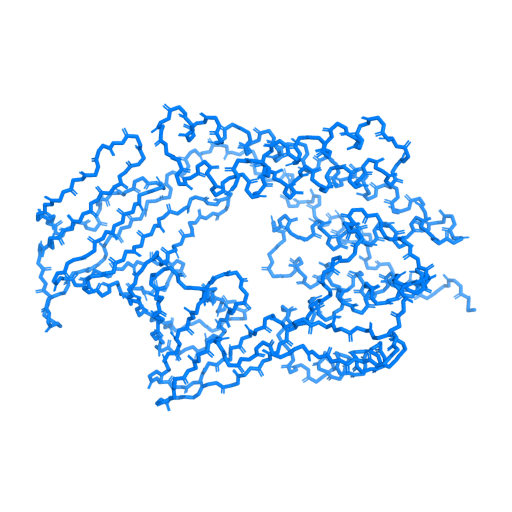TOM 2766 C CA . TRP A 1 350 ? -4.231 -7.358 -15.002 1.00 84.06 350 TRP A CA 1
ATOM 2767 C C . TRP A 1 350 ? -3.707 -6.463 -13.872 1.00 84.06 350 TRP A C 1
ATOM 2769 O O . TRP A 1 350 ? -4.247 -6.516 -12.771 1.00 84.06 350 TRP A O 1
ATOM 2779 N N . ASP A 1 351 ? -2.729 -5.588 -14.143 1.00 78.06 351 ASP A N 1
ATOM 2780 C CA . ASP A 1 351 ? -2.249 -4.610 -13.152 1.00 78.06 351 ASP A CA 1
ATOM 2781 C C . ASP A 1 351 ? -3.401 -3.699 -12.667 1.00 78.06 351 ASP A C 1
ATOM 2783 O O . ASP A 1 351 ? -3.588 -3.534 -11.465 1.00 78.06 351 ASP A O 1
ATOM 2787 N N . LEU A 1 352 ? -4.221 -3.177 -13.589 1.00 84.75 352 LEU A N 1
ATOM 2788 C CA . LEU A 1 352 ? -5.362 -2.303 -13.274 1.00 84.75 352 LEU A CA 1
ATOM 2789 C C . LEU A 1 352 ? -6.478 -3.012 -12.493 1.00 84.75 352 LEU A C 1
ATOM 2791 O O . LEU A 1 352 ? -7.234 -2.351 -11.782 1.00 84.75 352 LEU A O 1
ATOM 2795 N N . CYS A 1 353 ? -6.613 -4.338 -12.614 1.00 88.75 353 CYS A N 1
ATOM 2796 C CA . CYS A 1 353 ? -7.581 -5.089 -11.816 1.00 88.75 353 CYS A CA 1
ATOM 2797 C C . CYS A 1 353 ? -7.281 -4.989 -10.313 1.00 88.75 353 CYS A C 1
ATOM 2799 O O . CYS A 1 353 ? -8.235 -4.924 -9.549 1.00 88.75 353 CYS A O 1
ATOM 2801 N N . TYR A 1 354 ? -6.013 -4.922 -9.882 1.00 86.06 354 TYR A N 1
ATOM 2802 C CA . TYR A 1 354 ? -5.686 -4.731 -8.459 1.00 86.06 354 TYR A CA 1
ATOM 2803 C C . TYR A 1 354 ? -6.216 -3.399 -7.929 1.00 86.06 354 TYR A C 1
ATOM 2805 O O . TYR A 1 354 ? -6.936 -3.381 -6.936 1.00 86.06 354 TYR A O 1
ATOM 2813 N N . ASP A 1 355 ? -5.929 -2.303 -8.634 1.00 87.19 355 ASP A N 1
ATOM 2814 C CA . ASP A 1 355 ? -6.377 -0.969 -8.222 1.00 87.19 355 ASP A CA 1
ATOM 2815 C C . ASP A 1 355 ? -7.912 -0.877 -8.232 1.00 87.19 355 ASP A C 1
ATOM 2817 O O . ASP A 1 355 ? -8.526 -0.286 -7.344 1.00 87.19 355 ASP A O 1
ATOM 2821 N N . LEU A 1 356 ? -8.559 -1.517 -9.214 1.00 93.25 356 LEU A N 1
ATOM 2822 C CA . LEU A 1 356 ? -10.015 -1.607 -9.272 1.00 93.25 356 LEU A CA 1
ATOM 2823 C C . LEU A 1 356 ? -10.595 -2.422 -8.112 1.00 93.25 356 LEU A C 1
ATOM 2825 O O . LEU A 1 356 ? -11.634 -2.024 -7.591 1.00 93.25 356 LEU A O 1
ATOM 2829 N N . VAL A 1 357 ? -9.969 -3.526 -7.696 1.00 92.00 357 VAL A N 1
ATOM 2830 C CA . VAL A 1 357 ? -10.392 -4.274 -6.500 1.00 92.00 357 VAL A CA 1
ATOM 2831 C C . VAL A 1 357 ? -10.326 -3.364 -5.276 1.00 92.00 357 VAL A C 1
ATOM 2833 O O . VAL A 1 357 ? -11.360 -3.158 -4.642 1.00 92.00 357 VAL A O 1
ATOM 2836 N N . ASP A 1 358 ? -9.174 -2.743 -5.017 1.00 90.00 358 ASP A N 1
ATOM 2837 C CA . ASP A 1 358 ? -8.956 -1.894 -3.839 1.00 90.00 358 ASP A CA 1
ATOM 2838 C C . ASP A 1 358 ? -9.964 -0.731 -3.785 1.00 90.00 358 ASP A C 1
ATOM 2840 O O . ASP A 1 358 ? -10.651 -0.532 -2.782 1.00 90.00 358 ASP A O 1
ATOM 2844 N N . ILE A 1 359 ? -10.138 0.006 -4.891 1.00 93.25 359 ILE A N 1
ATOM 2845 C CA . ILE A 1 359 ? -11.087 1.132 -4.968 1.00 93.25 359 ILE A CA 1
ATOM 2846 C C . ILE A 1 359 ? -12.523 0.675 -4.683 1.00 93.25 359 ILE A C 1
ATOM 2848 O O . ILE A 1 359 ? -13.270 1.373 -3.988 1.00 93.25 359 ILE A O 1
ATOM 2852 N N . ASN A 1 360 ? -12.932 -0.477 -5.222 1.00 95.50 360 ASN A N 1
ATOM 2853 C CA . ASN A 1 360 ? -14.272 -1.012 -4.995 1.00 95.50 360 ASN A CA 1
ATOM 2854 C C . ASN A 1 360 ? -14.444 -1.533 -3.557 1.00 95.50 360 ASN A C 1
ATOM 2856 O O . ASN A 1 360 ? -15.487 -1.277 -2.960 1.00 95.50 360 ASN A O 1
ATOM 2860 N N . GLU A 1 361 ? -13.442 -2.182 -2.957 1.00 93.31 361 GLU A N 1
ATOM 2861 C CA . GLU A 1 361 ? -13.490 -2.587 -1.543 1.00 93.31 361 GLU A CA 1
ATOM 2862 C C . GLU A 1 361 ? -13.595 -1.362 -0.614 1.00 93.31 361 GLU A C 1
ATOM 2864 O O . GLU A 1 361 ? -14.437 -1.345 0.291 1.00 93.31 361 GLU A O 1
ATOM 2869 N N . TYR A 1 362 ? -12.838 -0.292 -0.887 1.00 94.44 362 TYR A N 1
ATOM 2870 C CA . TYR A 1 362 ? -12.913 0.968 -0.138 1.00 94.44 362 TYR A CA 1
ATOM 2871 C C . TYR A 1 362 ? -14.265 1.668 -0.292 1.00 94.44 362 TYR A C 1
ATOM 2873 O O . TYR A 1 362 ? -14.817 2.168 0.690 1.00 94.44 362 TYR A O 1
ATOM 2881 N N . LEU A 1 363 ? -14.837 1.694 -1.501 1.00 96.38 363 LEU A N 1
ATOM 2882 C CA . LEU A 1 363 ? -16.186 2.223 -1.722 1.00 96.38 363 LEU A CA 1
ATOM 2883 C C . LEU A 1 363 ? -17.236 1.387 -0.989 1.00 96.38 363 LEU A C 1
ATOM 2885 O O . LEU A 1 363 ? -18.115 1.960 -0.343 1.00 96.38 363 LEU A O 1
ATOM 2889 N N . GLY A 1 364 ? -17.127 0.058 -1.049 1.00 95.62 364 GLY A N 1
ATOM 2890 C CA . GLY A 1 364 ? -17.992 -0.861 -0.316 1.00 95.62 364 GLY A CA 1
ATOM 2891 C C . GLY A 1 364 ? -17.989 -0.555 1.180 1.00 95.62 364 GLY A C 1
ATOM 2892 O O . GLY A 1 364 ? -19.042 -0.297 1.766 1.00 95.62 364 GLY A O 1
ATOM 2893 N N . TRP A 1 365 ? -16.796 -0.454 1.768 1.00 94.88 365 TRP A N 1
ATOM 2894 C CA . TRP A 1 365 ? -16.616 -0.142 3.185 1.00 94.88 365 TRP A CA 1
ATOM 2895 C C . TRP A 1 365 ? -17.137 1.250 3.547 1.00 94.88 365 TRP A C 1
ATOM 2897 O O . TRP A 1 365 ? -17.869 1.407 4.523 1.00 94.88 365 TRP A O 1
ATOM 2907 N N . ALA A 1 366 ? -16.858 2.264 2.729 1.00 96.31 366 ALA A N 1
ATOM 2908 C CA . ALA A 1 366 ? -17.362 3.611 2.968 1.00 96.31 366 ALA A CA 1
ATOM 2909 C C . ALA A 1 366 ? -18.903 3.665 2.976 1.00 96.31 366 ALA A C 1
ATOM 2911 O O . ALA A 1 366 ? -19.501 4.335 3.819 1.00 96.31 366 ALA A O 1
ATOM 2912 N N . TYR A 1 367 ? -19.572 2.948 2.068 1.00 97.44 367 TYR A N 1
ATOM 2913 C CA . TYR A 1 367 ? -21.035 2.865 2.075 1.00 97.44 367 TYR A CA 1
ATOM 2914 C C . TYR A 1 367 ? -21.579 2.028 3.239 1.00 97.44 367 TYR A C 1
ATOM 2916 O O . TYR A 1 367 ? -22.635 2.378 3.770 1.00 97.44 367 TYR A O 1
ATOM 2924 N N . GLU A 1 368 ? -20.866 0.985 3.672 1.00 95.50 368 GLU A N 1
ATOM 2925 C CA . GLU A 1 368 ? -21.201 0.208 4.872 1.00 95.50 368 GLU A CA 1
ATOM 2926 C C . GLU A 1 368 ? -21.185 1.089 6.131 1.00 95.50 368 GLU A C 1
ATOM 2928 O O . GLU A 1 368 ? -22.144 1.072 6.905 1.00 95.50 368 GLU A O 1
ATOM 2933 N N . LEU A 1 369 ? -20.155 1.929 6.290 1.00 95.50 369 LEU A N 1
ATOM 2934 C CA . LEU A 1 369 ? -20.037 2.885 7.399 1.00 95.50 369 LEU A CA 1
ATOM 2935 C C . LEU A 1 369 ? -21.180 3.910 7.433 1.00 95.50 369 LEU A C 1
ATOM 2937 O O . LEU A 1 369 ? -21.551 4.389 8.504 1.00 95.50 369 LEU A O 1
ATOM 2941 N N . LEU A 1 370 ? -21.759 4.231 6.273 1.00 96.88 370 LEU A N 1
ATOM 2942 C CA . LEU A 1 370 ? -22.931 5.102 6.143 1.00 96.88 370 LEU A CA 1
ATOM 2943 C C . LEU A 1 370 ? -24.266 4.339 6.187 1.00 96.88 370 LEU A C 1
ATOM 2945 O O . LEU A 1 370 ? -25.307 4.920 5.870 1.00 96.88 370 LEU A O 1
ATOM 2949 N N . GLU A 1 371 ? -24.244 3.053 6.549 1.00 96.00 371 GLU A N 1
ATOM 2950 C CA . GLU A 1 371 ? -25.403 2.154 6.614 1.00 96.00 371 GLU A CA 1
ATOM 2951 C C . GLU A 1 371 ? -26.169 2.028 5.277 1.00 96.00 371 GLU A C 1
ATOM 2953 O O . GLU A 1 371 ? -27.366 1.729 5.242 1.00 96.00 371 GLU A O 1
ATOM 2958 N N . ASN A 1 372 ? -25.489 2.243 4.146 1.00 97.44 372 ASN A N 1
ATOM 2959 C CA . ASN A 1 372 ? -26.042 2.083 2.802 1.00 97.44 372 ASN A CA 1
ATOM 2960 C C . ASN A 1 372 ? -25.623 0.734 2.201 1.00 97.44 372 ASN A C 1
ATOM 2962 O O . ASN A 1 372 ? -24.872 0.667 1.225 1.00 97.44 372 ASN A O 1
ATOM 2966 N N . TYR A 1 373 ? -26.120 -0.344 2.807 1.00 95.38 373 TYR A N 1
ATOM 2967 C CA . TYR A 1 373 ? -25.723 -1.716 2.482 1.00 95.38 373 TYR A CA 1
ATOM 2968 C C . TYR A 1 373 ? -26.003 -2.111 1.027 1.00 95.38 373 TYR A C 1
ATOM 2970 O O . TYR A 1 373 ? -25.180 -2.783 0.423 1.00 95.38 373 TYR A O 1
ATOM 2978 N N . ASP A 1 374 ? -27.092 -1.622 0.422 1.00 97.44 374 ASP A N 1
ATOM 2979 C CA . ASP A 1 374 ? -27.393 -1.897 -0.992 1.00 97.44 374 ASP A CA 1
ATOM 2980 C C . ASP A 1 374 ? -26.266 -1.403 -1.916 1.00 97.44 374 ASP A C 1
ATOM 2982 O O . ASP A 1 374 ? -25.917 -2.065 -2.893 1.00 97.44 374 ASP A O 1
ATOM 2986 N N . LYS A 1 375 ? -25.689 -0.229 -1.613 1.00 97.44 375 LYS A N 1
ATOM 2987 C CA . LYS A 1 375 ? -24.538 0.293 -2.356 1.00 97.44 375 LYS A CA 1
ATOM 2988 C C . LYS A 1 375 ? -23.242 -0.397 -1.969 1.00 97.44 375 LYS A C 1
ATOM 2990 O O . LYS A 1 375 ? -22.434 -0.640 -2.857 1.00 97.44 375 LYS A O 1
ATOM 2995 N N . ALA A 1 376 ? -23.052 -0.711 -0.691 1.00 96.06 376 ALA A N 1
ATOM 2996 C CA . ALA A 1 376 ? -21.881 -1.455 -0.242 1.00 96.06 376 ALA A CA 1
ATOM 2997 C C . ALA A 1 376 ? -21.760 -2.796 -0.989 1.00 96.06 376 ALA A C 1
ATOM 2999 O O . ALA A 1 376 ? -20.734 -3.064 -1.610 1.00 96.06 376 ALA A O 1
ATOM 3000 N N . ASP A 1 377 ? -22.851 -3.566 -1.033 1.00 95.56 377 ASP A N 1
ATOM 3001 C CA . ASP A 1 377 ? -22.937 -4.858 -1.718 1.00 95.56 377 ASP A CA 1
ATOM 3002 C C . ASP A 1 377 ? -22.678 -4.742 -3.231 1.00 95.56 377 ASP A C 1
ATOM 3004 O O . ASP A 1 377 ? -22.055 -5.624 -3.821 1.00 95.56 377 ASP A O 1
ATOM 3008 N N . GLU A 1 378 ? -23.127 -3.656 -3.873 1.00 97.50 378 GLU A N 1
ATOM 3009 C CA . GLU A 1 378 ? -22.844 -3.381 -5.290 1.00 97.50 378 GLU A CA 1
ATOM 3010 C C . GLU A 1 378 ? -21.338 -3.239 -5.545 1.00 97.50 378 GLU A C 1
ATOM 3012 O O . GLU A 1 378 ? -20.813 -3.869 -6.464 1.00 97.50 378 GLU A O 1
ATOM 3017 N N . PHE A 1 379 ? -20.636 -2.457 -4.719 1.00 97.06 379 PHE A N 1
ATOM 3018 C CA . PHE A 1 379 ? -19.194 -2.259 -4.862 1.00 97.06 379 PHE A CA 1
ATOM 3019 C C . PHE A 1 379 ? -18.397 -3.512 -4.490 1.00 97.06 379 PHE A C 1
ATOM 3021 O O . PHE A 1 379 ? -17.481 -3.877 -5.223 1.00 97.06 379 PHE A O 1
ATOM 3028 N N . TYR A 1 380 ? -18.780 -4.239 -3.437 1.00 95.06 380 TYR A N 1
ATOM 3029 C CA . TYR A 1 380 ? -18.144 -5.521 -3.118 1.00 95.06 380 TYR A CA 1
ATOM 3030 C C . TYR A 1 380 ? -18.317 -6.552 -4.240 1.00 95.06 380 TYR A C 1
ATOM 3032 O O . TYR A 1 380 ? -17.370 -7.258 -4.574 1.00 95.06 380 TYR A O 1
ATOM 3040 N N . ALA A 1 381 ? -19.481 -6.595 -4.895 1.00 96.12 381 ALA A N 1
ATOM 3041 C CA . ALA A 1 381 ? -19.681 -7.461 -6.053 1.00 96.12 381 ALA A CA 1
ATOM 3042 C C . ALA A 1 381 ? -18.791 -7.069 -7.248 1.00 96.12 381 ALA A C 1
ATOM 3044 O O . ALA A 1 381 ? -18.326 -7.947 -7.975 1.00 96.12 381 ALA A O 1
ATOM 3045 N N . TRP A 1 382 ? -18.537 -5.772 -7.462 1.00 96.69 382 TRP A N 1
ATOM 3046 C CA . TRP A 1 382 ? -17.582 -5.317 -8.479 1.00 96.69 382 TRP A CA 1
ATOM 3047 C C . TRP A 1 382 ? -16.139 -5.657 -8.114 1.00 96.69 382 TRP A C 1
ATOM 3049 O O . TRP A 1 382 ? -15.392 -6.080 -8.994 1.00 96.69 382 TRP A O 1
ATOM 3059 N N . ALA A 1 383 ? -15.755 -5.538 -6.840 1.00 94.38 383 ALA A N 1
ATOM 3060 C CA . ALA A 1 383 ? -14.452 -5.997 -6.367 1.00 94.38 383 ALA A CA 1
ATOM 3061 C C . ALA A 1 383 ? -14.261 -7.496 -6.656 1.00 94.38 383 ALA A C 1
ATOM 3063 O O . ALA A 1 383 ? -13.292 -7.865 -7.314 1.00 94.38 383 ALA A O 1
ATOM 3064 N N . ASP A 1 384 ? -15.230 -8.345 -6.291 1.00 93.06 384 ASP A N 1
ATOM 3065 C CA . ASP A 1 384 ? -15.203 -9.785 -6.592 1.00 93.06 384 ASP A CA 1
ATOM 3066 C C . ASP A 1 384 ? -15.127 -10.069 -8.108 1.00 93.06 384 ASP A C 1
ATOM 3068 O O . ASP A 1 384 ? -14.463 -11.012 -8.551 1.00 93.06 384 ASP A O 1
ATOM 3072 N N . GLU A 1 385 ? -15.798 -9.257 -8.934 1.00 95.19 385 GLU A N 1
ATOM 3073 C CA . GLU A 1 385 ? -15.741 -9.384 -10.391 1.00 95.19 385 GLU A CA 1
ATOM 3074 C C . GLU A 1 385 ? -14.331 -9.120 -10.936 1.00 95.19 385 GLU A C 1
ATOM 3076 O O . GLU A 1 385 ? -13.865 -9.888 -11.784 1.00 95.19 385 GLU A O 1
ATOM 3081 N N . TYR A 1 386 ? -13.648 -8.070 -10.472 1.00 92.81 386 TYR A N 1
ATOM 3082 C CA . TYR A 1 386 ? -12.275 -7.770 -10.888 1.00 92.81 386 TYR A CA 1
ATOM 3083 C C . TYR A 1 386 ? -11.261 -8.758 -10.300 1.00 92.81 386 TYR A C 1
ATOM 3085 O O . TYR A 1 386 ? -10.391 -9.217 -11.039 1.00 92.81 386 TYR A O 1
ATOM 3093 N N . ASP A 1 387 ? -11.423 -9.165 -9.038 1.00 89.50 387 ASP A N 1
ATOM 3094 C CA . ASP A 1 387 ? -10.574 -10.169 -8.379 1.00 89.50 387 ASP A CA 1
ATOM 3095 C C . ASP A 1 387 ? -10.624 -11.513 -9.120 1.00 89.50 387 ASP A C 1
ATOM 3097 O O . ASP A 1 387 ? -9.604 -12.159 -9.330 1.00 89.50 387 ASP A O 1
ATOM 3101 N N . SER A 1 388 ? -11.791 -11.900 -9.654 1.00 90.69 388 SER A N 1
ATOM 3102 C CA . SER A 1 388 ? -11.933 -13.129 -10.454 1.00 90.69 388 SER A CA 1
ATOM 3103 C C . SER A 1 388 ? -11.130 -13.149 -11.767 1.00 90.69 388 SER A C 1
ATOM 3105 O O . SER A 1 388 ? -11.056 -14.191 -12.429 1.00 90.69 388 SER A O 1
ATOM 3107 N N . ARG A 1 389 ? -10.565 -12.002 -12.169 1.00 87.06 389 ARG A N 1
ATOM 3108 C CA . ARG A 1 389 ? -9.749 -11.821 -13.380 1.00 87.06 389 ARG A CA 1
ATOM 3109 C C . ARG A 1 389 ? -8.244 -11.803 -13.082 1.00 87.06 389 ARG A C 1
ATOM 3111 O O . ARG A 1 389 ? -7.469 -11.774 -14.040 1.00 87.06 389 ARG A O 1
ATOM 3118 N N . LEU A 1 390 ? -7.852 -11.795 -11.804 1.00 80.69 390 LEU A N 1
ATOM 3119 C CA . LEU A 1 390 ? -6.465 -11.881 -11.339 1.00 80.69 390 LEU A CA 1
ATOM 3120 C C . LEU A 1 390 ? -5.973 -13.332 -11.298 1.00 80.69 390 LEU A C 1
ATOM 3122 O O . LEU A 1 390 ? -4.771 -13.524 -11.611 1.00 80.69 390 LEU A O 1
#

Sequence (390 aa):
MTTNQINKPYSKFLQHYFFCFLFLFFSSISYAQFNIVGMQNNGQVVYEAKLTISEPGKPAYTQSIPFNNKQPYPFGTTITTFDTAISTMYKGQRQVIHPNSALKLIKEQYGIKAQTVKGTVDHILKDVKQNVGFYKAGNGYTWAHAEGTELRVQATGHSKAVNIETFEGQINIIDQVPVKINQAATASIGGKKVGSDLTTTVRTTNTAGNTYSSNQSSQPIVYQTYEQAIDAFVNDTYNKEQSGTAYVEELAENYGLIGELYMEIGQFEKAIEPLGKAVEFMAMLDPEDIYILDTSLYLCEAMISTNVPEYQNIGNNLTVEIINILLPELNEYISEYNYAMQYEDDDWAWDLCYDLVDINEYLGWAYELLENYDKADEFYAWADEYDSRL

Radius of gyration: 22.72 Å; chains: 1; bounding box: 60×39×65 Å